Protein AF-0000000073990340 (afdb_homodimer)

Structure (mmCIF, N/CA/C/O backbone):
data_AF-0000000073990340-model_v1
#
loop_
_entity.id
_entity.type
_entity.pdbx_description
1 polymer 'Nucleotide-diphospho-sugar transferase family protein'
#
loop_
_atom_site.group_PDB
_atom_site.id
_atom_site.type_symbol
_atom_site.label_atom_id
_atom_site.label_alt_id
_atom_site.label_comp_id
_atom_site.label_asym_id
_atom_site.label_entity_id
_atom_site.label_seq_id
_atom_site.pdbx_PDB_ins_code
_atom_site.Cartn_x
_atom_site.Cartn_y
_atom_site.Cartn_z
_atom_site.occupancy
_atom_site.B_iso_or_equiv
_atom_site.auth_seq_id
_atom_site.auth_comp_id
_atom_site.auth_asym_id
_atom_site.auth_atom_id
_atom_site.pdbx_PDB_model_num
ATOM 1 N N . MET A 1 1 ? 9.055 11.297 30.969 1 68.81 1 MET A N 1
ATOM 2 C CA . MET A 1 1 ? 8.836 10.172 30.047 1 68.81 1 MET A CA 1
ATOM 3 C C . MET A 1 1 ? 9.578 10.391 28.75 1 68.81 1 MET A C 1
ATOM 5 O O . MET A 1 1 ? 9.734 11.523 28.297 1 68.81 1 MET A O 1
ATOM 9 N N . SER A 1 2 ? 10.391 9.438 28.125 1 91.56 2 SER A N 1
ATOM 10 C CA . SER A 1 2 ? 11.203 9.547 26.922 1 91.56 2 SER A CA 1
ATOM 11 C C . SER A 1 2 ? 10.344 9.836 25.703 1 91.56 2 SER A C 1
ATOM 13 O O . SER A 1 2 ? 9.18 9.438 25.641 1 91.56 2 SER A O 1
ATOM 15 N N . SER A 1 3 ? 10.727 10.852 24.922 1 95.5 3 SER A N 1
ATOM 16 C CA . SER A 1 3 ? 9.992 11.266 23.734 1 95.5 3 SER A CA 1
ATOM 17 C C . SER A 1 3 ? 10.844 11.117 22.469 1 95.5 3 SER A C 1
ATOM 19 O O . SER A 1 3 ? 12.047 10.883 22.562 1 95.5 3 SER A O 1
ATOM 21 N N . LYS A 1 4 ? 10.211 10.992 21.406 1 96.25 4 LYS A N 1
ATOM 22 C CA . LYS A 1 4 ? 10.883 10.938 20.109 1 96.25 4 LYS A CA 1
ATOM 23 C C . LYS A 1 4 ? 10.391 12.047 19.188 1 96.25 4 LYS A C 1
ATOM 25 O O . LYS A 1 4 ? 9.258 12.523 19.328 1 96.25 4 LYS A O 1
ATOM 30 N N . LEU A 1 5 ? 11.227 12.383 18.312 1 97.19 5 LEU A N 1
ATOM 31 C CA . LEU A 1 5 ? 10.93 13.43 17.344 1 97.19 5 LEU A CA 1
ATOM 32 C C . LEU A 1 5 ? 10.266 12.852 16.094 1 97.19 5 LEU A C 1
ATOM 34 O O . LEU A 1 5 ? 10.359 11.648 15.844 1 97.19 5 LEU A O 1
ATOM 38 N N . ILE A 1 6 ? 9.609 13.68 15.398 1 98.5 6 ILE A N 1
ATOM 39 C CA . ILE A 1 6 ? 9.133 13.352 14.062 1 98.5 6 ILE A CA 1
ATOM 40 C C . ILE A 1 6 ? 10.273 13.516 13.055 1 98.5 6 ILE A C 1
ATOM 42 O O . ILE A 1 6 ? 10.859 14.602 12.945 1 98.5 6 ILE A O 1
ATOM 46 N N . ASN A 1 7 ? 10.555 12.484 12.328 1 98.69 7 ASN A N 1
ATOM 47 C CA . ASN A 1 7 ? 11.742 12.453 11.484 1 98.69 7 ASN A CA 1
ATOM 48 C C . ASN A 1 7 ? 11.43 12.867 10.047 1 98.69 7 ASN A C 1
ATOM 50 O O . ASN A 1 7 ? 12.328 13.227 9.289 1 98.69 7 ASN A O 1
ATOM 54 N N . ALA A 1 8 ? 10.172 12.789 9.688 1 98.81 8 ALA A N 1
ATOM 55 C CA . ALA A 1 8 ? 9.742 13.148 8.336 1 98.81 8 ALA A CA 1
ATOM 56 C C . ALA A 1 8 ? 8.266 13.555 8.32 1 98.81 8 ALA A C 1
ATOM 58 O O . ALA A 1 8 ? 7.484 13.086 9.156 1 98.81 8 ALA A O 1
ATOM 59 N N . VAL A 1 9 ? 7.938 14.375 7.375 1 98.94 9 VAL A N 1
ATOM 60 C CA . VAL A 1 9 ? 6.559 14.812 7.184 1 98.94 9 VAL A CA 1
ATOM 61 C C . VAL A 1 9 ? 6.094 14.453 5.773 1 98.94 9 VAL A C 1
ATOM 63 O O . VAL A 1 9 ? 6.859 14.555 4.812 1 98.94 9 VAL A O 1
ATOM 66 N N . CYS A 1 10 ? 4.898 13.938 5.668 1 98.94 10 CYS A N 1
ATOM 67 C CA . CYS A 1 10 ? 4.207 13.695 4.406 1 98.94 10 CYS A CA 1
ATOM 68 C C . CYS A 1 10 ? 3.053 14.672 4.219 1 98.94 10 CYS A C 1
ATOM 70 O O . CYS A 1 10 ? 2.387 15.039 5.188 1 98.94 10 CYS A O 1
ATOM 72 N N . THR A 1 11 ? 2.832 15.094 3.033 1 98.88 11 THR A N 1
ATOM 73 C CA . THR A 1 11 ? 1.646 15.859 2.672 1 98.88 11 THR A CA 1
ATOM 74 C C . THR A 1 11 ? 1.258 15.609 1.22 1 98.88 11 THR A C 1
ATOM 76 O O . THR A 1 11 ? 1.992 14.945 0.482 1 98.88 11 THR A O 1
ATOM 79 N N . MET A 1 12 ? 0.072 16 0.856 1 98.19 12 MET A N 1
ATOM 80 C CA . MET A 1 12 ? -0.421 15.812 -0.505 1 98.19 12 MET A CA 1
ATOM 81 C C . MET A 1 12 ? -1 17.109 -1.062 1 98.19 12 MET A C 1
ATOM 83 O O . MET A 1 12 ? -1.543 17.922 -0.315 1 98.19 12 MET A O 1
ATOM 87 N N . ALA A 1 13 ? -0.889 17.234 -2.322 1 95.69 13 ALA A N 1
ATOM 88 C CA . ALA A 1 13 ? -1.461 18.422 -2.953 1 95.69 13 ALA A CA 1
ATOM 89 C C . ALA A 1 13 ? -1.793 18.156 -4.418 1 95.69 13 ALA A C 1
ATOM 91 O O . ALA A 1 13 ? -1.045 17.469 -5.117 1 95.69 13 ALA A O 1
ATOM 92 N N . THR A 1 14 ? -2.857 18.656 -4.84 1 93.19 14 THR A N 1
ATOM 93 C CA . THR A 1 14 ? -3.201 18.766 -6.25 1 93.19 14 THR A CA 1
ATOM 94 C C . THR A 1 14 ? -3.139 20.219 -6.711 1 93.19 14 THR A C 1
ATOM 96 O O . THR A 1 14 ? -2.828 21.109 -5.922 1 93.19 14 THR A O 1
ATOM 99 N N . ARG A 1 15 ? -3.428 20.422 -7.914 1 87.19 15 ARG A N 1
ATOM 100 C CA . ARG A 1 15 ? -3.254 21.75 -8.516 1 87.19 15 ARG A CA 1
ATOM 101 C C . ARG A 1 15 ? -4.098 22.797 -7.793 1 87.19 15 ARG A C 1
ATOM 103 O O . ARG A 1 15 ? -3.68 23.953 -7.652 1 87.19 15 ARG A O 1
ATOM 110 N N . GLU A 1 16 ? -5.211 22.406 -7.289 1 85 16 GLU A N 1
ATOM 111 C CA . GLU A 1 16 ? -6.145 23.344 -6.664 1 85 16 GLU A CA 1
ATOM 112 C C . GLU A 1 16 ? -5.625 23.828 -5.312 1 85 16 GLU A C 1
ATOM 114 O O . GLU A 1 16 ? -6.09 24.844 -4.789 1 85 16 GLU A O 1
ATOM 119 N N . CYS A 1 17 ? -4.582 23.125 -4.809 1 89.06 17 CYS A N 1
ATOM 120 C CA . CYS A 1 17 ? -4.129 23.438 -3.459 1 89.06 17 CYS A CA 1
ATOM 121 C C . CYS A 1 17 ? -2.707 23.969 -3.471 1 89.06 17 CYS A C 1
ATOM 123 O O . CYS A 1 17 ? -2.008 23.922 -2.457 1 89.06 17 CYS A O 1
ATOM 125 N N . VAL A 1 18 ? -2.254 24.453 -4.562 1 90.94 18 VAL A N 1
ATOM 126 C CA . VAL A 1 18 ? -0.857 24.844 -4.723 1 90.94 18 VAL A CA 1
ATOM 127 C C . VAL A 1 18 ? -0.536 26 -3.783 1 90.94 18 VAL A C 1
ATOM 129 O O . VAL A 1 18 ? 0.553 26.062 -3.207 1 90.94 18 VAL A O 1
ATOM 132 N N . ALA A 1 19 ? -1.478 26.953 -3.662 1 89.69 19 ALA A N 1
ATOM 133 C CA . ALA A 1 19 ? -1.246 28.094 -2.773 1 89.69 19 ALA A CA 1
ATOM 134 C C . ALA A 1 19 ? -1.139 27.641 -1.32 1 89.69 19 ALA A C 1
ATOM 136 O O . ALA A 1 19 ? -0.262 28.094 -0.583 1 89.69 19 ALA A O 1
ATOM 137 N N . GLU A 1 20 ? -2.004 26.75 -0.932 1 92.75 20 GLU A N 1
ATOM 138 C CA . GLU A 1 20 ? -1.966 26.188 0.416 1 92.75 20 GLU A CA 1
ATOM 139 C C . GLU A 1 20 ? -0.674 25.406 0.655 1 92.75 20 GLU A C 1
ATOM 141 O O . GLU A 1 20 ? -0.074 25.516 1.727 1 92.75 20 GLU A O 1
ATOM 146 N N . LEU A 1 21 ? -0.292 24.672 -0.357 1 95.44 21 LEU A N 1
ATOM 147 C CA . LEU A 1 21 ? 0.945 23.906 -0.264 1 95.44 21 LEU A CA 1
ATOM 148 C C . LEU A 1 21 ? 2.143 24.828 -0.049 1 95.44 21 LEU A C 1
ATOM 150 O O . LEU A 1 21 ? 3.025 24.516 0.757 1 95.44 21 LEU A O 1
ATOM 154 N N . ALA A 1 22 ? 2.186 25.906 -0.747 1 93 22 ALA A N 1
ATOM 155 C CA . ALA A 1 22 ? 3.283 26.859 -0.607 1 93 22 ALA A CA 1
ATOM 156 C C . ALA A 1 22 ? 3.338 27.422 0.808 1 93 22 ALA A C 1
ATOM 158 O O . ALA A 1 22 ? 4.418 27.547 1.391 1 93 22 ALA A O 1
ATOM 159 N N . LEU A 1 23 ? 2.209 27.797 1.304 1 92.06 23 LEU A N 1
ATOM 160 C CA . LEU A 1 23 ? 2.139 28.312 2.664 1 92.06 23 LEU A CA 1
ATOM 161 C C . LEU A 1 23 ? 2.557 27.25 3.676 1 92.06 23 LEU A C 1
ATOM 163 O O . LEU A 1 23 ? 3.295 27.547 4.621 1 92.06 23 LEU A O 1
ATOM 167 N N . PHE A 1 24 ? 2.09 26.078 3.475 1 95.69 24 PHE A N 1
ATOM 168 C CA . PHE A 1 24 ? 2.467 24.953 4.316 1 95.69 24 PHE A CA 1
ATOM 169 C C . PHE A 1 24 ? 3.98 24.781 4.344 1 95.69 24 PHE A C 1
ATOM 171 O O . PHE A 1 24 ? 4.578 24.656 5.418 1 95.69 24 PHE A O 1
ATOM 178 N N . HIS A 1 25 ? 4.539 24.75 3.191 1 96.12 25 HIS A N 1
ATOM 179 C CA . HIS A 1 25 ? 5.98 24.578 3.045 1 96.12 25 HIS A CA 1
ATOM 180 C C . HIS A 1 25 ? 6.75 25.703 3.732 1 96.12 25 HIS A C 1
ATOM 182 O O . HIS A 1 25 ? 7.738 25.438 4.426 1 96.12 25 HIS A O 1
ATOM 188 N N . ARG A 1 26 ? 6.305 26.891 3.57 1 92.88 26 ARG A N 1
ATOM 189 C CA . ARG A 1 26 ? 6.977 28.031 4.191 1 92.88 26 ARG A CA 1
ATOM 190 C C . ARG A 1 26 ? 6.965 27.906 5.711 1 92.88 26 ARG A C 1
ATOM 192 O O . ARG A 1 26 ? 7.988 28.125 6.363 1 92.88 26 ARG A O 1
ATOM 199 N N . ALA A 1 27 ? 5.812 27.594 6.246 1 93.06 27 ALA A N 1
ATOM 200 C CA . ALA A 1 27 ? 5.707 27.438 7.691 1 93.06 27 ALA A CA 1
ATOM 201 C C . ALA A 1 27 ? 6.594 26.297 8.188 1 93.06 27 ALA A C 1
ATOM 203 O O . ALA A 1 27 ? 7.312 26.438 9.18 1 93.06 27 ALA A O 1
ATOM 204 N N . LEU A 1 28 ? 6.574 25.188 7.461 1 96.31 28 LEU A N 1
ATOM 205 C CA . LEU A 1 28 ? 7.383 24.031 7.836 1 96.31 28 LEU A CA 1
ATOM 206 C C . LEU A 1 28 ? 8.867 24.391 7.855 1 96.31 28 LEU A C 1
ATOM 208 O O . LEU A 1 28 ? 9.57 24.062 8.812 1 96.31 28 LEU A O 1
ATOM 212 N N . ARG A 1 29 ? 9.312 25.125 6.891 1 95.06 29 ARG A N 1
ATOM 213 C CA . ARG A 1 29 ? 10.742 25.406 6.746 1 95.06 29 ARG A CA 1
ATOM 214 C C . ARG A 1 29 ? 11.188 26.484 7.734 1 95.06 29 ARG A C 1
ATOM 216 O O . ARG A 1 29 ? 12.336 26.484 8.18 1 95.06 29 ARG A O 1
ATOM 223 N N . THR A 1 30 ? 10.281 27.359 8.086 1 92.44 30 THR A N 1
ATOM 224 C CA . THR A 1 30 ? 10.602 28.328 9.133 1 92.44 30 THR A CA 1
ATOM 225 C C . THR A 1 30 ? 10.891 27.625 10.453 1 92.44 30 THR A C 1
ATOM 227 O O . THR A 1 30 ? 11.805 28.016 11.188 1 92.44 30 THR A O 1
ATOM 230 N N . LEU A 1 31 ? 10.219 26.562 10.695 1 95.31 31 LEU A N 1
ATOM 231 C CA . LEU A 1 31 ? 10.312 25.875 11.984 1 95.31 31 LEU A CA 1
ATOM 232 C C . LEU A 1 31 ? 11.281 24.703 11.891 1 95.31 31 LEU A C 1
ATOM 234 O O . LEU A 1 31 ? 11.938 24.359 12.875 1 95.31 31 LEU A O 1
ATOM 238 N N . HIS A 1 32 ? 11.25 24.062 10.727 1 97.12 32 HIS A N 1
ATOM 239 C CA . HIS A 1 32 ? 12.055 22.875 10.477 1 97.12 32 HIS A CA 1
ATOM 240 C C . HIS A 1 32 ? 12.789 22.969 9.148 1 97.12 32 HIS A C 1
ATOM 242 O O . HIS A 1 32 ? 12.359 22.391 8.148 1 97.12 32 HIS A O 1
ATOM 248 N N . PRO A 1 33 ? 13.93 23.578 9.117 1 96.81 33 PRO A N 1
ATOM 249 C CA . PRO A 1 33 ? 14.602 23.922 7.859 1 96.81 33 PRO A CA 1
ATOM 250 C C . PRO A 1 33 ? 15.016 22.688 7.055 1 96.81 33 PRO A C 1
ATOM 252 O O . PRO A 1 33 ? 15.117 22.75 5.828 1 96.81 33 PRO A O 1
ATOM 255 N N . THR A 1 34 ? 15.242 21.547 7.746 1 98.06 34 THR A N 1
ATOM 256 C CA . THR A 1 34 ? 15.844 20.438 7.02 1 98.06 34 THR A CA 1
ATOM 257 C C . THR A 1 34 ? 15 19.172 7.164 1 98.06 34 THR A C 1
ATOM 259 O O . THR A 1 34 ? 15.398 18.109 6.715 1 98.06 34 THR A O 1
ATOM 262 N N . LEU A 1 35 ? 13.875 19.281 7.859 1 98.56 35 LEU A N 1
ATOM 263 C CA . LEU A 1 35 ? 13.031 18.094 8.047 1 98.56 35 LEU A CA 1
ATOM 264 C C . LEU A 1 35 ? 12.555 17.547 6.707 1 98.56 35 LEU A C 1
ATOM 266 O O . LEU A 1 35 ? 11.977 18.281 5.902 1 98.56 35 LEU A O 1
ATOM 270 N N . PRO A 1 36 ? 12.852 16.266 6.426 1 98.81 36 PRO A N 1
ATOM 271 C CA . PRO A 1 36 ? 12.414 15.695 5.148 1 98.81 36 PRO A CA 1
ATOM 272 C C . PRO A 1 36 ? 10.914 15.812 4.93 1 98.81 36 PRO A C 1
ATOM 274 O O . PRO A 1 36 ? 10.125 15.562 5.848 1 98.81 36 PRO A O 1
ATOM 277 N N . LEU A 1 37 ? 10.57 16.266 3.764 1 98.88 37 LEU A N 1
ATOM 278 C CA . LEU A 1 37 ? 9.172 16.391 3.35 1 98.88 37 LEU A CA 1
ATOM 279 C C . LEU A 1 37 ? 8.883 15.492 2.156 1 98.88 37 LEU A C 1
ATOM 281 O O . LEU A 1 37 ? 9.469 15.656 1.086 1 98.88 37 LEU A O 1
ATOM 285 N N . TYR A 1 38 ? 8.062 14.469 2.342 1 98.94 38 TYR A N 1
ATOM 286 C CA . TYR A 1 38 ? 7.52 13.648 1.262 1 98.94 38 TYR A CA 1
ATOM 287 C C . TYR A 1 38 ? 6.234 14.25 0.712 1 98.94 38 TYR A C 1
ATOM 289 O O . TYR A 1 38 ? 5.203 14.258 1.389 1 98.94 38 TYR A O 1
ATOM 297 N N . LEU A 1 39 ? 6.277 14.742 -0.488 1 98.88 39 LEU A N 1
ATOM 298 C CA . LEU A 1 39 ? 5.148 15.43 -1.098 1 98.88 39 LEU A CA 1
ATOM 299 C C . LEU A 1 39 ? 4.488 14.562 -2.162 1 98.88 39 LEU A C 1
ATOM 301 O O . LEU A 1 39 ? 5.02 14.414 -3.264 1 98.88 39 LEU A O 1
ATOM 305 N N . GLY A 1 40 ? 3.367 13.945 -1.822 1 98.69 40 GLY A N 1
ATOM 306 C CA . GLY A 1 40 ? 2.527 13.312 -2.824 1 98.69 40 GLY A CA 1
ATOM 307 C C . GLY A 1 40 ? 1.736 14.297 -3.658 1 98.69 40 GLY A C 1
ATOM 308 O O . GLY A 1 40 ? 0.941 15.078 -3.121 1 98.69 40 GLY A O 1
ATOM 309 N N . CYS A 1 41 ? 1.919 14.258 -4.934 1 97.31 41 CYS A N 1
ATOM 310 C CA . CYS A 1 41 ? 1.272 15.289 -5.738 1 97.31 41 CYS A CA 1
ATOM 311 C C . CYS A 1 41 ? 1.082 14.82 -7.176 1 97.31 41 CYS A C 1
ATOM 313 O O . CYS A 1 41 ? 1.419 13.68 -7.512 1 97.31 41 CYS A O 1
ATOM 315 N N . SER A 1 42 ? 0.366 15.586 -7.992 1 95.31 42 SER A N 1
ATOM 316 C CA . SER A 1 42 ? 0.273 15.383 -9.43 1 95.31 42 SER A CA 1
ATOM 317 C C . SER A 1 42 ? 1.44 16.031 -10.164 1 95.31 42 SER A C 1
ATOM 319 O O . SER A 1 42 ? 2.088 16.938 -9.625 1 95.31 42 SER A O 1
ATOM 321 N N . SER A 1 43 ? 1.716 15.555 -11.336 1 94.44 43 SER A N 1
ATOM 322 C CA . SER A 1 43 ? 2.752 16.156 -12.172 1 94.44 43 SER A CA 1
ATOM 323 C C . SER A 1 43 ? 2.469 17.625 -12.422 1 94.44 43 SER A C 1
ATOM 325 O O . SER A 1 43 ? 3.396 18.438 -12.555 1 94.44 43 SER A O 1
ATOM 327 N N . GLU A 1 44 ? 1.227 18.016 -12.398 1 93.62 44 GLU A N 1
ATOM 328 C CA . GLU A 1 44 ? 0.842 19.406 -12.609 1 93.62 44 GLU A CA 1
ATOM 329 C C . GLU A 1 44 ? 1.404 20.312 -11.516 1 93.62 44 GLU A C 1
ATOM 331 O O . GLU A 1 44 ? 1.826 21.438 -11.781 1 93.62 44 GLU A O 1
ATOM 336 N N . VAL A 1 45 ? 1.345 19.766 -10.289 1 94.5 45 VAL A N 1
ATOM 337 C CA . VAL A 1 45 ? 1.863 20.531 -9.164 1 94.5 45 VAL A CA 1
ATOM 338 C C . VAL A 1 45 ? 3.375 20.703 -9.305 1 94.5 45 VAL A C 1
ATOM 340 O O . VAL A 1 45 ? 3.898 21.812 -9.141 1 94.5 45 VAL A O 1
ATOM 343 N N . ARG A 1 46 ? 4.066 19.656 -9.609 1 94.81 46 ARG A N 1
ATOM 344 C CA . ARG A 1 46 ? 5.516 19.703 -9.781 1 94.81 46 ARG A CA 1
ATOM 345 C C . ARG A 1 46 ? 5.902 20.641 -10.922 1 94.81 46 ARG A C 1
ATOM 347 O O . ARG A 1 46 ? 6.82 21.453 -10.781 1 94.81 46 ARG A O 1
ATOM 354 N N . ASP A 1 47 ? 5.191 20.547 -12.016 1 93.88 47 ASP A N 1
ATOM 355 C CA . ASP A 1 47 ? 5.48 21.375 -13.18 1 93.88 47 ASP A CA 1
ATOM 356 C C . ASP A 1 47 ? 5.234 22.844 -12.875 1 93.88 47 ASP A C 1
ATOM 358 O O . ASP A 1 47 ? 5.992 23.719 -13.32 1 93.88 47 ASP A O 1
ATOM 362 N N . ALA A 1 48 ? 4.184 23.062 -12.148 1 92.25 48 ALA A N 1
ATOM 363 C CA . ALA A 1 48 ? 3.891 24.438 -11.75 1 92.25 48 ALA A CA 1
ATOM 364 C C . ALA A 1 48 ? 5.008 25 -10.875 1 92.25 48 ALA A C 1
ATOM 366 O O . ALA A 1 48 ? 5.398 26.172 -11.031 1 92.25 48 ALA A O 1
ATOM 367 N N . ALA A 1 49 ? 5.48 24.203 -9.961 1 93.56 49 ALA A N 1
ATOM 368 C CA . ALA A 1 49 ? 6.566 24.625 -9.086 1 93.56 49 ALA A CA 1
ATOM 369 C C . ALA A 1 49 ? 7.848 24.875 -9.883 1 93.56 49 ALA A C 1
ATOM 371 O O . ALA A 1 49 ? 8.57 25.844 -9.625 1 93.56 49 ALA A O 1
ATOM 372 N N . GLU A 1 50 ? 8.102 24.062 -10.836 1 91.75 50 GLU A N 1
ATOM 373 C CA . GLU A 1 50 ? 9.289 24.188 -11.672 1 91.75 50 GLU A CA 1
ATOM 374 C C . GLU A 1 50 ? 9.227 25.453 -12.539 1 91.75 50 GLU A C 1
ATOM 376 O O . GLU A 1 50 ? 10.242 26.109 -12.75 1 91.75 50 GLU A O 1
ATOM 381 N N . ALA A 1 51 ? 8.094 25.75 -13.016 1 91.44 51 ALA A N 1
ATOM 382 C CA . ALA A 1 51 ? 7.895 26.859 -13.945 1 91.44 51 ALA A CA 1
ATOM 383 C C . ALA A 1 51 ? 7.91 28.203 -13.211 1 91.44 51 ALA A C 1
ATOM 385 O O . ALA A 1 51 ? 8.078 29.266 -13.828 1 91.44 51 ALA A O 1
ATOM 386 N N . ALA A 1 52 ? 7.676 28.078 -11.945 1 87.38 52 ALA A N 1
ATOM 387 C CA . ALA A 1 52 ? 7.645 29.312 -11.172 1 87.38 52 ALA A CA 1
ATOM 388 C C . ALA A 1 52 ? 8.969 30.062 -11.273 1 87.38 52 ALA A C 1
ATOM 390 O O . ALA A 1 52 ? 10.039 29.453 -11.164 1 87.38 52 ALA A O 1
ATOM 391 N N . THR A 1 53 ? 9.156 31.281 -11.773 1 77.75 53 THR A N 1
ATOM 392 C CA . THR A 1 53 ? 10.367 32 -12.133 1 77.75 53 THR A CA 1
ATOM 393 C C . THR A 1 53 ? 10.82 32.906 -10.992 1 77.75 53 THR A C 1
ATOM 395 O O . THR A 1 53 ? 12.016 33.156 -10.844 1 77.75 53 THR A O 1
ATOM 398 N N . ASP A 1 54 ? 9.945 33.406 -10.391 1 70.75 54 ASP A N 1
ATOM 399 C CA . ASP A 1 54 ? 10.406 34.375 -9.398 1 70.75 54 ASP A CA 1
ATOM 400 C C . ASP A 1 54 ? 10.961 33.688 -8.164 1 70.75 54 ASP A C 1
ATOM 402 O O . ASP A 1 54 ? 10.281 32.875 -7.547 1 70.75 54 ASP A O 1
ATOM 406 N N . ALA A 1 55 ? 12.289 33.812 -8.07 1 58.5 55 ALA A N 1
ATOM 407 C CA . ALA A 1 55 ? 12.992 33.219 -6.934 1 58.5 55 ALA A CA 1
ATOM 408 C C . ALA A 1 55 ? 12.25 33.5 -5.625 1 58.5 55 ALA A C 1
ATOM 410 O O . ALA A 1 55 ? 12.43 32.781 -4.641 1 58.5 55 ALA A O 1
ATOM 411 N N . THR A 1 56 ? 11.414 34.406 -5.82 1 59.94 56 THR A N 1
ATOM 412 C CA . THR A 1 56 ? 10.734 34.75 -4.582 1 59.94 56 THR A CA 1
ATOM 413 C C . THR A 1 56 ? 9.375 34.062 -4.492 1 59.94 56 THR A C 1
ATOM 415 O O . THR A 1 56 ? 8.695 34.156 -3.469 1 59.94 56 THR A O 1
ATOM 418 N N . SER A 1 57 ? 9.195 33.312 -5.504 1 79.88 57 SER A N 1
ATOM 419 C CA . SER A 1 57 ? 7.914 32.625 -5.461 1 79.88 57 SER A CA 1
ATOM 420 C C . SER A 1 57 ? 7.961 31.422 -4.527 1 79.88 57 SER A C 1
ATOM 422 O O . SER A 1 57 ? 8.945 30.672 -4.516 1 79.88 57 SER A O 1
ATOM 424 N N . GLN A 1 58 ? 7.043 31.391 -3.662 1 81.94 58 GLN A N 1
ATOM 425 C CA . GLN A 1 58 ? 6.941 30.328 -2.6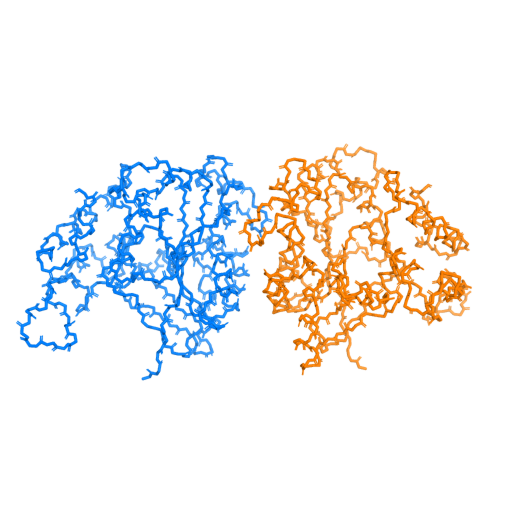66 1 81.94 58 GLN A CA 1
ATOM 426 C C . GLN A 1 58 ? 6.891 28.953 -3.33 1 81.94 58 GLN A C 1
ATOM 428 O O . GLN A 1 58 ? 7.418 27.984 -2.795 1 81.94 58 GLN A O 1
ATOM 433 N N . LEU A 1 59 ? 6.445 29 -4.496 1 87.31 59 LEU A N 1
ATOM 434 C CA . LEU A 1 59 ? 6.371 27.719 -5.215 1 87.31 59 LEU A CA 1
ATOM 435 C C . LEU A 1 59 ? 7.742 27.312 -5.734 1 87.31 59 LEU A C 1
ATOM 437 O O . LEU A 1 59 ? 8.07 26.125 -5.766 1 87.31 59 LEU A O 1
ATOM 441 N N . ARG A 1 60 ? 8.508 28.312 -6.094 1 91.44 60 ARG A N 1
ATOM 442 C CA . ARG A 1 60 ? 9.867 28.016 -6.543 1 91.44 60 ARG A CA 1
ATOM 443 C C . ARG A 1 60 ? 10.727 27.5 -5.391 1 91.44 60 ARG A C 1
ATOM 445 O O . ARG A 1 60 ? 11.539 26.594 -5.566 1 91.44 60 ARG A O 1
ATOM 452 N N . ALA A 1 61 ? 10.531 28.141 -4.254 1 92 61 ALA A N 1
ATOM 453 C CA . ALA A 1 61 ? 11.258 27.703 -3.062 1 92 61 ALA A CA 1
ATOM 454 C C . ALA A 1 61 ? 10.977 26.25 -2.744 1 92 61 ALA A C 1
ATOM 456 O O . ALA A 1 61 ? 11.867 25.516 -2.309 1 92 61 ALA A O 1
ATOM 457 N N . LEU A 1 62 ? 9.766 25.891 -3.006 1 95.19 62 LEU A N 1
ATOM 458 C CA . LEU A 1 62 ? 9.367 24.5 -2.807 1 95.19 62 LEU A CA 1
ATOM 459 C C . LEU A 1 62 ? 10.109 23.578 -3.777 1 95.19 62 LEU A C 1
ATOM 461 O O . LEU A 1 62 ? 10.625 22.531 -3.377 1 95.19 62 LEU A O 1
ATOM 465 N N . TYR A 1 63 ? 10.18 23.953 -4.984 1 95.19 63 TYR A N 1
ATOM 466 C CA . TYR A 1 63 ? 10.812 23.156 -6.02 1 95.19 63 TYR A CA 1
ATOM 467 C C . TYR A 1 63 ? 12.305 23 -5.75 1 95.19 63 TYR A C 1
ATOM 469 O O . TYR A 1 63 ? 12.875 21.922 -5.965 1 95.19 63 TYR A O 1
ATOM 477 N N . ASP A 1 64 ? 12.961 24.031 -5.195 1 95.12 64 ASP A N 1
ATOM 478 C CA . ASP A 1 64 ? 14.406 24.062 -5.02 1 95.12 64 ASP A CA 1
ATOM 479 C C . ASP A 1 64 ? 14.812 23.438 -3.686 1 95.12 64 ASP A C 1
ATOM 481 O O . ASP A 1 64 ? 16 23.25 -3.416 1 95.12 64 ASP A O 1
ATOM 485 N N . ASP A 1 65 ? 13.883 23.172 -2.871 1 96.88 65 ASP A N 1
ATOM 486 C CA . ASP A 1 65 ? 14.156 22.625 -1.543 1 96.88 65 ASP A CA 1
ATOM 487 C C . ASP A 1 65 ? 14.703 21.203 -1.63 1 96.88 65 ASP A C 1
ATOM 489 O O . ASP A 1 65 ? 13.977 20.281 -1.996 1 96.88 65 ASP A O 1
ATOM 493 N N . ALA A 1 66 ? 15.914 20.953 -1.228 1 97.62 66 ALA A N 1
ATOM 494 C CA . ALA A 1 66 ? 16.609 19.672 -1.371 1 97.62 66 ALA A CA 1
ATOM 495 C C . ALA A 1 66 ? 16.047 18.625 -0.429 1 97.62 66 ALA A C 1
ATOM 497 O O . ALA A 1 66 ? 16.297 17.438 -0.588 1 97.62 66 ALA A O 1
ATOM 498 N N . HIS A 1 67 ? 15.219 19.078 0.52 1 98.5 67 HIS A N 1
ATOM 499 C CA . HIS A 1 67 ? 14.695 18.141 1.519 1 98.5 67 HIS A CA 1
ATOM 500 C C . HIS A 1 67 ? 13.289 17.688 1.155 1 98.5 67 HIS A C 1
ATOM 502 O O . HIS A 1 67 ? 12.633 17 1.941 1 98.5 67 HIS A O 1
ATOM 508 N N . VAL A 1 68 ? 12.828 18.094 -0.065 1 98.62 68 VAL A N 1
ATOM 509 C CA . VAL A 1 68 ? 11.516 17.672 -0.543 1 98.62 68 VAL A CA 1
ATOM 510 C C . VAL A 1 68 ? 11.672 16.5 -1.504 1 98.62 68 VAL A C 1
ATOM 512 O O . VAL A 1 68 ? 12.43 16.578 -2.473 1 98.62 68 VAL A O 1
ATOM 515 N N . ARG A 1 69 ? 11.008 15.453 -1.205 1 98.25 69 ARG A N 1
ATOM 516 C CA . ARG A 1 69 ? 10.883 14.328 -2.133 1 98.25 69 ARG A CA 1
ATOM 517 C C . ARG A 1 69 ? 9.539 14.359 -2.848 1 98.25 69 ARG A C 1
ATOM 519 O O . ARG A 1 69 ? 8.492 14.164 -2.223 1 98.25 69 ARG A O 1
ATOM 526 N N . TRP A 1 70 ? 9.602 14.547 -4.109 1 98.25 70 TRP A N 1
ATOM 527 C CA . TRP A 1 70 ? 8.398 14.594 -4.934 1 98.25 70 TRP A CA 1
ATOM 528 C C . TRP A 1 70 ? 7.918 13.18 -5.266 1 98.25 70 TRP A C 1
ATOM 530 O O . TRP A 1 70 ? 8.68 12.367 -5.789 1 98.25 70 TRP A O 1
ATOM 540 N N . VAL A 1 71 ? 6.727 12.867 -4.965 1 98.62 71 VAL A N 1
ATOM 541 C CA . VAL A 1 71 ? 6.113 11.578 -5.25 1 98.62 71 VAL A CA 1
ATOM 542 C C . VAL A 1 71 ? 4.855 11.773 -6.094 1 98.62 71 VAL A C 1
ATOM 544 O O . VAL A 1 71 ? 3.811 12.172 -5.578 1 98.62 71 VAL A O 1
ATOM 547 N N . LEU A 1 72 ? 4.863 11.43 -7.352 1 97.44 72 LEU A N 1
ATOM 548 C CA . LEU A 1 72 ? 3.787 11.75 -8.289 1 97.44 72 LEU A CA 1
ATOM 549 C C . LEU A 1 72 ? 2.693 10.688 -8.234 1 97.44 72 LEU A C 1
ATOM 551 O O . LEU A 1 72 ? 2.322 10.117 -9.266 1 97.44 72 LEU A O 1
ATOM 555 N N . CYS A 1 73 ? 2.125 10.531 -7.121 1 97.81 73 CYS A N 1
ATOM 556 C CA . CYS A 1 73 ? 1.195 9.43 -6.867 1 97.81 73 CYS A CA 1
ATOM 557 C C . CYS A 1 73 ? -0.242 9.867 -7.133 1 97.81 73 CYS A C 1
ATOM 559 O O . CYS A 1 73 ? -1.166 9.062 -7.035 1 97.81 73 CYS A O 1
ATOM 561 N N . LEU A 1 74 ? -0.464 11.133 -7.508 1 97 74 LEU A N 1
ATOM 562 C CA . LEU A 1 74 ? -1.844 11.594 -7.617 1 97 74 LEU A CA 1
ATOM 563 C C . LEU A 1 74 ? -2.248 11.75 -9.078 1 97 74 LEU A C 1
ATOM 565 O O . LEU A 1 74 ? -3.398 12.086 -9.375 1 97 74 LEU A O 1
ATOM 569 N N . ASP A 1 75 ? -1.361 11.469 -10.047 1 94.5 75 ASP A N 1
ATOM 570 C CA . ASP A 1 75 ? -1.668 11.602 -11.469 1 94.5 75 ASP A CA 1
ATOM 571 C C . ASP A 1 75 ? -2.816 10.68 -11.875 1 94.5 75 ASP A C 1
ATOM 573 O O . ASP A 1 75 ? -3.613 11.016 -12.75 1 94.5 75 ASP A O 1
ATOM 577 N N . GLN A 1 76 ? -2.898 9.578 -11.234 1 92.81 76 GLN A N 1
ATOM 578 C CA . GLN A 1 76 ? -3.887 8.578 -11.617 1 92.81 76 GLN A CA 1
ATOM 579 C C . GLN A 1 76 ? -5.305 9.055 -11.312 1 92.81 76 GLN A C 1
ATOM 581 O O . GLN A 1 76 ? -6.277 8.5 -11.82 1 92.81 76 GLN A O 1
ATOM 586 N N . TYR A 1 77 ? -5.473 10.055 -10.562 1 93.44 77 TYR A N 1
ATOM 587 C CA . TYR A 1 77 ? -6.797 10.5 -10.133 1 93.44 77 TYR A CA 1
ATOM 588 C C . TYR A 1 77 ? -7.289 11.648 -11 1 93.44 77 TYR A C 1
ATOM 590 O O . TYR A 1 77 ? -8.43 12.094 -10.867 1 93.44 77 TYR A O 1
ATOM 598 N N . GLY A 1 78 ? -6.375 12.297 -11.828 1 82 78 GLY A N 1
ATOM 599 C CA . GLY A 1 78 ? -6.73 13.43 -12.664 1 82 78 GLY A CA 1
ATOM 600 C C . GLY A 1 78 ? -7.117 13.031 -14.078 1 82 78 GLY A C 1
ATOM 601 O O . GLY A 1 78 ? -7.344 11.852 -14.352 1 82 78 GLY A O 1
ATOM 602 N N . PRO A 1 79 ? -7.238 14.047 -14.812 1 73.25 79 PRO A N 1
ATOM 603 C CA . PRO A 1 79 ? -6.793 15.422 -14.57 1 73.25 79 PRO A CA 1
ATOM 604 C C . PRO A 1 79 ? -7.777 16.219 -13.719 1 73.25 79 PRO A C 1
ATOM 606 O O . PRO A 1 79 ? -7.402 17.219 -13.102 1 73.25 79 PRO A O 1
ATOM 609 N N . VAL A 1 80 ? -9 15.93 -13.805 1 70.38 80 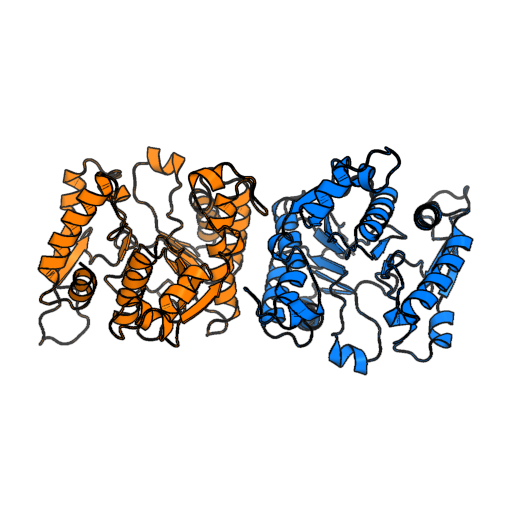VAL A N 1
ATOM 610 C CA . VAL A 1 80 ? -9.977 16.672 -13.016 1 70.38 80 VAL A CA 1
ATOM 611 C C . VAL A 1 80 ? -10.43 15.836 -11.82 1 70.38 80 VAL A C 1
ATOM 613 O O . VAL A 1 80 ? -10.992 14.75 -11.992 1 70.38 80 VAL A O 1
ATOM 616 N N . ILE A 1 81 ? -10.148 16.547 -10.695 1 77.94 81 ILE A N 1
ATOM 617 C CA . ILE A 1 81 ? -10.422 15.75 -9.5 1 77.94 81 ILE A CA 1
ATOM 618 C C . ILE A 1 81 ? -11.539 16.406 -8.695 1 77.94 81 ILE A C 1
ATOM 620 O O . ILE A 1 81 ? -11.336 17.438 -8.062 1 77.94 81 ILE A O 1
ATOM 624 N N . SER A 1 82 ? -12.656 16.016 -8.898 1 86.56 82 SER A N 1
ATOM 625 C CA . SER A 1 82 ? -13.797 16.422 -8.07 1 86.56 82 SER A CA 1
ATOM 626 C C . SER A 1 82 ? -14.078 15.383 -6.992 1 86.56 82 SER A C 1
ATOM 628 O O . SER A 1 82 ? -14.258 14.195 -7.293 1 86.56 82 SER A O 1
ATOM 630 N N . ARG A 1 83 ? -14.164 15.93 -5.789 1 87.75 83 ARG A N 1
ATOM 631 C CA . ARG A 1 83 ? -14.492 15.023 -4.691 1 87.75 83 ARG A CA 1
ATOM 632 C C . ARG A 1 83 ? -15.82 14.32 -4.945 1 87.75 83 ARG A C 1
ATOM 634 O O . ARG A 1 83 ? -15.914 13.094 -4.797 1 87.75 83 ARG A O 1
ATOM 641 N N . ALA A 1 84 ? -16.75 15.133 -5.281 1 90.38 84 ALA A N 1
ATOM 642 C CA . ALA A 1 84 ? -18.078 14.586 -5.504 1 90.38 84 ALA A CA 1
ATOM 643 C C . ALA A 1 84 ? -18.062 13.484 -6.555 1 90.38 84 ALA A C 1
ATOM 645 O O . ALA A 1 84 ? -18.703 12.445 -6.383 1 90.38 84 ALA A O 1
ATOM 646 N N . GLU A 1 85 ? -17.344 13.734 -7.555 1 91.81 85 GLU A N 1
ATOM 647 C CA . GLU A 1 85 ? -17.25 12.734 -8.617 1 91.81 85 GLU A CA 1
ATOM 648 C C . GLU A 1 85 ? -16.531 11.484 -8.133 1 91.81 85 GLU A C 1
ATOM 650 O O . GLU A 1 85 ? -16.953 10.359 -8.406 1 91.81 85 GLU A O 1
ATOM 655 N N . MET A 1 86 ? -15.492 11.625 -7.402 1 93.88 86 MET A N 1
ATOM 656 C CA . MET A 1 86 ? -14.695 10.492 -6.934 1 93.88 86 MET A CA 1
ATOM 657 C C . MET A 1 86 ? -15.477 9.672 -5.906 1 93.88 86 MET A C 1
ATOM 659 O O . MET A 1 86 ? -15.297 8.453 -5.816 1 93.88 86 MET A O 1
ATOM 663 N N . GLU A 1 87 ? -16.344 10.328 -5.191 1 92.88 87 GLU A N 1
ATOM 664 C CA . GLU A 1 87 ? -17.156 9.609 -4.215 1 92.88 87 GLU A CA 1
ATOM 665 C C . GLU A 1 87 ? -18.172 8.703 -4.902 1 92.88 87 GLU A C 1
ATOM 667 O O . GLU A 1 87 ? -18.594 7.695 -4.332 1 92.88 87 GLU A O 1
ATOM 672 N N . ARG A 1 88 ? -18.516 9.062 -6.129 1 92 88 ARG A N 1
ATOM 673 C CA . ARG A 1 88 ? -19.5 8.289 -6.879 1 92 88 ARG A CA 1
ATOM 674 C C . ARG A 1 88 ? -18.828 7.184 -7.688 1 92 88 ARG A C 1
ATOM 676 O O . ARG A 1 88 ? -19.469 6.18 -8.023 1 92 88 ARG A O 1
ATOM 683 N N . GLN A 1 89 ? -17.578 7.395 -7.906 1 92.94 89 GLN A N 1
ATOM 684 C CA . GLN A 1 89 ? -16.828 6.422 -8.695 1 92.94 89 GLN A CA 1
ATOM 685 C C . GLN A 1 89 ? -16.328 5.27 -7.824 1 92.94 89 GLN A C 1
ATOM 687 O O . GLN A 1 89 ? -15.906 5.484 -6.688 1 92.94 89 GLN A O 1
ATOM 692 N N . ARG A 1 90 ? -16.391 4.109 -8.445 1 93.62 90 ARG A N 1
ATOM 693 C CA . ARG A 1 90 ? -15.844 2.949 -7.75 1 93.62 90 ARG A CA 1
ATOM 694 C C . ARG A 1 90 ? -14.328 3.059 -7.605 1 93.62 90 ARG A C 1
ATOM 696 O O . ARG A 1 90 ? -13.641 3.479 -8.539 1 93.62 90 ARG A O 1
ATOM 703 N N . GLY A 1 91 ? -13.852 2.648 -6.445 1 96 91 GLY A N 1
ATOM 704 C CA . GLY A 1 91 ? -12.414 2.668 -6.219 1 96 91 GLY A CA 1
ATOM 705 C C . GLY A 1 91 ? -11.719 1.42 -6.723 1 96 91 GLY A C 1
ATOM 706 O O . GLY A 1 91 ? -12.359 0.511 -7.25 1 96 91 GLY A O 1
ATOM 707 N N . VAL A 1 92 ? -10.422 1.397 -6.66 1 97.44 92 VAL A N 1
ATOM 708 C CA . VAL A 1 92 ? -9.586 0.245 -6.984 1 97.44 92 VAL A CA 1
ATOM 709 C C . VAL A 1 92 ? -9.406 -0.626 -5.742 1 97.44 92 VAL A C 1
ATOM 711 O O . VAL A 1 92 ? -9.664 -1.831 -5.781 1 97.44 92 VAL A O 1
ATOM 714 N N . TRP A 1 93 ? -8.992 0.001 -4.652 1 97.94 93 TRP A N 1
ATOM 715 C CA . TRP A 1 93 ? -8.648 -0.71 -3.428 1 97.94 93 TRP A CA 1
ATOM 716 C C . TRP A 1 93 ? -9.766 -0.603 -2.398 1 97.94 93 TRP A C 1
ATOM 718 O O . TRP A 1 93 ? -9.859 -1.425 -1.484 1 97.94 93 TRP A O 1
ATOM 728 N N . TYR A 1 94 ? -10.555 0.466 -2.539 1 97.94 94 TYR A N 1
ATOM 729 C CA . TYR A 1 94 ? -11.641 0.776 -1.614 1 97.94 94 TYR A CA 1
ATOM 730 C C . TYR A 1 94 ? -12.961 0.946 -2.359 1 97.94 94 TYR A C 1
ATOM 732 O O . TYR A 1 94 ? -12.984 0.981 -3.592 1 97.94 94 TYR A O 1
ATOM 740 N N . PRO A 1 95 ? -14.039 1.047 -1.651 1 95.06 95 PRO A N 1
ATOM 741 C CA . PRO A 1 95 ? -15.352 1.125 -2.309 1 95.06 95 PRO A CA 1
ATOM 742 C C . PRO A 1 95 ? -15.492 2.361 -3.195 1 95.06 95 PRO A C 1
ATOM 744 O O . PRO A 1 95 ? -16.156 2.309 -4.23 1 95.06 95 PRO A O 1
ATOM 747 N N . ALA A 1 96 ? -14.844 3.449 -2.824 1 95.75 96 ALA A N 1
ATOM 748 C CA . ALA A 1 96 ? -14.961 4.684 -3.596 1 95.75 96 ALA A CA 1
ATOM 749 C C . ALA A 1 96 ? -13.586 5.203 -4.008 1 95.75 96 ALA A C 1
ATOM 751 O O . ALA A 1 96 ? -12.617 5.078 -3.254 1 95.75 96 ALA A O 1
ATOM 752 N N . ARG A 1 97 ? -13.555 5.844 -5.164 1 96.25 97 ARG A N 1
ATOM 753 C CA . ARG A 1 97 ? -12.32 6.414 -5.695 1 96.25 97 ARG A CA 1
ATOM 754 C C . ARG A 1 97 ? -11.773 7.496 -4.766 1 96.25 97 ARG A C 1
ATOM 756 O O . ARG A 1 97 ? -10.555 7.652 -4.633 1 96.25 97 ARG A O 1
ATOM 763 N N . HIS A 1 98 ? -12.664 8.211 -4.129 1 96.81 98 HIS A N 1
ATOM 764 C CA . HIS A 1 98 ? -12.25 9.234 -3.176 1 96.81 98 HIS A CA 1
ATOM 765 C C . HIS A 1 98 ? -11.477 8.617 -2.012 1 96.81 98 HIS A C 1
ATOM 767 O O . HIS A 1 98 ? -10.516 9.203 -1.521 1 96.81 98 HIS A O 1
ATOM 773 N N . THR A 1 99 ? -11.945 7.453 -1.597 1 97.88 99 THR A N 1
ATOM 774 C CA . THR A 1 99 ? -11.25 6.781 -0.509 1 97.88 99 THR A CA 1
ATOM 775 C C . THR A 1 99 ? -9.859 6.332 -0.955 1 97.88 99 THR A C 1
ATOM 777 O O . THR A 1 99 ? -8.898 6.422 -0.19 1 97.88 99 THR A O 1
ATOM 780 N N . ASP A 1 100 ? -9.75 5.84 -2.234 1 98.06 100 ASP A N 1
ATOM 781 C CA . ASP A 1 100 ? -8.438 5.543 -2.799 1 98.06 100 ASP A CA 1
ATOM 782 C C . ASP A 1 100 ? -7.516 6.762 -2.717 1 98.06 100 ASP A C 1
ATOM 784 O O . ASP A 1 100 ? -6.367 6.648 -2.285 1 98.06 100 ASP A O 1
ATOM 788 N N . PHE A 1 101 ? -8.086 7.875 -3.064 1 97.44 101 PHE A N 1
ATOM 789 C CA . PHE A 1 101 ? -7.352 9.133 -3.07 1 97.44 101 PHE A CA 1
ATOM 790 C C . PHE A 1 101 ? -6.895 9.5 -1.664 1 97.44 101 PHE A C 1
ATOM 792 O O . PHE A 1 101 ? -5.723 9.82 -1.448 1 97.44 101 PHE A O 1
ATOM 799 N N . MET A 1 102 ? -7.734 9.383 -0.719 1 97.5 102 MET A N 1
ATOM 800 C CA . MET A 1 102 ? -7.43 9.766 0.657 1 97.5 102 MET A CA 1
ATOM 801 C C . MET A 1 102 ? -6.359 8.859 1.25 1 97.5 102 MET A C 1
ATOM 803 O O . MET A 1 102 ? -5.484 9.32 1.982 1 97.5 102 MET A O 1
ATOM 807 N N . MET A 1 103 ? -6.391 7.621 0.866 1 98.62 103 MET A N 1
ATOM 808 C CA . MET A 1 103 ? -5.516 6.645 1.513 1 98.62 103 MET A CA 1
ATOM 809 C C . MET A 1 103 ? -4.129 6.656 0.883 1 98.62 103 MET A C 1
ATOM 811 O O . MET A 1 103 ? -3.219 5.977 1.363 1 98.62 103 MET A O 1
ATOM 815 N N . GLU A 1 104 ? -3.949 7.469 -0.144 1 98.38 104 GLU A N 1
ATOM 816 C CA . GLU A 1 104 ? -2.58 7.723 -0.578 1 98.38 104 GLU A CA 1
ATOM 817 C C . GLU A 1 104 ? -1.733 8.281 0.563 1 98.38 104 GLU A C 1
ATOM 819 O O . GLU A 1 104 ? -0.51 8.133 0.568 1 98.38 104 GLU A O 1
ATOM 824 N N . LYS A 1 105 ? -2.42 8.812 1.582 1 98.62 105 LYS A N 1
ATOM 825 C CA . LYS A 1 105 ? -1.744 9.25 2.801 1 98.62 105 LYS A CA 1
ATOM 826 C C . LYS A 1 105 ? -0.921 8.117 3.41 1 98.62 105 LYS A C 1
ATOM 828 O O . LYS A 1 105 ? 0.256 8.305 3.729 1 98.62 105 LYS A O 1
ATOM 833 N N . ALA A 1 106 ? -1.594 6.996 3.512 1 98.81 106 ALA A N 1
ATOM 834 C CA . ALA A 1 106 ? -0.943 5.848 4.133 1 98.81 106 ALA A CA 1
ATOM 835 C C . ALA A 1 106 ? 0.201 5.328 3.264 1 98.81 106 ALA A C 1
ATOM 837 O O . ALA A 1 106 ? 1.23 4.891 3.781 1 98.81 106 ALA A O 1
ATOM 838 N N . ASN A 1 107 ? 0.019 5.383 1.937 1 98.69 107 ASN A N 1
ATOM 839 C CA . ASN A 1 107 ? 1.078 4.945 1.033 1 98.69 107 ASN A CA 1
ATOM 840 C C . ASN A 1 107 ? 2.307 5.848 1.133 1 98.69 107 ASN A C 1
ATOM 842 O O . ASN A 1 107 ? 3.438 5.363 1.152 1 98.69 107 ASN A O 1
ATOM 846 N N . LEU A 1 108 ? 2.062 7.121 1.207 1 98.88 108 LEU A N 1
ATOM 847 C CA . LEU A 1 108 ? 3.148 8.086 1.332 1 98.88 108 LEU A CA 1
ATOM 848 C C . LEU A 1 108 ? 3.889 7.902 2.654 1 98.88 108 LEU A C 1
ATOM 850 O O . LEU A 1 108 ? 5.121 7.953 2.693 1 98.88 108 LEU A O 1
ATOM 854 N N . MET A 1 109 ? 3.141 7.719 3.711 1 98.94 109 MET A N 1
ATOM 855 C CA . MET A 1 109 ? 3.75 7.5 5.02 1 98.94 109 MET A CA 1
ATOM 856 C C . MET A 1 109 ? 4.57 6.211 5.027 1 98.94 109 MET A C 1
ATOM 858 O O . MET A 1 109 ? 5.633 6.156 5.648 1 98.94 109 MET A O 1
ATOM 862 N N . GLU A 1 110 ? 4.055 5.207 4.359 1 98.88 110 GLU A N 1
ATOM 863 C CA . GLU A 1 110 ? 4.809 3.959 4.285 1 98.88 110 GLU A CA 1
ATOM 864 C C . GLU A 1 110 ? 6.137 4.16 3.559 1 98.88 110 GLU A C 1
ATOM 866 O O . GLU A 1 110 ? 7.168 3.643 3.988 1 98.88 110 GLU A O 1
ATOM 871 N N . LEU A 1 111 ? 6.078 4.891 2.459 1 98.81 111 LEU A N 1
ATOM 872 C CA . LEU A 1 111 ? 7.312 5.211 1.747 1 98.81 111 LEU A CA 1
ATOM 873 C C . LEU A 1 111 ? 8.305 5.906 2.67 1 98.81 111 LEU A C 1
ATOM 875 O O . LEU A 1 111 ? 9.492 5.582 2.666 1 98.81 111 LEU A O 1
ATOM 879 N N . ALA A 1 112 ? 7.797 6.852 3.459 1 98.88 112 ALA A N 1
ATOM 880 C CA . ALA A 1 112 ? 8.656 7.578 4.391 1 98.88 112 ALA A CA 1
ATOM 881 C C . ALA A 1 112 ? 9.227 6.641 5.453 1 98.88 112 ALA A C 1
ATOM 883 O O . ALA A 1 112 ? 10.406 6.727 5.793 1 98.88 112 ALA A O 1
ATOM 884 N N . LEU A 1 113 ? 8.406 5.75 5.961 1 98.75 113 LEU A N 1
ATOM 885 C CA . LEU A 1 113 ? 8.867 4.785 6.953 1 98.75 113 LEU A CA 1
ATOM 886 C C . LEU A 1 113 ? 9.992 3.924 6.391 1 98.75 113 LEU A C 1
ATOM 888 O O . LEU A 1 113 ? 10.898 3.52 7.125 1 98.75 113 LEU A O 1
ATOM 892 N N . MET A 1 114 ? 9.922 3.664 5.117 1 98.19 114 MET A N 1
ATOM 893 C CA . MET A 1 114 ? 10.867 2.748 4.488 1 98.19 114 MET A CA 1
ATOM 894 C C . MET A 1 114 ? 12.18 3.459 4.16 1 98.19 114 MET A C 1
ATOM 896 O O . MET A 1 114 ? 13.242 2.834 4.125 1 98.19 114 MET A O 1
ATOM 900 N N . THR A 1 115 ? 12.102 4.773 3.92 1 97.94 115 THR A N 1
ATOM 901 C CA . THR A 1 115 ? 13.242 5.367 3.227 1 97.94 115 THR A CA 1
ATOM 902 C C . THR A 1 115 ? 13.844 6.5 4.055 1 97.94 115 THR A C 1
ATOM 904 O O . THR A 1 115 ? 14.977 6.93 3.795 1 97.94 115 THR A O 1
ATOM 907 N N . ALA A 1 116 ? 13.047 6.98 5.059 1 97.5 116 ALA A N 1
ATOM 908 C CA . ALA A 1 116 ? 13.57 8.078 5.871 1 97.5 116 ALA A CA 1
ATOM 909 C C . ALA A 1 116 ? 14.609 7.578 6.867 1 97.5 116 ALA A C 1
ATOM 911 O O . ALA A 1 116 ? 14.633 6.395 7.211 1 97.5 116 ALA A O 1
ATOM 912 N N . GLU A 1 117 ? 15.523 8.484 7.227 1 95.44 117 GLU A N 1
ATOM 913 C CA . GLU A 1 117 ? 16.438 8.234 8.336 1 95.44 117 GLU A CA 1
ATOM 914 C C . GLU A 1 117 ? 15.836 8.688 9.664 1 95.44 117 GLU A C 1
ATOM 916 O O . GLU A 1 117 ? 15.125 9.695 9.711 1 95.44 117 GLU A O 1
ATOM 921 N N . PRO A 1 118 ? 16.047 8.039 10.633 1 95.88 118 PRO A N 1
ATOM 922 C CA . PRO A 1 118 ? 16.828 6.82 10.797 1 95.88 118 PRO A CA 1
ATOM 923 C C . PRO A 1 118 ? 16.078 5.566 10.367 1 95.88 118 PRO A C 1
ATOM 925 O O . PRO A 1 118 ? 14.984 5.664 9.797 1 95.88 118 PRO A O 1
ATOM 928 N N . SER A 1 119 ? 16.516 4.391 10.656 1 91.38 119 SER A N 1
ATOM 929 C CA . SER A 1 119 ? 15.969 3.109 10.203 1 91.38 119 SER A CA 1
ATOM 930 C C . SER A 1 119 ? 14.57 2.877 10.75 1 91.38 119 SER A C 1
ATOM 932 O O . SER A 1 119 ? 13.766 2.168 10.133 1 91.38 119 SER A O 1
ATOM 934 N N . THR A 1 120 ? 14.328 3.443 11.898 1 94.31 120 THR A N 1
ATOM 935 C CA . THR A 1 120 ? 13 3.369 12.492 1 94.31 120 THR A CA 1
ATOM 936 C C . THR A 1 120 ? 12.438 4.766 12.742 1 94.31 120 THR A C 1
ATOM 938 O O . THR A 1 120 ? 12.344 5.207 13.891 1 94.31 120 THR A O 1
ATOM 941 N N . PRO A 1 121 ? 12.062 5.418 11.742 1 98.25 121 PRO A N 1
ATOM 942 C CA . PRO A 1 121 ? 11.633 6.812 11.859 1 98.25 121 PRO A CA 1
ATOM 943 C C . PRO A 1 121 ? 10.203 6.949 12.391 1 98.25 121 PRO A C 1
ATOM 945 O O . PRO A 1 121 ? 9.422 5.996 12.312 1 98.25 121 PRO A O 1
ATOM 948 N N . THR A 1 122 ? 9.914 8.055 12.961 1 98.75 122 THR A N 1
ATOM 949 C CA . THR A 1 122 ? 8.555 8.531 13.211 1 98.75 122 THR A CA 1
ATOM 950 C C . THR A 1 122 ? 8.117 9.492 12.109 1 98.75 122 THR A C 1
ATOM 952 O O . THR A 1 122 ? 8.805 10.469 11.82 1 98.75 122 THR A O 1
ATOM 955 N N . VAL A 1 123 ? 6.973 9.18 11.508 1 98.88 123 VAL A N 1
ATOM 956 C CA . VAL A 1 123 ? 6.539 9.93 10.328 1 98.88 123 VAL A CA 1
ATOM 957 C C . VAL A 1 123 ? 5.168 10.555 10.594 1 98.88 123 VAL A C 1
ATOM 959 O O . VAL A 1 123 ? 4.301 9.922 11.203 1 98.88 123 VAL A O 1
ATOM 962 N N . ALA A 1 124 ? 4.965 11.781 10.125 1 98.94 124 ALA A N 1
ATOM 963 C CA . ALA A 1 124 ? 3.678 12.461 10.25 1 98.94 124 ALA A CA 1
ATOM 964 C C . ALA A 1 124 ? 3.078 12.75 8.875 1 98.94 124 ALA A C 1
ATOM 966 O O . ALA A 1 124 ? 3.799 13.109 7.941 1 98.94 124 ALA A O 1
ATOM 967 N N . PHE A 1 125 ? 1.859 12.562 8.781 1 98.94 125 PHE A N 1
ATOM 968 C CA . PHE A 1 125 ? 1.104 13.133 7.672 1 98.94 125 PHE A CA 1
ATOM 969 C C . PHE A 1 125 ? 0.359 14.391 8.117 1 98.94 125 PHE A C 1
ATOM 971 O O . PHE A 1 125 ? -0.344 14.375 9.133 1 98.94 125 PHE A O 1
ATOM 978 N N . LEU A 1 126 ? 0.474 15.445 7.367 1 98.88 126 LEU A N 1
ATOM 979 C CA . LEU A 1 126 ? -0.272 16.688 7.547 1 98.88 126 LEU A CA 1
ATOM 980 C C . LEU A 1 126 ? -0.908 17.125 6.234 1 98.88 126 LEU A C 1
ATOM 982 O O . LEU A 1 126 ? -0.224 17.234 5.211 1 98.88 126 LEU A O 1
ATOM 986 N N . ASP A 1 127 ? -2.213 17.375 6.27 1 98.19 127 ASP A N 1
ATOM 987 C CA . ASP A 1 127 ? -2.807 18 5.094 1 98.19 127 ASP A CA 1
ATOM 988 C C . ASP A 1 127 ? -2.096 19.312 4.758 1 98.19 127 ASP A C 1
ATOM 990 O O . ASP A 1 127 ? -1.63 20.016 5.652 1 98.19 127 ASP A O 1
ATOM 994 N N . CYS A 1 128 ? -2.096 19.625 3.514 1 97.12 128 CYS A N 1
ATOM 995 C CA . CYS A 1 128 ? -1.293 20.781 3.109 1 97.12 128 CYS A CA 1
ATOM 996 C C . CYS A 1 128 ? -1.986 22.094 3.477 1 97.12 128 CYS A C 1
ATOM 998 O O . CYS A 1 128 ? -1.396 23.156 3.359 1 97.12 128 CYS A O 1
ATOM 1000 N N . ASP A 1 129 ? -3.236 21.984 3.973 1 95.75 129 ASP A N 1
ATOM 1001 C CA . ASP A 1 129 ? -3.92 23.188 4.449 1 95.75 129 ASP A CA 1
ATOM 1002 C C . ASP A 1 129 ? -3.779 23.328 5.965 1 95.75 129 ASP A C 1
ATOM 1004 O O . ASP A 1 129 ? -4.539 24.078 6.594 1 95.75 129 ASP A O 1
ATOM 1008 N N . ILE A 1 130 ? -2.877 22.594 6.523 1 97.38 130 ILE A N 1
ATOM 1009 C CA . ILE A 1 130 ? -2.459 22.828 7.902 1 97.38 130 ILE A CA 1
ATOM 1010 C C . ILE A 1 130 ? -1.292 23.812 7.938 1 97.38 130 ILE A C 1
ATOM 1012 O O . ILE A 1 130 ? -0.312 23.641 7.207 1 97.38 130 ILE A O 1
ATOM 1016 N N . ILE A 1 131 ? -1.37 24.781 8.781 1 95.31 131 ILE A N 1
ATOM 1017 C CA . ILE A 1 131 ? -0.298 25.75 8.977 1 95.31 131 ILE A CA 1
ATOM 1018 C C . ILE A 1 131 ? 0.328 25.562 10.352 1 95.31 131 ILE A C 1
ATOM 1020 O O . ILE A 1 131 ? -0.355 25.672 11.375 1 95.31 131 ILE A O 1
ATOM 1024 N N . LEU A 1 132 ? 1.57 25.297 10.336 1 97 132 LEU A N 1
ATOM 1025 C CA . LEU A 1 132 ? 2.291 25.156 11.602 1 97 132 LEU A CA 1
ATOM 1026 C C . LEU A 1 132 ? 2.611 26.531 12.188 1 97 132 LEU A C 1
ATOM 1028 O O . LEU A 1 132 ? 3.109 27.406 11.492 1 97 132 LEU A O 1
ATOM 1032 N N . LEU A 1 133 ? 2.301 26.672 13.453 1 95.25 133 LEU A N 1
ATOM 1033 C CA . LEU A 1 133 ? 2.611 27.906 14.164 1 95.25 133 LEU A CA 1
ATOM 1034 C C . LEU A 1 133 ? 3.75 27.688 15.156 1 95.25 133 LEU A C 1
ATOM 1036 O O . LEU A 1 133 ? 4.367 28.656 15.617 1 95.25 133 LEU A O 1
ATOM 1040 N N . ARG A 1 134 ? 3.965 26.469 15.469 1 94.75 134 ARG A N 1
ATOM 1041 C CA . ARG A 1 134 ? 5.07 26.031 16.312 1 94.75 134 ARG A CA 1
ATOM 1042 C C . ARG A 1 134 ? 5.691 24.75 15.773 1 94.75 134 ARG A C 1
ATOM 1044 O O . ARG A 1 134 ? 5.152 24.125 14.844 1 94.75 134 ARG A O 1
ATOM 1051 N N . GLU A 1 135 ? 6.727 24.375 16.375 1 95.88 135 GLU A N 1
ATOM 1052 C CA . GLU A 1 135 ? 7.391 23.125 15.992 1 95.88 135 GLU A CA 1
ATOM 1053 C C . GLU A 1 135 ? 6.465 21.938 16.172 1 95.88 135 GLU A C 1
ATOM 1055 O O . GLU A 1 135 ? 5.562 21.953 17.016 1 95.88 135 GLU A O 1
ATOM 1060 N N . LEU A 1 136 ? 6.73 20.938 15.367 1 98.19 136 LEU A N 1
ATOM 1061 C CA . LEU A 1 136 ? 6.02 19.688 15.539 1 98.19 136 LEU A CA 1
ATOM 1062 C C . LEU A 1 136 ? 6.246 19.109 16.938 1 98.19 136 LEU A C 1
ATOM 1064 O O . LEU A 1 136 ? 7.316 19.297 17.516 1 98.19 136 LEU A O 1
ATOM 1068 N N . PRO A 1 137 ? 5.266 18.422 17.453 1 97.25 137 PRO A N 1
ATOM 1069 C CA . PRO A 1 137 ? 5.398 17.875 18.812 1 97.25 137 PRO A CA 1
ATOM 1070 C C . PRO A 1 137 ? 6.344 16.688 18.875 1 97.25 137 PRO A C 1
ATOM 1072 O O . PRO A 1 137 ? 6.52 15.977 17.875 1 97.25 137 PRO A O 1
ATOM 1075 N N . CYS A 1 138 ? 6.879 16.516 20 1 97.06 138 CYS A N 1
ATOM 1076 C CA . CYS A 1 138 ? 7.457 15.219 20.297 1 97.06 138 CYS A CA 1
ATOM 1077 C C . CYS A 1 138 ? 6.375 14.211 20.656 1 97.06 138 CYS A C 1
ATOM 1079 O O . CYS A 1 138 ? 5.316 14.578 21.172 1 97.06 138 CYS A O 1
ATOM 1081 N N . VAL A 1 139 ? 6.652 13.016 20.328 1 97.69 139 VAL A N 1
ATOM 1082 C CA . VAL A 1 139 ? 5.723 11.938 20.641 1 97.69 139 VAL A CA 1
ATOM 1083 C C . VAL A 1 139 ? 6.332 11.016 21.703 1 97.69 139 VAL A C 1
ATOM 1085 O O . VAL A 1 139 ? 7.543 10.781 21.703 1 97.69 139 VAL A O 1
ATOM 1088 N N . PRO A 1 140 ? 5.48 10.609 22.656 1 97.94 140 PRO A N 1
ATOM 1089 C CA . PRO A 1 140 ? 6.027 9.648 23.609 1 97.94 140 PRO A CA 1
ATOM 1090 C C . PRO A 1 140 ? 6.738 8.477 22.938 1 97.94 140 PRO A C 1
ATOM 1092 O O . PRO A 1 140 ? 6.254 7.953 21.922 1 97.94 140 PRO A O 1
ATOM 1095 N N . ALA A 1 141 ? 7.812 8.039 23.516 1 97.44 141 ALA A N 1
ATOM 1096 C CA . ALA A 1 141 ? 8.641 7 22.922 1 97.44 141 ALA A CA 1
ATOM 1097 C C . ALA A 1 141 ? 7.859 5.703 22.75 1 97.44 141 ALA A C 1
ATOM 1099 O O . ALA A 1 141 ? 8.07 4.969 21.781 1 97.44 141 ALA A O 1
ATOM 1100 N N . ALA A 1 142 ? 6.969 5.492 23.641 1 97.5 142 ALA A N 1
ATOM 1101 C CA . ALA A 1 142 ? 6.23 4.23 23.641 1 97.5 142 ALA A CA 1
ATOM 1102 C C . ALA A 1 142 ? 5.105 4.254 22.609 1 97.5 142 ALA A C 1
ATOM 1104 O O . ALA A 1 142 ? 4.57 3.205 22.25 1 97.5 142 ALA A O 1
ATOM 1105 N N . ALA A 1 143 ? 4.738 5.422 22.094 1 98.5 143 ALA A N 1
ATOM 1106 C CA . ALA A 1 143 ? 3.607 5.543 21.188 1 98.5 143 ALA A CA 1
ATOM 1107 C C . ALA A 1 143 ? 3.977 5.043 19.797 1 98.5 143 ALA A C 1
ATOM 1109 O O . ALA A 1 143 ? 5.047 5.367 19.266 1 98.5 143 ALA A O 1
ATOM 1110 N N . ALA A 1 144 ? 3.146 4.23 19.25 1 98.69 144 ALA A N 1
ATOM 1111 C CA . ALA A 1 144 ? 3.293 3.82 17.844 1 98.69 144 ALA A CA 1
ATOM 1112 C C . ALA A 1 144 ? 2.537 4.762 16.922 1 98.69 144 ALA A C 1
ATOM 1114 O O . ALA A 1 144 ? 2.859 4.863 15.734 1 98.69 144 ALA A O 1
ATOM 1115 N N . VAL A 1 145 ? 1.537 5.414 17.562 1 98.88 145 VAL A N 1
ATOM 1116 C CA . VAL A 1 145 ? 0.672 6.277 16.766 1 98.88 145 VAL A CA 1
ATOM 1117 C C . VAL A 1 145 ? 0.249 7.492 17.578 1 98.88 145 VAL A C 1
ATOM 1119 O O . VAL A 1 145 ? 0.058 7.391 18.797 1 98.88 145 VAL A O 1
ATOM 1122 N N . ALA A 1 146 ? 0.232 8.617 16.984 1 98.94 146 ALA A N 1
ATOM 1123 C CA . ALA A 1 146 ? -0.399 9.82 17.531 1 98.94 146 ALA A CA 1
ATOM 1124 C C . ALA A 1 146 ? -1.505 10.32 16.594 1 98.94 146 ALA A C 1
ATOM 1126 O O . ALA A 1 146 ? -1.296 10.461 15.391 1 98.94 146 ALA A O 1
ATOM 1127 N N . LEU A 1 147 ? -2.645 10.492 17.156 1 98.88 147 LEU A N 1
ATOM 1128 C CA . LEU A 1 147 ? -3.805 10.93 16.391 1 98.88 147 LEU A CA 1
ATOM 1129 C C . LEU A 1 147 ? -4.312 12.281 16.891 1 98.88 147 LEU A C 1
ATOM 1131 O O . LEU A 1 147 ? -4.105 12.625 18.047 1 98.88 147 LEU A O 1
ATOM 1135 N N . SER A 1 148 ? -4.922 13 16.031 1 98.31 148 SER A N 1
ATOM 1136 C CA . SER A 1 148 ? -5.496 14.305 16.359 1 98.31 148 SER A CA 1
ATOM 1137 C C . SER A 1 148 ? -7.004 14.211 16.547 1 98.31 148 SER A C 1
ATOM 1139 O O . SER A 1 148 ? -7.75 14.102 15.57 1 98.31 148 SER A O 1
ATOM 1141 N N . PRO A 1 149 ? -7.465 14.305 17.734 1 97.12 149 PRO A N 1
ATOM 1142 C CA . PRO A 1 149 ? -8.922 14.328 17.906 1 97.12 149 PRO A CA 1
ATOM 1143 C C . PRO A 1 149 ? -9.578 15.555 17.281 1 97.12 149 PRO A C 1
ATOM 1145 O O . PRO A 1 149 ? -8.969 16.625 17.234 1 97.12 149 PRO A O 1
ATOM 1148 N N . HIS A 1 150 ? -10.828 15.383 16.922 1 94.38 150 HIS A N 1
ATOM 1149 C CA . HIS A 1 150 ? -11.578 16.5 16.359 1 94.38 150 HIS A CA 1
ATOM 1150 C C . HIS A 1 150 ? -11.977 17.5 17.453 1 94.38 150 HIS A C 1
ATOM 1152 O O . HIS A 1 150 ? -12.008 18.703 17.219 1 94.38 150 HIS A O 1
ATOM 1158 N N . TRP A 1 151 ? -12.344 16.969 18.625 1 92.69 151 TRP A N 1
ATOM 1159 C CA . TRP A 1 151 ? -12.844 17.75 19.75 1 92.69 151 TRP A CA 1
ATOM 1160 C C . TRP A 1 151 ? -14.125 18.484 19.375 1 92.69 151 TRP A C 1
ATOM 1162 O O . TRP A 1 151 ? -14.273 19.672 19.672 1 92.69 151 TRP A O 1
ATOM 1172 N N . ILE A 1 152 ? -15 17.781 18.625 1 92.88 152 ILE A N 1
ATOM 1173 C CA . ILE A 1 152 ? -16.266 18.375 18.203 1 92.88 152 ILE A CA 1
ATOM 1174 C C . ILE A 1 152 ? -17.422 17.656 18.875 1 92.88 152 ILE A C 1
ATOM 1176 O O . ILE A 1 152 ? -17.219 16.766 19.688 1 92.88 152 ILE A O 1
ATOM 1180 N N . ARG A 1 153 ? -18.734 18.078 18.516 1 92.75 153 ARG A N 1
ATOM 1181 C CA . ARG A 1 153 ? -19.922 17.5 19.109 1 92.75 153 ARG A CA 1
ATOM 1182 C C . ARG A 1 153 ? -20.016 16 18.812 1 92.75 153 ARG A C 1
ATOM 1184 O O . ARG A 1 153 ? -19.688 15.562 17.703 1 92.75 153 ARG A O 1
ATOM 1191 N N . GLU A 1 154 ? -20.484 15.375 19.75 1 91.88 154 GLU A N 1
ATOM 1192 C CA . GLU A 1 154 ? -20.609 13.922 19.641 1 91.88 154 GLU A CA 1
ATOM 1193 C C . GLU A 1 154 ? -21.422 13.523 18.406 1 91.88 154 GLU A C 1
ATOM 1195 O O . GLU A 1 154 ? -21.125 12.508 17.781 1 91.88 154 GLU A O 1
ATOM 1200 N N . SER A 1 155 ? -22.453 14.281 18.156 1 92.62 155 SER A N 1
ATOM 1201 C CA . SER A 1 155 ? -23.297 13.969 17 1 92.62 155 SER A CA 1
ATOM 1202 C C . SER A 1 155 ? -22.5 14.062 15.703 1 92.62 155 SER A C 1
ATOM 1204 O O . SER A 1 155 ? -22.75 13.289 14.766 1 92.62 155 SER A O 1
ATOM 1206 N N . ASP A 1 156 ? -21.578 14.977 15.664 1 93.56 156 ASP A N 1
ATOM 1207 C CA . ASP A 1 156 ? -20.719 15.102 14.484 1 93.56 156 ASP A CA 1
ATOM 1208 C C . ASP A 1 156 ? -19.688 13.984 14.445 1 93.56 156 ASP A C 1
ATOM 1210 O O . ASP A 1 156 ? -19.391 13.438 13.375 1 93.56 156 ASP A O 1
ATOM 1214 N N . GLU A 1 157 ? -19.188 13.648 15.594 1 94 157 GLU A N 1
ATOM 1215 C CA . GLU A 1 157 ? -18.219 12.562 15.656 1 94 157 GLU A CA 1
ATOM 1216 C C . GLU A 1 157 ? -18.844 11.234 15.227 1 94 157 GLU A C 1
ATOM 1218 O O . GLU A 1 157 ? -18.156 10.375 14.672 1 94 157 GLU A O 1
ATOM 1223 N N . ALA A 1 158 ? -20.094 11.133 15.484 1 94.62 158 ALA A N 1
ATOM 1224 C CA . ALA A 1 158 ? -20.797 9.914 15.078 1 94.62 158 ALA A CA 1
ATOM 1225 C C . ALA A 1 158 ? -20.797 9.758 13.562 1 94.62 158 ALA A C 1
ATOM 1227 O O . ALA A 1 158 ? -20.828 8.633 13.055 1 94.62 158 ALA A O 1
ATOM 1228 N N . ILE A 1 159 ? -20.656 10.867 12.914 1 93.44 159 ILE A N 1
ATOM 1229 C CA . ILE A 1 159 ? -20.656 10.844 11.453 1 93.44 159 ILE A CA 1
ATOM 1230 C C . ILE A 1 159 ? -19.219 10.758 10.938 1 93.44 159 ILE A C 1
ATOM 1232 O O . ILE A 1 159 ? -18.875 9.836 10.195 1 93.44 159 ILE A O 1
ATOM 1236 N N . PHE A 1 160 ? -18.312 11.609 11.383 1 94.12 160 PHE A N 1
ATOM 1237 C CA . PHE A 1 160 ? -17.016 11.836 10.75 1 94.12 160 PHE A CA 1
ATOM 1238 C C . PHE A 1 160 ? -15.938 11 11.422 1 94.12 160 PHE A C 1
ATOM 1240 O O . PHE A 1 160 ? -14.859 10.805 10.859 1 94.12 160 PHE A O 1
ATOM 1247 N N . GLY A 1 161 ? -16.172 10.516 12.688 1 96.38 161 GLY A N 1
ATOM 1248 C CA . GLY A 1 161 ? -15.156 9.875 13.5 1 96.38 161 GLY A CA 1
ATOM 1249 C C . GLY A 1 161 ? -14.562 10.797 14.547 1 96.38 161 GLY A C 1
ATOM 1250 O O . GLY A 1 161 ? -14.773 12.016 14.508 1 96.38 161 GLY A O 1
ATOM 1251 N N . ALA A 1 162 ? -13.883 10.258 15.414 1 97.19 162 ALA A N 1
ATOM 1252 C CA . ALA A 1 162 ? -13.352 10.992 16.562 1 97.19 162 ALA A CA 1
ATOM 1253 C C . ALA A 1 162 ? -12.039 11.68 16.219 1 97.19 162 ALA A C 1
ATOM 1255 O O . ALA A 1 162 ? -11.609 12.609 16.906 1 97.19 162 ALA A O 1
ATOM 1256 N N . PHE A 1 163 ? -11.453 11.25 15.156 1 98.19 163 PHE A N 1
ATOM 1257 C CA . PHE A 1 163 ? -10.117 11.742 14.836 1 98.19 163 PHE A CA 1
ATOM 1258 C C . PHE A 1 163 ? -10.078 12.32 13.43 1 98.19 163 PHE A C 1
ATOM 1260 O O . PHE A 1 163 ? -10.883 11.945 12.57 1 98.19 163 PHE A O 1
ATOM 1267 N N . ASN A 1 164 ? -9.188 13.266 13.203 1 97.69 164 ASN A N 1
ATOM 1268 C CA . ASN A 1 164 ? -8.977 13.891 11.906 1 97.69 164 ASN A CA 1
ATOM 1269 C C . ASN A 1 164 ? -7.867 13.203 11.117 1 97.69 164 ASN A C 1
ATOM 1271 O O . ASN A 1 164 ? -6.746 13.07 11.609 1 97.69 164 ASN A O 1
ATOM 1275 N N . GLY A 1 165 ? -8.18 12.852 9.93 1 97.94 165 GLY A N 1
ATOM 1276 C CA . GLY A 1 165 ? -7.234 12.109 9.102 1 97.94 165 GLY A CA 1
ATOM 1277 C C . GLY A 1 165 ? -6.18 12.992 8.469 1 97.94 165 GLY A C 1
ATOM 1278 O O . GLY A 1 165 ? -5.273 12.5 7.793 1 97.94 165 GLY A O 1
ATOM 1279 N N . GLY A 1 166 ? -6.25 14.273 8.695 1 98.12 166 GLY A N 1
ATOM 1280 C CA . GLY A 1 166 ? -5.301 15.203 8.109 1 98.12 166 GLY A CA 1
ATOM 1281 C C . GLY A 1 166 ? -4.055 15.398 8.945 1 98.12 166 GLY A C 1
ATOM 1282 O O . GLY A 1 166 ? -3.102 16.047 8.516 1 98.12 166 GLY A O 1
ATOM 1283 N N . TYR A 1 167 ? -4.051 14.812 10.117 1 98.75 167 TYR A N 1
ATOM 1284 C CA . TYR A 1 167 ? -2.904 14.859 11.016 1 98.75 167 TYR A CA 1
ATOM 1285 C C . TYR A 1 167 ? -2.727 13.531 11.742 1 98.75 167 TYR A C 1
ATOM 1287 O O . TYR A 1 167 ? -3.369 13.289 12.766 1 98.75 167 TYR A O 1
ATOM 1295 N N . VAL A 1 168 ? -1.841 12.711 11.273 1 98.88 168 VAL A N 1
ATOM 1296 C CA . VAL A 1 168 ? -1.586 11.367 11.781 1 98.88 168 VAL A CA 1
ATOM 1297 C C . VAL A 1 168 ? -0.081 11.141 11.898 1 98.88 168 VAL A C 1
ATOM 1299 O O . VAL A 1 168 ? 0.677 11.484 10.984 1 98.88 168 VAL A O 1
ATOM 1302 N N . VAL A 1 169 ? 0.387 10.609 13.008 1 98.94 169 VAL A N 1
ATOM 1303 C CA . VAL A 1 169 ? 1.789 10.258 13.203 1 98.94 169 VAL A CA 1
ATOM 1304 C C . VAL A 1 169 ? 1.916 8.75 13.406 1 98.94 169 VAL A C 1
ATOM 1306 O O . VAL A 1 169 ? 1.108 8.141 14.109 1 98.94 169 VAL A O 1
ATOM 1309 N N . ALA A 1 170 ? 2.832 8.125 12.766 1 98.88 170 ALA A N 1
ATOM 1310 C CA . ALA A 1 170 ? 3.066 6.688 12.883 1 98.88 170 ALA A CA 1
ATOM 1311 C C . ALA A 1 170 ? 4.559 6.383 12.984 1 98.88 170 ALA A C 1
ATOM 1313 O O . ALA A 1 170 ? 5.375 7.012 12.312 1 98.88 170 ALA A O 1
ATOM 1314 N N . SER A 1 171 ? 4.898 5.379 13.789 1 98.56 171 SER A N 1
ATOM 1315 C CA . SER A 1 171 ? 6.293 4.973 13.914 1 98.56 171 SER A CA 1
ATOM 1316 C C . SER A 1 171 ? 6.484 3.516 13.516 1 98.56 171 SER A C 1
ATOM 1318 O O . SER A 1 171 ? 7.594 2.982 13.602 1 98.56 171 SER A O 1
ATOM 1320 N N . THR A 1 172 ? 5.418 2.844 13.148 1 98.25 172 THR A N 1
ATOM 1321 C CA . THR A 1 172 ? 5.48 1.461 12.688 1 98.25 172 THR A CA 1
ATOM 1322 C C . THR A 1 172 ? 4.523 1.236 11.516 1 98.25 172 THR A C 1
ATOM 1324 O O . THR A 1 172 ? 3.465 1.866 11.445 1 98.25 172 THR A O 1
ATOM 1327 N N . PRO A 1 173 ? 4.836 0.324 10.656 1 98.12 173 PRO A N 1
ATOM 1328 C CA . PRO A 1 173 ? 3.949 0.047 9.523 1 98.12 173 PRO A CA 1
ATOM 1329 C C . PRO A 1 173 ? 2.625 -0.585 9.945 1 98.12 173 PRO A C 1
ATOM 1331 O O . PRO A 1 173 ? 1.643 -0.527 9.203 1 98.12 173 PRO A O 1
ATOM 1334 N N . GLU A 1 174 ? 2.586 -1.175 11.109 1 98.44 174 GLU A N 1
ATOM 1335 C CA . GLU A 1 174 ? 1.353 -1.789 11.594 1 98.44 174 GLU A CA 1
ATOM 1336 C C . GLU A 1 174 ? 0.23 -0.761 11.695 1 98.44 174 GLU A C 1
ATOM 1338 O O . GLU A 1 174 ? -0.936 -1.08 11.453 1 98.44 174 GLU A O 1
ATOM 1343 N N . VAL A 1 175 ? 0.575 0.47 12.039 1 98.88 175 VAL A N 1
ATOM 1344 C CA . VAL A 1 175 ? -0.414 1.539 12.141 1 98.88 175 VAL A CA 1
ATOM 1345 C C . VAL A 1 175 ? -1.098 1.737 10.789 1 98.88 175 VAL A C 1
ATOM 1347 O O . VAL A 1 175 ? -2.324 1.851 10.719 1 98.88 175 VAL A O 1
ATOM 1350 N N . LEU A 1 176 ? -0.285 1.722 9.758 1 98.88 176 LEU A N 1
ATOM 1351 C CA . LEU A 1 176 ? -0.807 1.957 8.422 1 98.88 176 LEU A CA 1
ATOM 1352 C C . LEU A 1 176 ? -1.634 0.768 7.941 1 98.88 176 LEU A C 1
ATOM 1354 O O . LEU A 1 176 ? -2.648 0.945 7.262 1 98.88 176 LEU A O 1
ATOM 1358 N N . TRP A 1 177 ? -1.221 -0.425 8.352 1 98.56 177 TRP A N 1
ATOM 1359 C CA . TRP A 1 177 ? -1.999 -1.618 8.039 1 98.56 177 TRP A CA 1
ATOM 1360 C C . TRP A 1 177 ? -3.381 -1.552 8.68 1 98.56 177 TRP A C 1
ATOM 1362 O O . TRP A 1 177 ? -4.395 -1.771 8.008 1 98.56 177 TRP A O 1
ATOM 1372 N N . GLU A 1 178 ? -3.404 -1.241 9.977 1 98.69 178 GLU A N 1
ATOM 1373 C CA . GLU A 1 178 ? -4.676 -1.151 10.688 1 98.69 178 GLU A CA 1
ATOM 1374 C C . GLU A 1 178 ? -5.57 -0.074 10.086 1 98.69 178 GLU A C 1
ATOM 1376 O O . GLU A 1 178 ? -6.789 -0.253 9.992 1 98.69 178 GLU A O 1
ATOM 1381 N N . TRP A 1 179 ? -4.969 1.033 9.703 1 98.88 179 TRP A N 1
ATOM 1382 C CA . TRP A 1 179 ? -5.711 2.129 9.086 1 98.88 179 TRP A CA 1
ATOM 1383 C C . TRP A 1 179 ? -6.328 1.692 7.766 1 98.88 179 TRP A C 1
ATOM 1385 O O . TRP A 1 179 ? -7.523 1.893 7.535 1 98.88 179 TRP A O 1
ATOM 1395 N N . ARG A 1 180 ? -5.531 1.023 6.879 1 98.75 180 ARG A N 1
ATOM 1396 C CA . ARG A 1 180 ? -6.02 0.539 5.594 1 98.75 180 ARG A CA 1
ATOM 1397 C C . ARG A 1 180 ? -7.125 -0.493 5.781 1 98.75 180 ARG A C 1
ATOM 1399 O O . ARG A 1 180 ? -8.156 -0.433 5.105 1 98.75 180 ARG A O 1
ATOM 1406 N N . GLN A 1 181 ? -6.875 -1.417 6.711 1 98.38 181 GLN A N 1
ATOM 1407 C CA . GLN A 1 181 ? -7.852 -2.477 6.945 1 98.38 181 GLN A CA 1
ATOM 1408 C C . GLN A 1 181 ? -9.18 -1.903 7.43 1 98.38 181 GLN A C 1
ATOM 1410 O O . GLN A 1 181 ? -10.242 -2.24 6.898 1 98.38 181 GLN A O 1
ATOM 1415 N N . ALA A 1 182 ? -9.117 -0.974 8.391 1 98.44 182 ALA A N 1
ATOM 1416 C CA . ALA A 1 182 ? -10.328 -0.394 8.961 1 98.44 182 ALA A CA 1
ATOM 1417 C C . ALA A 1 182 ? -11.07 0.456 7.934 1 98.44 182 ALA A C 1
ATOM 1419 O O . ALA A 1 182 ? -12.297 0.55 7.961 1 98.44 182 ALA A O 1
ATOM 1420 N N . THR A 1 183 ? -10.359 1.03 6.965 1 98.56 183 THR A N 1
ATOM 1421 C CA . THR A 1 183 ? -10.945 1.932 5.977 1 98.56 183 THR A CA 1
ATOM 1422 C C . THR A 1 183 ? -11.773 1.152 4.961 1 98.56 183 THR A C 1
ATOM 1424 O O . THR A 1 183 ? -12.617 1.728 4.266 1 98.56 183 THR A O 1
ATOM 1427 N N . GLN A 1 184 ? -11.523 -0.189 4.883 1 97.69 184 GLN A N 1
ATOM 1428 C CA . GLN A 1 184 ? -12.281 -1.021 3.957 1 97.69 184 GLN A CA 1
ATOM 1429 C C . GLN A 1 184 ? -13.781 -0.904 4.215 1 97.69 184 GLN A C 1
ATOM 1431 O O . GLN A 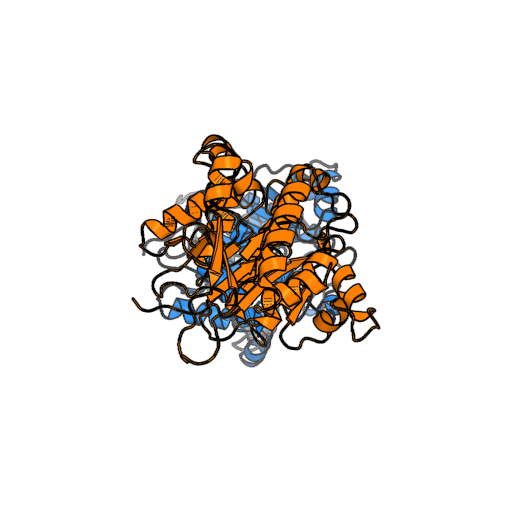1 184 ? -14.586 -1.023 3.291 1 97.69 184 GLN A O 1
ATOM 1436 N N . THR A 1 185 ? -14.156 -0.625 5.473 1 96.81 185 THR A N 1
ATOM 1437 C CA . THR A 1 185 ? -15.57 -0.616 5.836 1 96.81 185 THR A CA 1
ATOM 1438 C C . THR A 1 185 ? -15.914 0.646 6.621 1 96.81 185 THR A C 1
ATOM 1440 O O . THR A 1 185 ? -16.906 0.674 7.355 1 96.81 185 THR A O 1
ATOM 1443 N N . SER A 1 186 ? -15.125 1.654 6.504 1 97.06 186 SER A N 1
ATOM 1444 C CA . SER A 1 186 ? -15.289 2.885 7.273 1 97.06 186 SER A CA 1
ATOM 1445 C C . SER A 1 186 ? -16.562 3.625 6.875 1 97.06 186 SER A C 1
ATOM 1447 O O . SER A 1 186 ? -16.891 3.697 5.691 1 97.06 186 SER A O 1
ATOM 1449 N N . ARG A 1 187 ? -17.188 4.207 7.844 1 96 187 ARG A N 1
ATOM 1450 C CA . ARG A 1 187 ? -18.406 4.953 7.566 1 96 187 ARG A CA 1
ATOM 1451 C C . ARG A 1 187 ? -18.094 6.324 6.984 1 96 187 ARG A C 1
ATOM 1453 O O . ARG A 1 187 ? -18.969 6.977 6.41 1 96 187 ARG A O 1
ATOM 1460 N N . TYR A 1 188 ? -16.938 6.82 7.219 1 95.69 188 TYR A N 1
ATOM 1461 C CA . TYR A 1 188 ? -16.531 8.117 6.68 1 95.69 188 TYR A CA 1
ATOM 1462 C C . TYR A 1 188 ? -15.062 8.094 6.27 1 95.69 188 TYR A C 1
ATOM 1464 O O . TYR A 1 188 ? -14.211 8.68 6.945 1 95.69 188 TYR A O 1
ATOM 1472 N N . PHE A 1 189 ? -14.758 7.461 5.18 1 94.56 189 PHE A N 1
ATOM 1473 C CA . PHE A 1 189 ? -13.484 7.379 4.465 1 94.56 189 PHE A CA 1
ATOM 1474 C C . PHE A 1 189 ? -12.344 7.059 5.418 1 94.56 189 PHE A C 1
ATOM 1476 O O . PHE A 1 189 ? -12.422 6.094 6.184 1 94.56 189 PHE A O 1
ATOM 1483 N N . ASP A 1 190 ? -11.258 7.875 5.383 1 95.94 190 ASP A N 1
ATOM 1484 C CA . ASP A 1 190 ? -10.047 7.605 6.145 1 95.94 190 ASP A CA 1
ATOM 1485 C C . ASP A 1 190 ? -10.148 8.148 7.566 1 95.94 190 ASP A C 1
ATOM 1487 O O . ASP A 1 190 ? -9.305 7.852 8.414 1 95.94 190 ASP A O 1
ATOM 1491 N N . GLN A 1 191 ? -11.219 8.836 7.91 1 96.19 191 GLN A N 1
ATOM 1492 C CA . GLN A 1 191 ? -11.273 9.523 9.195 1 96.19 191 GLN A CA 1
ATOM 1493 C C . GLN A 1 191 ? -11.906 8.641 10.266 1 96.19 191 GLN A C 1
ATOM 1495 O O . GLN A 1 191 ? -11.297 8.398 11.312 1 96.19 191 GLN A O 1
ATOM 1500 N N . ALA A 1 192 ? -13.07 8.109 9.984 1 97.5 192 ALA A N 1
ATOM 1501 C CA . ALA A 1 192 ? -13.75 7.305 11 1 97.5 192 ALA A CA 1
ATOM 1502 C C . ALA A 1 192 ? -12.977 6.023 11.297 1 97.5 192 ALA A C 1
ATOM 1504 O O . ALA A 1 192 ? -13.047 5.488 12.406 1 97.5 192 ALA A O 1
ATOM 1505 N N . SER A 1 193 ? -12.234 5.594 10.344 1 98.25 193 SER A N 1
ATOM 1506 C CA . SER A 1 193 ? -11.461 4.359 10.484 1 98.25 193 SER A CA 1
ATOM 1507 C C . SER A 1 193 ? -10.367 4.512 11.531 1 98.25 193 SER A C 1
ATOM 1509 O O . SER A 1 193 ? -9.906 3.523 12.102 1 98.25 193 SER A O 1
ATOM 1511 N N . LEU A 1 194 ? -10.008 5.738 11.875 1 98.75 194 LEU A N 1
ATOM 1512 C CA . LEU A 1 194 ? -8.953 5.988 12.859 1 98.75 194 LEU A CA 1
ATOM 1513 C C . LEU A 1 194 ? -9.422 5.609 14.258 1 98.75 194 LEU A C 1
ATOM 1515 O O . LEU A 1 194 ? -8.602 5.426 15.164 1 98.75 194 LEU A O 1
ATOM 1519 N N . GLU A 1 195 ? -10.727 5.492 14.445 1 98.75 195 GLU A N 1
ATOM 1520 C CA . GLU A 1 195 ? -11.234 5.012 15.734 1 98.75 195 GLU A CA 1
ATOM 1521 C C . GLU A 1 195 ? -10.766 3.586 16.016 1 98.75 195 GLU A C 1
ATOM 1523 O O . GLU A 1 195 ? -10.414 3.256 17.141 1 98.75 195 GLU A O 1
ATOM 1528 N N . HIS A 1 196 ? -10.812 2.801 14.961 1 98.56 196 HIS A N 1
ATOM 1529 C CA . HIS A 1 196 ? -10.297 1.441 15.094 1 98.56 196 HIS A CA 1
ATOM 1530 C C . HIS A 1 196 ? -8.805 1.439 15.398 1 98.56 196 HIS A C 1
ATOM 1532 O O . HIS A 1 196 ? -8.352 0.703 16.281 1 98.56 196 HIS A O 1
ATOM 1538 N N . VAL A 1 197 ? -8.078 2.248 14.719 1 98.81 197 VAL A N 1
ATOM 1539 C CA . VAL A 1 197 ? -6.641 2.355 14.938 1 98.81 197 VAL A CA 1
ATOM 1540 C C . VAL A 1 197 ? -6.371 2.752 16.391 1 98.81 197 VAL A C 1
ATOM 1542 O O . VAL A 1 197 ? -5.555 2.127 17.062 1 98.81 197 VAL A O 1
ATOM 1545 N N . ALA A 1 198 ? -7.082 3.756 16.812 1 98.88 198 ALA A N 1
ATOM 1546 C CA . ALA A 1 198 ? -6.941 4.215 18.188 1 98.88 198 ALA A CA 1
ATOM 1547 C C . ALA A 1 198 ? -7.203 3.076 19.172 1 98.88 198 ALA A C 1
ATOM 1549 O O . ALA A 1 198 ? -6.445 2.889 20.141 1 98.88 198 ALA A O 1
ATOM 1550 N N . ALA A 1 199 ? -8.219 2.33 18.969 1 98.75 199 ALA A N 1
ATOM 1551 C CA . ALA A 1 199 ? -8.594 1.247 19.875 1 98.75 199 ALA A CA 1
ATOM 1552 C C . ALA A 1 199 ? -7.5 0.187 19.953 1 98.75 199 ALA A C 1
ATOM 1554 O O . ALA A 1 199 ? -7.141 -0.271 21.047 1 98.75 199 ALA A O 1
ATOM 1555 N N . VAL A 1 200 ? -6.961 -0.211 18.844 1 98.62 200 VAL A N 1
ATOM 1556 C CA . VAL A 1 200 ? -5.93 -1.239 18.75 1 98.62 200 VAL A CA 1
ATOM 1557 C C . VAL A 1 200 ? -4.703 -0.81 19.547 1 98.62 200 VAL A C 1
ATOM 1559 O O . VAL A 1 200 ? -4.188 -1.574 20.375 1 98.62 200 VAL A O 1
ATOM 1562 N N . PHE A 1 201 ? -4.316 0.394 19.406 1 98.81 201 PHE A N 1
ATOM 1563 C CA . PHE A 1 201 ? -3.037 0.808 19.969 1 98.81 201 PHE A CA 1
ATOM 1564 C C . PHE A 1 201 ? -3.215 1.338 21.391 1 98.81 201 PHE A C 1
ATOM 1566 O O . PHE A 1 201 ? -2.258 1.385 22.172 1 98.81 201 PHE A O 1
ATOM 1573 N N . GLU A 1 202 ? -4.414 1.781 21.656 1 98.69 202 GLU A N 1
ATOM 1574 C CA . GLU A 1 202 ? -4.699 2.119 23.047 1 98.69 202 GLU A CA 1
ATOM 1575 C C . GLU A 1 202 ? -4.605 0.888 23.938 1 98.69 202 GLU A C 1
ATOM 1577 O O . GLU A 1 202 ? -4.059 0.959 25.047 1 98.69 202 GLU A O 1
ATOM 1582 N N . ARG A 1 203 ? -5.105 -0.214 23.5 1 98.38 203 ARG A N 1
ATOM 1583 C CA . ARG A 1 203 ? -5.055 -1.466 24.25 1 98.38 203 ARG A CA 1
ATOM 1584 C C . ARG A 1 203 ? -3.613 -1.856 24.562 1 98.38 203 ARG A C 1
ATOM 1586 O O . ARG A 1 203 ? -3.348 -2.5 25.578 1 98.38 203 ARG A O 1
ATOM 1593 N N . ARG A 1 204 ? -2.705 -1.375 23.797 1 98.12 204 ARG A N 1
ATOM 1594 C CA . ARG A 1 204 ? -1.297 -1.728 23.938 1 98.12 204 ARG A CA 1
ATOM 1595 C C . ARG A 1 204 ? -0.514 -0.59 24.594 1 98.12 204 ARG A C 1
ATOM 1597 O O . ARG A 1 204 ? 0.719 -0.617 24.625 1 98.12 204 ARG A O 1
ATOM 1604 N N . ALA A 1 205 ? -1.181 0.508 24.969 1 98.31 205 ALA A N 1
ATOM 1605 C CA . ALA A 1 205 ? -0.57 1.696 25.547 1 98.31 205 ALA A CA 1
ATOM 1606 C C . ALA A 1 205 ? 0.394 2.361 24.578 1 98.31 205 ALA A C 1
ATOM 1608 O O . ALA A 1 205 ? 1.459 2.84 24.969 1 98.31 205 ALA A O 1
ATOM 1609 N N . GLN A 1 206 ? -0.021 2.367 23.297 1 98.75 206 GLN A N 1
ATOM 1610 C CA . GLN A 1 206 ? 0.853 2.898 22.25 1 98.75 206 GLN A CA 1
ATOM 1611 C C . GLN A 1 206 ? 0.172 4.031 21.484 1 98.75 206 GLN A C 1
ATOM 1613 O O . GLN A 1 206 ? 0.599 4.387 20.391 1 98.75 206 GLN A O 1
ATOM 1618 N N . LEU A 1 207 ? -0.961 4.539 22.047 1 98.81 207 LEU A N 1
ATOM 1619 C CA . LEU A 1 207 ? -1.676 5.652 21.438 1 98.81 207 LEU A CA 1
ATOM 1620 C C . LEU A 1 207 ? -1.37 6.961 22.156 1 98.81 207 LEU A C 1
ATOM 1622 O O . LEU A 1 207 ? -1.437 7.027 23.391 1 98.81 207 LEU A O 1
ATOM 1626 N N . HIS A 1 208 ? -0.984 7.91 21.406 1 98.81 208 HIS A N 1
ATOM 1627 C CA . HIS A 1 208 ? -0.897 9.281 21.891 1 98.81 208 HIS A CA 1
ATOM 1628 C C . HIS A 1 208 ? -1.929 10.18 21.219 1 98.81 208 HIS A C 1
ATOM 1630 O O . HIS A 1 208 ? -2.02 10.203 19.984 1 98.81 208 HIS A O 1
ATOM 1636 N N . ARG A 1 209 ? -2.721 10.805 21.984 1 98.62 209 ARG A N 1
ATOM 1637 C CA . ARG A 1 209 ? -3.633 11.812 21.453 1 98.62 209 ARG A CA 1
ATOM 1638 C C . ARG A 1 209 ? -2.994 13.195 21.469 1 98.62 209 ARG A C 1
ATOM 1640 O O . ARG A 1 209 ? -2.578 13.688 22.516 1 98.62 209 ARG A O 1
ATOM 1647 N N . LEU A 1 210 ? -2.891 13.734 20.344 1 98.31 210 LEU A N 1
ATOM 1648 C CA . LEU A 1 210 ? -2.307 15.07 20.266 1 98.31 210 LEU A CA 1
ATOM 1649 C C . LEU A 1 210 ? -3.129 16.062 21.078 1 98.31 210 LEU A C 1
ATOM 1651 O O . LEU A 1 210 ? -4.359 16.016 21.062 1 98.31 210 LEU A O 1
ATOM 1655 N N . PRO A 1 211 ? -2.441 16.984 21.672 1 97.25 211 PRO A N 1
ATOM 1656 C CA . PRO A 1 211 ? -3.16 18.031 22.422 1 97.25 211 PRO A CA 1
ATOM 1657 C C . PRO A 1 211 ? -4.051 18.891 21.531 1 97.25 211 PRO A C 1
ATOM 1659 O O . PRO A 1 211 ? -3.814 18.984 20.328 1 97.25 211 PRO A O 1
ATOM 1662 N N . PRO A 1 212 ? -5.008 19.562 22.172 1 96.12 212 PRO A N 1
ATOM 1663 C CA . PRO A 1 212 ? -5.992 20.297 21.375 1 96.12 212 PRO A CA 1
ATOM 1664 C C . PRO A 1 212 ? -5.391 21.5 20.656 1 96.12 212 PRO A C 1
ATOM 1666 O O . PRO A 1 212 ? -6.039 22.094 19.797 1 96.12 212 PRO A O 1
ATOM 1669 N N . GLN A 1 213 ? -4.156 21.891 20.969 1 97.25 213 GLN A N 1
ATOM 1670 C CA . GLN A 1 213 ? -3.516 23.031 20.344 1 97.25 213 GLN A CA 1
ATOM 1671 C C . GLN A 1 213 ? -3.002 22.672 18.938 1 97.25 213 GLN A C 1
ATOM 1673 O O . GLN A 1 213 ? -2.582 23.547 18.188 1 97.25 213 GLN A O 1
ATOM 1678 N N . HIS A 1 214 ? -3.115 21.359 18.656 1 98 214 HIS A N 1
ATOM 1679 C CA . HIS A 1 214 ? -2.699 20.906 17.328 1 98 214 HIS A CA 1
ATOM 1680 C C . HIS A 1 214 ? -3.902 20.703 16.422 1 98 214 HIS A C 1
ATOM 1682 O O . HIS A 1 214 ? -4.945 20.219 16.859 1 98 214 HIS A O 1
ATOM 1688 N N . ASN A 1 215 ? -3.736 21.047 15.141 1 98.12 215 ASN A N 1
ATOM 1689 C CA . ASN A 1 215 ? -4.723 20.766 14.102 1 98.12 215 ASN A CA 1
ATOM 1690 C C . ASN A 1 215 ? -6.078 21.391 14.43 1 98.12 215 ASN A C 1
ATOM 1692 O O . ASN A 1 215 ? -7.113 20.734 14.273 1 98.12 215 ASN A O 1
ATOM 1696 N N . TYR A 1 216 ? -6.031 22.625 14.914 1 96.81 216 TYR A N 1
ATOM 1697 C CA . TYR A 1 216 ? -7.293 23.312 15.172 1 96.81 216 TYR A CA 1
ATOM 1698 C C . TYR A 1 216 ? -7.977 23.703 13.875 1 96.81 216 TYR A C 1
ATOM 1700 O O . TYR A 1 216 ? -7.477 24.562 13.141 1 96.81 216 TYR A O 1
ATOM 1708 N N . GLY A 1 217 ? -9.047 23.109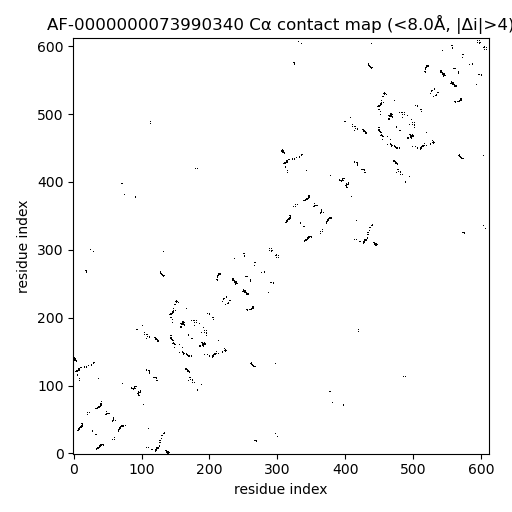 13.594 1 93.38 217 GLY A N 1
ATOM 1709 C CA . GLY A 1 217 ? -9.766 23.391 12.367 1 93.38 217 GLY A CA 1
ATOM 1710 C C . GLY A 1 217 ? -10.984 24.281 12.578 1 93.38 217 GLY A C 1
ATOM 1711 O O . GLY A 1 217 ? -11.445 24.453 13.711 1 93.38 217 GLY A O 1
ATOM 1712 N N . PHE A 1 218 ? -11.453 24.859 11.516 1 89.88 218 PHE A N 1
ATOM 1713 C CA . PHE A 1 218 ? -12.617 25.734 11.57 1 89.88 218 PHE A CA 1
ATOM 1714 C C . PHE A 1 218 ? -13.82 25 12.141 1 89.88 218 PHE A C 1
ATOM 1716 O O . PHE A 1 218 ? -14.672 25.609 12.805 1 89.88 218 PHE A O 1
ATOM 1723 N N . TRP A 1 219 ? -13.898 23.688 11.945 1 90.75 219 TRP A N 1
ATOM 1724 C CA . TRP A 1 219 ? -15.023 22.875 12.391 1 90.75 219 TRP A CA 1
ATOM 1725 C C . TRP A 1 219 ? -15.102 22.859 13.914 1 90.75 219 TRP A C 1
ATOM 1727 O O . TRP A 1 219 ? -16.188 22.719 14.484 1 90.75 219 TRP A O 1
ATOM 1737 N N . ARG A 1 220 ? -13.969 22.906 14.602 1 90.56 220 ARG A N 1
ATOM 1738 C CA . ARG A 1 220 ? -13.969 22.875 16.062 1 90.56 220 ARG A CA 1
ATOM 1739 C C . ARG A 1 220 ? -14.602 24.141 16.625 1 90.56 220 ARG A C 1
ATOM 1741 O O . ARG A 1 220 ? -15.25 24.109 17.672 1 90.56 220 ARG A O 1
ATOM 1748 N N . LEU A 1 221 ? -14.359 25.25 15.984 1 86.38 221 LEU A N 1
ATOM 1749 C CA . LEU A 1 221 ? -14.969 26.516 16.406 1 86.38 221 LEU A CA 1
ATOM 1750 C C . LEU A 1 221 ? -16.484 26.484 16.203 1 86.38 221 LEU A C 1
ATOM 1752 O O . LEU A 1 221 ? -17.234 26.938 17.047 1 86.38 221 LEU A O 1
ATOM 1756 N N . LEU A 1 222 ? -16.891 25.844 15.125 1 84.12 222 LEU A N 1
ATOM 1757 C CA . LEU A 1 222 ? -18.297 25.938 14.711 1 84.12 222 LEU A CA 1
ATOM 1758 C C . LEU A 1 222 ? -19.094 24.734 15.219 1 84.12 222 LEU A C 1
ATOM 1760 O O . LEU A 1 222 ? -20.328 24.797 15.297 1 84.12 222 LEU A O 1
ATOM 1764 N N . GLN A 1 223 ? -18.406 23.672 15.406 1 84.94 223 GLN A N 1
ATOM 1765 C CA . GLN A 1 223 ? -19.031 22.453 15.898 1 84.94 223 GLN A CA 1
ATOM 1766 C C . GLN A 1 223 ? -18.484 22.078 17.281 1 84.94 223 GLN A C 1
ATOM 1768 O O . GLN A 1 223 ? -18.234 20.891 17.547 1 84.94 223 GLN A O 1
ATOM 1773 N N . SER A 1 224 ? -18.375 23.031 18.062 1 83.88 224 SER A N 1
ATOM 1774 C CA . SER A 1 224 ? -17.703 22.859 19.344 1 83.88 224 SER A CA 1
ATOM 1775 C C . SER A 1 224 ? -18.453 21.859 20.234 1 83.88 224 SER A C 1
ATOM 1777 O O . SER A 1 224 ? -19.688 21.844 20.234 1 83.88 224 SER A O 1
ATOM 1779 N N . ARG A 1 225 ? -17.625 21.156 21 1 80.06 225 ARG A N 1
ATOM 1780 C CA . ARG A 1 225 ? -18.156 20.188 21.953 1 80.06 225 ARG A CA 1
ATOM 1781 C C . ARG A 1 225 ? -18.859 20.891 23.109 1 80.06 225 ARG A C 1
ATOM 1783 O O . ARG A 1 225 ? -19.828 20.359 23.656 1 80.06 225 ARG A O 1
ATOM 1790 N N . CYS A 1 226 ? -18.281 21.969 23.641 1 69.94 226 CYS A N 1
ATOM 1791 C CA . CYS A 1 226 ? -18.656 22.547 24.922 1 69.94 226 CYS A CA 1
ATOM 1792 C C . CYS A 1 226 ? -19.641 23.688 24.734 1 69.94 226 CYS A C 1
ATOM 1794 O O . CYS A 1 226 ? -19.922 24.438 25.672 1 69.94 226 CYS A O 1
ATOM 1796 N N . GLY A 1 227 ? -20.219 23.719 23.5 1 75.31 227 GLY A N 1
ATOM 1797 C CA . GLY A 1 227 ? -21.172 24.812 23.594 1 75.31 227 GLY A CA 1
ATOM 1798 C C . GLY A 1 227 ? -21.266 25.625 22.312 1 75.31 227 GLY A C 1
ATOM 1799 O O . GLY A 1 227 ? -21.188 25.078 21.219 1 75.31 227 GLY A O 1
ATOM 1800 N N . SER A 1 228 ? -21.453 27.031 22.578 1 82.88 228 SER A N 1
ATOM 1801 C CA . SER A 1 228 ? -21.625 27.984 21.484 1 82.88 228 SER A CA 1
ATOM 1802 C C . SER A 1 228 ? -20.297 28.438 20.922 1 82.88 228 SER A C 1
ATOM 1804 O O . SER A 1 228 ? -19.25 28.219 21.531 1 82.88 228 SER A O 1
ATOM 1806 N N . VAL A 1 229 ? -20.312 29.016 19.797 1 84.5 229 VAL A N 1
ATOM 1807 C CA . VAL A 1 229 ? -19.156 29.594 19.141 1 84.5 229 VAL A CA 1
ATOM 1808 C C . VAL A 1 229 ? -18.516 30.641 20.062 1 84.5 229 VAL A C 1
ATOM 1810 O O . VAL A 1 229 ? -17.281 30.734 20.141 1 84.5 229 VAL A O 1
ATOM 1813 N N . ALA A 1 230 ? -19.328 31.344 20.75 1 86.19 230 ALA A N 1
ATOM 1814 C CA . ALA A 1 230 ? -18.828 32.375 21.641 1 86.19 230 ALA A CA 1
ATOM 1815 C C . ALA A 1 230 ? -18.031 31.797 22.797 1 86.19 230 ALA A C 1
ATOM 1817 O O . ALA A 1 230 ? -17 32.312 23.188 1 86.19 230 ALA A O 1
ATOM 1818 N N . GLU A 1 231 ? -18.547 30.766 23.375 1 88.81 231 GLU A N 1
ATOM 1819 C CA . GLU A 1 231 ? -17.859 30.094 24.484 1 88.81 231 GLU A CA 1
ATOM 1820 C C . GLU A 1 231 ? -16.531 29.5 24.016 1 88.81 231 GLU A C 1
ATOM 1822 O O . GLU A 1 231 ? -15.531 29.547 24.734 1 88.81 231 GLU A O 1
ATOM 1827 N N . GLU A 1 232 ? -16.547 28.953 22.844 1 90.56 232 GLU A N 1
ATOM 1828 C CA . GLU A 1 232 ? -15.336 28.391 22.281 1 90.56 232 GLU A CA 1
ATOM 1829 C C . GLU A 1 232 ? -14.289 29.469 22.016 1 90.56 232 GLU A C 1
ATOM 1831 O O . GLU A 1 232 ? -13.102 29.266 22.266 1 90.56 232 GLU A O 1
ATOM 1836 N N . ALA A 1 233 ? -14.711 30.594 21.578 1 87.5 233 ALA A N 1
ATOM 1837 C CA . ALA A 1 233 ? -13.82 31.703 21.266 1 87.5 233 ALA A CA 1
ATOM 1838 C C . ALA A 1 233 ? -13.125 32.219 22.516 1 87.5 233 ALA A C 1
ATOM 1840 O O . ALA A 1 233 ? -11.977 32.688 22.469 1 87.5 233 ALA A O 1
ATOM 1841 N N . LYS A 1 234 ? -13.742 32.062 23.672 1 90.44 234 LYS A N 1
ATOM 1842 C CA . LYS A 1 234 ? -13.188 32.531 24.938 1 90.44 234 LYS A CA 1
ATOM 1843 C C . LYS A 1 234 ? -11.969 31.719 25.344 1 90.44 234 LYS A C 1
ATOM 1845 O O . LYS A 1 234 ? -11.203 32.125 26.219 1 90.44 234 LYS A O 1
ATOM 1850 N N . ARG A 1 235 ? -11.828 30.625 24.703 1 93.19 235 ARG A N 1
ATOM 1851 C CA . ARG A 1 235 ? -10.734 29.719 25.062 1 93.19 235 ARG A CA 1
ATOM 1852 C C . ARG A 1 235 ? -9.43 30.156 24.391 1 93.19 235 ARG A C 1
ATOM 1854 O O . ARG A 1 235 ? -8.375 29.594 24.656 1 93.19 235 ARG A O 1
ATOM 1861 N N . PHE A 1 236 ? -9.578 31.188 23.578 1 93.75 236 PHE A N 1
ATOM 1862 C CA . PHE A 1 236 ? -8.406 31.75 22.922 1 93.75 236 PHE A CA 1
ATOM 1863 C C . PHE A 1 236 ? -7.898 32.969 23.672 1 93.75 236 PHE A C 1
ATOM 1865 O O . PHE A 1 236 ? -8.688 33.719 24.266 1 93.75 236 PHE A O 1
ATOM 1872 N N . SER A 1 237 ? -6.605 33.156 23.672 1 94.81 237 SER A N 1
ATOM 1873 C CA . SER A 1 237 ? -5.961 34.375 24.219 1 94.81 237 SER A CA 1
ATOM 1874 C C . SER A 1 237 ? -4.633 34.625 23.516 1 94.81 237 SER A C 1
ATOM 1876 O O . SER A 1 237 ? -4.156 33.812 22.734 1 94.81 237 SER A O 1
ATOM 1878 N N . ILE A 1 238 ? -4.125 35.75 23.609 1 95.12 238 ILE A N 1
ATOM 1879 C CA . ILE A 1 238 ? -2.809 36.125 23.109 1 95.12 238 ILE A CA 1
ATOM 1880 C C . ILE A 1 238 ? -1.865 36.375 24.281 1 95.12 238 ILE A C 1
ATOM 1882 O O . ILE A 1 238 ? -2.174 37.188 25.172 1 95.12 238 ILE A O 1
ATOM 1886 N N . ALA A 1 239 ? -0.817 35.75 24.344 1 93.31 239 ALA A N 1
ATOM 1887 C CA . ALA A 1 239 ? 0.174 35.875 25.406 1 93.31 239 ALA A CA 1
ATOM 1888 C C . ALA A 1 239 ? 1.561 35.469 24.906 1 93.31 239 ALA A C 1
ATOM 1890 O O . ALA A 1 239 ? 1.7 34.906 23.812 1 93.31 239 ALA A O 1
ATOM 1891 N N . PRO A 1 240 ? 2.555 35.844 25.656 1 90.12 240 PRO A N 1
ATOM 1892 C CA . PRO A 1 240 ? 3.893 35.406 25.25 1 90.12 240 PRO A CA 1
ATOM 1893 C C . PRO A 1 240 ? 4.043 33.906 25.234 1 90.12 240 PRO A C 1
ATOM 1895 O O . PRO A 1 240 ? 3.498 33.219 26.109 1 90.12 240 PRO A O 1
ATOM 1898 N N . ALA A 1 241 ? 4.727 33.344 24.203 1 84.25 241 ALA A N 1
ATOM 1899 C CA . ALA A 1 241 ? 5.02 31.922 24.156 1 84.25 241 ALA A CA 1
ATOM 1900 C C . ALA A 1 241 ? 6.102 31.562 25.172 1 84.25 241 ALA A C 1
ATOM 1902 O O . ALA A 1 241 ? 6.988 32.375 25.453 1 84.25 241 ALA A O 1
ATOM 1903 N N . PRO A 1 242 ? 5.887 30.375 25.828 1 74.81 242 PRO A N 1
ATOM 1904 C CA . PRO A 1 242 ? 6.926 29.984 26.781 1 74.81 242 PRO A CA 1
ATOM 1905 C C . PRO A 1 242 ? 8.305 29.859 26.141 1 74.81 242 PRO A C 1
ATOM 1907 O O . PRO A 1 242 ? 8.422 29.328 25.031 1 74.81 242 PRO A O 1
ATOM 1910 N N . SER A 1 243 ? 9.227 30.734 26.344 1 63.5 243 SER A N 1
ATOM 1911 C CA . SER A 1 243 ? 10.586 30.672 25.812 1 63.5 243 SER A CA 1
ATOM 1912 C C . SER A 1 243 ? 11.477 29.797 26.672 1 63.5 243 SER A C 1
ATOM 1914 O O . SER A 1 243 ? 11.453 29.891 27.906 1 63.5 243 SER A O 1
ATOM 1916 N N . PRO A 1 244 ? 11.953 28.625 26.094 1 54.56 244 PRO A N 1
ATOM 1917 C CA . PRO A 1 244 ? 12.828 27.906 27.016 1 54.56 244 PRO A CA 1
ATOM 1918 C C . PRO A 1 244 ? 13.75 28.844 27.797 1 54.56 244 PRO A C 1
ATOM 1920 O O . PRO A 1 244 ? 14.055 28.578 28.969 1 54.56 244 PRO A O 1
ATOM 1923 N N . GLY A 1 245 ? 14.812 29.391 27.266 1 48.56 245 GLY A N 1
ATOM 1924 C CA . GLY A 1 245 ? 15.992 29.922 27.922 1 48.56 245 GLY A CA 1
ATOM 1925 C C . GLY A 1 245 ? 15.883 31.391 28.266 1 48.56 245 GLY A C 1
ATOM 1926 O O . GLY A 1 245 ? 15.578 31.75 29.406 1 48.56 245 GLY A O 1
ATOM 1927 N N . SER A 1 246 ? 16.594 32.406 27.375 1 47.31 246 SER A N 1
ATOM 1928 C CA . SER A 1 246 ? 17.391 33.531 27.859 1 47.31 246 SER A CA 1
ATOM 1929 C C . SER A 1 246 ? 16.5 34.719 28.188 1 47.31 246 SER A C 1
ATOM 1931 O O . SER A 1 246 ? 15.586 35.031 27.438 1 47.31 246 SER A O 1
ATOM 1933 N N . GLU A 1 247 ? 16.5 35.188 29.438 1 53.41 247 GLU A N 1
ATOM 1934 C CA . GLU A 1 247 ? 15.953 36.312 30.188 1 53.41 247 GLU A CA 1
ATOM 1935 C C . GLU A 1 247 ? 15.82 37.562 29.328 1 53.41 247 GLU A C 1
ATOM 1937 O O . GLU A 1 247 ? 15.211 38.531 29.734 1 53.41 247 GLU A O 1
ATOM 1942 N N . GLN A 1 248 ? 16.688 37.562 28.281 1 55 248 GLN A N 1
ATOM 1943 C CA . GLN A 1 248 ? 16.859 38.969 27.844 1 55 248 GLN A CA 1
ATOM 1944 C C . GLN A 1 248 ? 15.773 39.375 26.844 1 55 248 GLN A C 1
ATOM 1946 O O . GLN A 1 248 ? 15.57 40.562 26.578 1 55 248 GLN A O 1
ATOM 1951 N N . GLN A 1 249 ? 15.477 38.375 25.828 1 58.5 249 GLN A N 1
ATOM 1952 C CA . GLN A 1 249 ? 14.555 38.875 24.812 1 58.5 249 GLN A CA 1
ATOM 1953 C C . GLN A 1 249 ? 13.125 38.438 25.109 1 58.5 249 GLN A C 1
ATOM 1955 O O . GLN A 1 249 ? 12.898 37.312 25.547 1 58.5 249 GLN A O 1
ATOM 1960 N N . PRO A 1 250 ? 12.227 39.438 25.188 1 65 250 PRO A N 1
ATOM 1961 C CA . PRO A 1 250 ? 10.828 39.094 25.453 1 65 250 PRO A CA 1
ATOM 1962 C C . PRO A 1 250 ? 10.328 37.938 24.578 1 65 250 PRO A C 1
ATOM 1964 O O . PRO A 1 250 ? 10.703 37.844 23.406 1 65 250 PRO A O 1
ATOM 1967 N N . ALA A 1 251 ? 9.695 36.969 25.078 1 80.62 251 ALA A N 1
ATOM 1968 C CA . ALA A 1 251 ? 9.125 35.812 24.391 1 80.62 251 ALA A CA 1
ATOM 1969 C C . ALA A 1 251 ? 8.125 36.281 23.312 1 80.62 251 ALA A C 1
ATOM 1971 O O . ALA A 1 251 ? 7.344 37.188 23.531 1 80.62 251 ALA A O 1
ATOM 1972 N N . PRO A 1 252 ? 8.242 35.781 22.125 1 88 252 PRO A N 1
ATOM 1973 C CA . PRO A 1 252 ? 7.301 36.156 21.062 1 88 252 PRO A CA 1
ATOM 1974 C C . PRO A 1 252 ? 5.848 35.906 21.453 1 88 252 PRO A C 1
ATOM 1976 O O . PRO A 1 252 ? 5.551 34.906 22.125 1 88 252 PRO A O 1
ATOM 1979 N N . MET A 1 253 ? 5.004 36.844 21.094 1 92.81 253 MET A N 1
ATOM 1980 C CA . MET A 1 253 ? 3.576 36.656 21.328 1 92.81 253 MET A CA 1
ATOM 1981 C C . MET A 1 253 ? 3.035 35.469 20.516 1 92.81 253 MET A C 1
ATOM 1983 O O . MET A 1 253 ? 3.508 35.219 19.406 1 92.81 253 MET A O 1
ATOM 1987 N N . ALA A 1 254 ? 2.088 34.844 21.094 1 94.69 254 ALA A N 1
ATOM 1988 C CA . ALA A 1 254 ? 1.463 33.719 20.406 1 94.69 254 ALA A CA 1
ATOM 1989 C C . ALA A 1 254 ? -0.03 33.656 20.719 1 94.69 254 ALA A C 1
ATOM 1991 O O . ALA A 1 254 ? -0.483 34.156 21.734 1 94.69 254 ALA A O 1
ATOM 1992 N N . VAL A 1 255 ? -0.749 33.125 19.781 1 95.44 255 VAL A N 1
ATOM 1993 C CA . VAL A 1 255 ? -2.139 32.781 20.047 1 95.44 255 VAL A CA 1
ATOM 1994 C C . VAL A 1 255 ? -2.195 31.531 20.938 1 95.44 255 VAL A C 1
ATOM 1996 O O . VAL A 1 255 ? -1.525 30.531 20.656 1 95.44 255 VAL A O 1
ATOM 1999 N N . HIS A 1 256 ? -2.914 31.672 22.016 1 96.31 256 HIS A N 1
ATOM 2000 C CA . HIS A 1 256 ? -3.094 30.547 22.922 1 96.31 256 HIS A CA 1
ATOM 2001 C C . HIS A 1 256 ? -4.492 29.953 22.797 1 96.31 256 HIS A C 1
ATOM 2003 O O . HIS A 1 256 ? -5.457 30.672 22.531 1 96.31 256 HIS A O 1
ATOM 2009 N N . TYR A 1 257 ? -4.605 28.703 22.922 1 95.69 257 TYR A N 1
ATOM 2010 C CA . TYR A 1 257 ? -5.848 27.953 23.047 1 95.69 257 TYR A CA 1
ATOM 2011 C C . TYR A 1 257 ? -5.832 27.078 24.297 1 95.69 257 TYR A C 1
ATOM 2013 O O . TYR A 1 257 ? -4.941 26.234 24.453 1 95.69 257 TYR A O 1
ATOM 2021 N N . ASP A 1 258 ? -6.812 27.203 25.156 1 94.25 258 ASP A N 1
ATOM 2022 C CA . ASP A 1 258 ? -6.93 26.469 26.406 1 94.2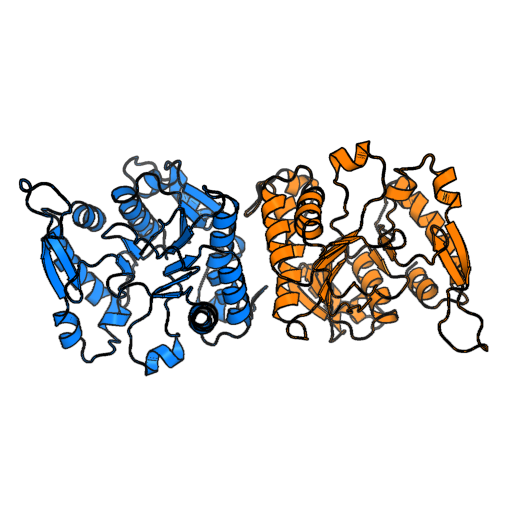5 258 ASP A CA 1
ATOM 2023 C C . ASP A 1 258 ? -5.66 26.594 27.25 1 94.25 258 ASP A C 1
ATOM 2025 O O . ASP A 1 258 ? -5.129 25.594 27.734 1 94.25 258 ASP A O 1
ATOM 2029 N N . GLY A 1 259 ? -5.086 27.766 27.234 1 94.19 259 GLY A N 1
ATOM 2030 C CA . GLY A 1 259 ? -4.023 28.109 28.172 1 94.19 259 GLY A CA 1
ATOM 2031 C C . GLY A 1 259 ? -2.641 27.75 27.656 1 94.19 259 GLY A C 1
ATOM 2032 O O . GLY A 1 259 ? -1.639 28.016 28.328 1 94.19 259 GLY A O 1
ATOM 2033 N N . ALA A 1 260 ? -2.559 27.188 26.5 1 95.81 260 ALA A N 1
ATOM 2034 C CA . ALA A 1 260 ? -1.271 26.844 25.906 1 95.81 260 ALA A CA 1
ATOM 2035 C C . ALA A 1 260 ? -1.17 27.359 24.469 1 95.81 260 ALA A C 1
ATOM 2037 O O . ALA A 1 260 ? -2.188 27.578 23.812 1 95.81 260 ALA A O 1
ATOM 2038 N N . PRO A 1 261 ? 0.016 27.609 24 1 95.75 261 PRO A N 1
ATOM 2039 C CA . PRO A 1 261 ? 0.167 28.156 22.641 1 95.75 261 PRO A CA 1
ATOM 2040 C C . PRO A 1 261 ? -0.417 27.234 21.562 1 95.75 261 PRO A C 1
ATOM 2042 O O . PRO A 1 261 ? -0.212 26.016 21.609 1 95.75 261 PRO A O 1
ATOM 2045 N N . LEU A 1 262 ? -1.132 27.875 20.672 1 96.12 262 LEU A N 1
ATOM 2046 C CA . LEU A 1 262 ? -1.63 27.156 19.5 1 96.12 262 LEU A CA 1
ATOM 2047 C C . LEU A 1 262 ? -0.476 26.672 18.625 1 96.12 262 LEU A C 1
ATOM 2049 O O . LEU A 1 262 ? 0.451 27.438 18.344 1 96.12 262 LEU A O 1
ATOM 2053 N N . CYS A 1 263 ? -0.531 25.422 18.219 1 97.25 263 CYS A N 1
ATOM 2054 C CA . CYS A 1 263 ? 0.616 24.828 17.547 1 97.25 263 CYS A CA 1
ATOM 2055 C C . CYS A 1 263 ? 0.386 24.75 16.031 1 97.25 263 CYS A C 1
ATOM 2057 O O . CYS A 1 263 ? 1.337 24.812 15.258 1 97.25 263 CYS A O 1
ATOM 2059 N N . SER A 1 264 ? -0.854 24.547 15.609 1 97.75 264 SER A N 1
ATOM 2060 C CA . SER A 1 264 ? -1.182 24.484 14.188 1 97.75 264 SER A CA 1
ATOM 2061 C C . SER A 1 264 ? -2.67 24.719 13.953 1 97.75 264 SER A C 1
ATOM 2063 O O . SER A 1 264 ? -3.492 24.453 14.836 1 97.75 264 SER A O 1
ATOM 2065 N N . VAL A 1 265 ? -2.953 25.25 12.828 1 96.44 265 VAL A N 1
ATOM 2066 C CA . VAL A 1 265 ? -4.332 25.5 12.414 1 96.44 265 VAL A CA 1
ATOM 2067 C C . VAL A 1 265 ? -4.602 24.797 11.078 1 96.44 265 VAL A C 1
ATOM 2069 O O . VAL A 1 265 ? -3.699 24.641 10.258 1 96.44 265 VAL A O 1
ATOM 2072 N N . HIS A 1 266 ? -5.875 24.297 10.867 1 96.56 266 HIS A N 1
ATOM 2073 C CA . HIS A 1 266 ? -6.309 23.547 9.695 1 96.56 266 HIS A CA 1
ATOM 2074 C C . HIS A 1 266 ? -7.465 24.25 8.992 1 96.56 266 HIS A C 1
ATOM 2076 O O . HIS A 1 266 ? -8.609 24.172 9.43 1 96.56 266 HIS A O 1
ATOM 2082 N N . THR A 1 267 ? -7.164 24.969 7.992 1 92.44 267 THR A N 1
ATOM 2083 C CA . THR A 1 267 ? -8.172 25.719 7.266 1 92.44 267 THR A CA 1
ATOM 2084 C C . THR A 1 267 ? -7.703 26.047 5.852 1 92.44 267 THR A C 1
ATOM 2086 O O . THR A 1 267 ? -6.512 25.938 5.551 1 92.44 267 THR A O 1
ATOM 2089 N N . HIS A 1 268 ? -8.625 26.422 5.047 1 89.06 268 HIS A N 1
ATOM 2090 C CA . HIS A 1 268 ? -8.32 26.891 3.705 1 89.06 268 HIS A CA 1
ATOM 2091 C C . HIS A 1 268 ? -8.133 28.406 3.688 1 89.06 268 HIS A C 1
ATOM 2093 O O . HIS A 1 268 ? -9.055 29.156 3.359 1 89.06 268 HIS A O 1
ATOM 2099 N N . PHE A 1 269 ? -6.941 28.812 3.91 1 83.69 269 PHE A N 1
ATOM 2100 C CA . PHE A 1 269 ? -6.648 30.234 4.004 1 83.69 269 PHE A CA 1
ATOM 2101 C C . PHE A 1 269 ? -6.703 30.891 2.631 1 83.69 269 PHE A C 1
ATOM 2103 O O . PHE A 1 269 ? -7.074 32.062 2.512 1 83.69 269 PHE A O 1
ATOM 2110 N N . LEU A 1 270 ? -6.352 30.109 1.669 1 83.88 270 LEU A N 1
ATOM 2111 C CA . LEU A 1 270 ? -6.102 30.734 0.377 1 83.88 270 LEU A CA 1
ATOM 2112 C C . LEU A 1 270 ? -7.047 30.188 -0.686 1 83.88 270 LEU A C 1
ATOM 2114 O O . LEU A 1 270 ? -6.844 30.422 -1.881 1 83.88 270 LEU A O 1
ATOM 2118 N N . MET A 1 271 ? -8.016 29.453 -0.254 1 81.75 271 MET A N 1
ATOM 2119 C CA . MET A 1 271 ? -9.047 28.984 -1.179 1 81.75 271 MET A CA 1
ATOM 2120 C C . MET A 1 271 ? -9.844 30.156 -1.733 1 81.75 271 MET A C 1
ATOM 2122 O O . MET A 1 271 ? -10.25 31.047 -0.985 1 81.75 271 MET A O 1
ATOM 2126 N N . PRO A 1 272 ? -10.023 29.938 -3.053 1 80.19 272 PRO A N 1
ATOM 2127 C CA . PRO A 1 272 ? -10.883 30.984 -3.615 1 80.19 272 PRO A CA 1
ATOM 2128 C C . PRO A 1 272 ? -12.336 30.844 -3.178 1 80.19 272 PRO A C 1
ATOM 2130 O O . PRO A 1 272 ? -12.898 29.75 -3.223 1 80.19 272 PRO A O 1
ATOM 2133 N N . ASP A 1 273 ? -12.945 31.734 -2.658 1 83.38 273 ASP A N 1
ATOM 2134 C CA . ASP A 1 273 ? -14.359 31.797 -2.279 1 83.38 273 ASP A CA 1
ATOM 2135 C C . ASP A 1 273 ? -14.703 30.734 -1.246 1 83.38 273 ASP A C 1
ATOM 2137 O O . ASP A 1 273 ? -15.562 29.891 -1.487 1 83.38 273 ASP A O 1
ATOM 2141 N N . PRO A 1 274 ? -14.055 30.734 -0.203 1 85.06 274 PRO A N 1
ATOM 2142 C CA . PRO A 1 274 ? -14.336 29.734 0.822 1 85.06 274 PRO A CA 1
ATOM 2143 C C . PRO A 1 274 ? -15.742 29.859 1.409 1 85.06 274 PRO A C 1
ATOM 2145 O O . PRO A 1 274 ? -16.328 30.938 1.355 1 85.06 274 PRO A O 1
ATOM 2148 N N . PRO A 1 275 ? -16.281 28.797 1.889 1 86 275 PRO A N 1
ATOM 2149 C CA . PRO A 1 275 ? -17.562 28.875 2.6 1 86 275 PRO A CA 1
ATOM 2150 C C . PRO A 1 275 ? -17.547 29.906 3.725 1 86 275 PRO A C 1
ATOM 2152 O O . PRO A 1 275 ? -16.469 30.266 4.227 1 86 275 PRO A O 1
ATOM 2155 N N . ARG A 1 276 ? -18.719 30.297 4.094 1 85.44 276 ARG A N 1
ATOM 2156 C CA . ARG A 1 276 ? -18.891 31.375 5.066 1 85.44 276 ARG A CA 1
ATOM 2157 C C . ARG A 1 276 ? -18.172 31.047 6.371 1 85.44 276 ARG A C 1
ATOM 2159 O O . ARG A 1 276 ? -17.484 31.891 6.941 1 85.44 276 ARG A O 1
ATOM 2166 N N . ASP A 1 277 ? -18.328 29.844 6.773 1 84.44 277 ASP A N 1
ATOM 2167 C CA . ASP A 1 277 ? -17.734 29.438 8.047 1 84.44 277 ASP A CA 1
ATOM 2168 C C . ASP A 1 277 ? -16.219 29.5 8 1 84.44 277 ASP A C 1
ATOM 2170 O O . ASP A 1 277 ? -15.578 29.922 8.969 1 84.44 277 ASP A O 1
ATOM 2174 N N . VAL A 1 278 ? -15.641 29.188 6.922 1 89.31 278 VAL A N 1
ATOM 2175 C CA . VAL A 1 278 ? -14.195 29.219 6.73 1 89.31 278 VAL A CA 1
ATOM 2176 C C . VAL A 1 278 ? -13.711 30.656 6.645 1 89.31 278 VAL A C 1
ATOM 2178 O O . VAL A 1 278 ? -12.68 31.016 7.219 1 89.31 278 VAL A O 1
ATOM 2181 N N . ARG A 1 279 ? -14.523 31.422 6.031 1 89 279 ARG A N 1
ATOM 2182 C CA . ARG A 1 279 ? -14.172 32.844 5.898 1 89 279 ARG A CA 1
ATOM 2183 C C . ARG A 1 279 ? -14.125 33.531 7.262 1 89 279 ARG A C 1
ATOM 2185 O O . ARG A 1 279 ? -13.211 34.281 7.543 1 89 279 ARG A O 1
ATOM 2192 N N . LEU A 1 280 ? -15.133 33.25 8.047 1 85.94 280 LEU A N 1
ATOM 2193 C CA . LEU A 1 280 ? -15.203 33.844 9.383 1 85.94 280 LEU A CA 1
ATOM 2194 C C . LEU A 1 280 ? -14.031 33.375 10.242 1 85.94 280 LEU A C 1
ATOM 2196 O O . LEU A 1 280 ? -13.391 34.188 10.922 1 85.94 280 LEU A O 1
ATOM 2200 N N . PHE A 1 281 ? -13.781 32.125 10.195 1 91 281 PHE A N 1
ATOM 2201 C CA . PHE A 1 281 ? -12.672 31.562 10.945 1 91 281 PHE A CA 1
ATOM 2202 C C . PHE A 1 281 ? -11.352 32.188 10.516 1 91 281 PHE A C 1
ATOM 2204 O O . PHE A 1 281 ? -10.539 32.562 11.352 1 91 281 PHE A O 1
ATOM 2211 N N . ASN A 1 282 ? -11.141 32.25 9.227 1 90.88 282 ASN A N 1
ATOM 2212 C CA . ASN A 1 282 ? -9.914 32.812 8.68 1 90.88 282 ASN A CA 1
ATOM 2213 C C . ASN A 1 282 ? -9.727 34.281 9.102 1 90.88 282 ASN A C 1
ATOM 2215 O O . ASN A 1 282 ? -8.609 34.688 9.406 1 90.88 282 ASN A O 1
ATOM 2219 N N . ALA A 1 283 ? -10.812 35 9.102 1 88.88 283 ALA A N 1
ATOM 2220 C CA . ALA A 1 283 ? -10.742 36.406 9.477 1 88.88 283 ALA A CA 1
ATOM 2221 C C . ALA A 1 283 ? -10.289 36.594 10.922 1 88.88 283 ALA A C 1
ATOM 2223 O O . ALA A 1 283 ? -9.438 37.406 11.219 1 88.88 283 ALA A O 1
ATOM 2224 N N . VAL A 1 284 ? -10.828 35.812 11.758 1 88.38 284 VAL A N 1
ATOM 2225 C CA . VAL A 1 284 ? -10.492 35.844 13.18 1 88.38 284 VAL A CA 1
ATOM 2226 C C . VAL A 1 284 ? -9.031 35.438 13.383 1 88.38 284 VAL A C 1
ATOM 2228 O O . VAL A 1 284 ? -8.289 36.125 14.109 1 88.38 284 VAL A O 1
ATOM 2231 N N . LEU A 1 285 ? -8.641 34.438 12.75 1 90.19 285 LEU A N 1
ATOM 2232 C CA . LEU A 1 285 ? -7.285 33.938 12.906 1 90.19 285 LEU A CA 1
ATOM 2233 C C . LEU A 1 285 ? -6.262 34.906 12.375 1 90.19 285 LEU A C 1
ATOM 2235 O O . LEU A 1 285 ? -5.199 35.094 12.969 1 90.19 285 LEU A O 1
ATOM 2239 N N . LYS A 1 286 ? -6.582 35.5 11.25 1 90.56 286 LYS A N 1
ATOM 2240 C CA . LYS A 1 286 ? -5.684 36.5 10.672 1 90.56 286 LYS A CA 1
ATOM 2241 C C . LYS A 1 286 ? -5.496 37.656 11.625 1 90.56 286 LYS A C 1
ATOM 2243 O O . LYS A 1 286 ? -4.387 38.188 11.766 1 90.56 286 LYS A O 1
ATOM 2248 N N . ARG A 1 287 ? -6.555 38.062 12.242 1 91.38 287 ARG A N 1
ATOM 2249 C CA . ARG A 1 287 ? -6.484 39.156 13.203 1 91.38 287 ARG A CA 1
ATOM 2250 C C . ARG A 1 287 ? -5.605 38.75 14.398 1 91.38 287 ARG A C 1
ATOM 2252 O O . ARG A 1 287 ? -4.758 39.562 14.82 1 91.38 287 ARG A O 1
ATOM 2259 N N . TRP A 1 288 ? -5.836 37.594 14.867 1 92.38 288 TRP A N 1
ATOM 2260 C CA . TRP A 1 288 ? -5.062 37.125 16.031 1 92.38 288 TRP A CA 1
ATOM 2261 C C . TRP A 1 288 ? -3.59 36.969 15.664 1 92.38 288 TRP A C 1
ATOM 2263 O O . TRP A 1 288 ? -2.715 37.406 16.422 1 92.38 288 TRP A O 1
ATOM 2273 N N . LEU A 1 289 ? -3.279 36.406 14.555 1 92 289 LEU A N 1
ATOM 2274 C CA . LEU A 1 289 ? -1.9 36.25 14.117 1 92 289 LEU A CA 1
ATOM 2275 C C . LEU A 1 289 ? -1.237 37.594 13.844 1 92 289 LEU A C 1
ATOM 2277 O O . LEU A 1 289 ? -0.042 37.75 14.102 1 92 289 LEU A O 1
ATOM 2281 N N . GLY A 1 290 ? -2.045 38.5 13.32 1 93.19 290 GLY A N 1
ATOM 2282 C CA . GLY A 1 290 ? -1.551 39.844 13.078 1 93.19 290 GLY A CA 1
ATOM 2283 C C . GLY A 1 290 ? -1.064 40.531 14.336 1 93.19 290 GLY A C 1
ATOM 2284 O O . GLY A 1 290 ? -0.06 41.25 14.312 1 93.19 290 GLY A O 1
ATOM 2285 N N . ARG A 1 291 ? -1.709 40.25 15.391 1 93.12 291 ARG A N 1
ATOM 2286 C CA . ARG A 1 291 ? -1.333 40.844 16.672 1 93.12 291 ARG A CA 1
ATOM 2287 C C . ARG A 1 291 ? -0.026 40.25 17.188 1 93.12 291 ARG A C 1
ATOM 2289 O O . ARG A 1 291 ? 0.672 40.875 17.984 1 93.12 291 ARG A O 1
ATOM 2296 N N . CYS A 1 292 ? 0.232 39.094 16.719 1 93.56 292 CYS A N 1
ATOM 2297 C CA . CYS A 1 292 ? 1.422 38.406 17.188 1 93.56 292 CYS A CA 1
ATOM 2298 C C . CYS A 1 292 ? 2.594 38.625 16.234 1 93.56 292 CYS A C 1
ATOM 2300 O O . CYS A 1 292 ? 3.744 38.344 16.594 1 93.56 292 CYS A O 1
ATOM 2302 N N . ALA A 1 293 ? 2.373 39.125 15.047 1 91.31 293 ALA A N 1
ATOM 2303 C CA . ALA A 1 293 ? 3.32 39.094 13.93 1 91.31 293 ALA A CA 1
ATOM 2304 C C . ALA A 1 293 ? 4.547 39.938 14.234 1 91.31 293 ALA A C 1
ATOM 2306 O O . ALA A 1 293 ? 5.648 39.656 13.758 1 91.31 293 ALA A O 1
ATOM 2307 N N . ALA A 1 294 ? 4.414 40.969 15.031 1 89.31 294 ALA A N 1
ATOM 2308 C CA . ALA A 1 294 ? 5.516 41.875 15.297 1 89.31 294 ALA A CA 1
ATOM 2309 C C . ALA A 1 294 ? 6.641 41.188 16.062 1 89.31 294 ALA A C 1
ATOM 2311 O O . ALA A 1 294 ? 7.816 41.531 15.883 1 89.31 294 ALA A O 1
ATOM 2312 N N . THR A 1 295 ? 6.297 40.219 16.812 1 90.06 295 THR A N 1
ATOM 2313 C CA . THR A 1 295 ? 7.309 39.625 17.672 1 90.06 295 THR A CA 1
ATOM 2314 C C . THR A 1 295 ? 7.465 38.125 17.344 1 90.06 295 THR A C 1
ATOM 2316 O O . THR A 1 295 ? 8.344 37.469 17.891 1 90.06 295 THR A O 1
ATOM 2319 N N . ASN A 1 296 ? 6.629 37.594 16.516 1 89.12 296 ASN A N 1
ATOM 2320 C CA . ASN A 1 296 ? 6.621 36.156 16.188 1 89.12 296 ASN A CA 1
ATOM 2321 C C . ASN A 1 296 ? 6.879 35.938 14.695 1 89.12 296 ASN A C 1
ATOM 2323 O O . ASN A 1 296 ? 5.98 36.125 13.875 1 89.12 296 ASN A O 1
ATOM 2327 N N . PRO A 1 297 ? 8.008 35.5 14.406 1 84.31 297 PRO A N 1
ATOM 2328 C CA . PRO A 1 297 ? 8.375 35.375 12.992 1 84.31 297 PRO A CA 1
ATOM 2329 C C . PRO A 1 297 ? 7.488 34.375 12.25 1 84.31 297 PRO A C 1
ATOM 2331 O O . PRO A 1 297 ? 7.27 34.531 11.039 1 84.31 297 PRO A O 1
ATOM 2334 N N . VAL A 1 298 ? 6.988 33.406 12.836 1 86.19 298 VAL A N 1
ATOM 2335 C CA . VAL A 1 298 ? 6.125 32.406 12.18 1 86.19 298 VAL A CA 1
ATOM 2336 C C . VAL A 1 298 ? 4.809 33.094 11.781 1 86.19 298 VAL A C 1
ATOM 2338 O O . VAL A 1 298 ? 4.332 32.906 10.656 1 86.19 298 VAL A O 1
ATOM 2341 N N . CYS A 1 299 ? 4.254 33.812 12.719 1 89.75 299 CYS A N 1
ATOM 2342 C CA . CYS A 1 299 ? 3.033 34.531 12.406 1 89.75 299 CYS A CA 1
ATOM 2343 C C . CYS A 1 299 ? 3.26 35.5 11.25 1 89.75 299 CYS A C 1
ATOM 2345 O O . CYS A 1 299 ? 2.42 35.625 10.352 1 89.75 299 CYS A O 1
ATOM 2347 N N . ALA A 1 300 ? 4.41 36.125 11.281 1 88.38 300 ALA A N 1
ATOM 2348 C CA . ALA A 1 300 ? 4.75 37.031 10.211 1 88.38 300 ALA A CA 1
ATOM 2349 C C . ALA A 1 300 ? 4.852 36.312 8.867 1 88.38 300 ALA A C 1
ATOM 2351 O O . ALA A 1 300 ? 4.363 36.812 7.848 1 88.38 300 ALA A O 1
ATOM 2352 N N . ALA A 1 301 ? 5.418 35.25 8.898 1 82.88 301 ALA A N 1
ATOM 2353 C CA . ALA A 1 301 ? 5.609 34.469 7.672 1 82.88 301 ALA A CA 1
ATOM 2354 C C . ALA A 1 301 ? 4.273 34.031 7.094 1 82.88 301 ALA A C 1
ATOM 2356 O O . ALA A 1 301 ? 4.07 34.062 5.875 1 82.88 301 ALA A O 1
ATOM 2357 N N . VAL A 1 302 ? 3.428 33.594 7.949 1 84.94 302 VAL A N 1
ATOM 2358 C CA . VAL A 1 302 ? 2.105 33.125 7.539 1 84.94 302 VAL A CA 1
ATOM 2359 C C . VAL A 1 302 ? 1.323 34.281 6.922 1 84.94 302 VAL A C 1
ATOM 2361 O O . VAL A 1 302 ? 0.705 34.125 5.867 1 84.94 302 VAL A O 1
ATOM 2364 N N . LEU A 1 303 ? 1.512 35.438 7.477 1 87.12 303 LEU A N 1
ATOM 2365 C CA . LEU A 1 303 ? 0.72 36.594 7.059 1 87.12 303 LEU A CA 1
ATOM 2366 C C . LEU A 1 303 ? 1.277 37.188 5.773 1 87.12 303 LEU A C 1
ATOM 2368 O O . LEU A 1 303 ? 0.564 37.906 5.051 1 87.12 303 LEU A O 1
ATOM 2372 N N . ALA A 1 304 ? 2.521 36.906 5.527 1 81.06 304 ALA A N 1
ATOM 2373 C CA . ALA A 1 304 ? 3.154 37.438 4.324 1 81.06 304 ALA A CA 1
ATOM 2374 C C . ALA A 1 304 ? 2.52 36.875 3.064 1 81.06 304 ALA A C 1
ATOM 2376 O O . ALA A 1 304 ? 2.701 37.406 1.969 1 81.06 304 ALA A O 1
ATOM 2377 N N . HIS A 1 305 ? 1.767 35.875 3.18 1 76.62 305 HIS A N 1
ATOM 2378 C CA . HIS A 1 305 ? 1.127 35.25 2.041 1 76.62 305 HIS A CA 1
ATOM 2379 C C . HIS A 1 305 ? -0.215 35.875 1.72 1 76.62 305 HIS A C 1
ATOM 2381 O O . HIS A 1 305 ? -0.859 35.531 0.73 1 76.62 305 HIS A O 1
ATOM 2387 N N . PHE A 1 306 ? -0.499 36.781 2.613 1 72.62 306 PHE A N 1
ATOM 2388 C CA . PHE A 1 306 ? -1.776 37.438 2.424 1 72.62 306 PHE A CA 1
ATOM 2389 C C . PHE A 1 306 ? -1.563 38.906 2.025 1 72.62 306 PHE A C 1
ATOM 2391 O O . PHE A 1 306 ? -0.592 39.531 2.449 1 72.62 306 PHE A O 1
ATOM 2398 N N . MET B 1 1 ? 3.371 -32.062 11.891 1 69.06 1 MET B N 1
ATOM 2399 C CA . MET B 1 1 ? 3.402 -30.625 12.125 1 69.06 1 MET B CA 1
ATOM 2400 C C . MET B 1 1 ? 2.145 -29.969 11.578 1 69.06 1 MET B C 1
ATOM 2402 O O . MET B 1 1 ? 1.589 -30.406 10.57 1 69.06 1 MET B O 1
ATOM 2406 N N . SER B 1 2 ? 1.374 -29.062 12.281 1 91.62 2 SER B N 1
ATOM 2407 C CA . SER B 1 2 ? 0.123 -28.406 11.898 1 91.62 2 SER B CA 1
ATOM 2408 C C . SER B 1 2 ? 0.311 -27.531 10.664 1 91.62 2 SER B C 1
ATOM 2410 O O . SER B 1 2 ? 1.396 -27 10.438 1 91.62 2 SER B O 1
ATOM 2412 N N . SER B 1 3 ? -0.549 -27.703 9.656 1 95.56 3 SER B N 1
ATOM 2413 C CA . SER B 1 3 ? -0.487 -26.953 8.406 1 95.56 3 SER B CA 1
ATOM 2414 C C . SER B 1 3 ? -1.739 -26.109 8.211 1 95.56 3 SER B C 1
ATOM 2416 O O . SER B 1 3 ? -2.721 -26.266 8.938 1 95.56 3 SER B O 1
ATOM 2418 N N . LYS B 1 4 ? -1.616 -25.109 7.453 1 96.12 4 LYS B N 1
ATOM 2419 C CA . LYS B 1 4 ? -2.744 -24.266 7.082 1 96.12 4 LYS B CA 1
ATOM 2420 C C . LYS B 1 4 ? -2.922 -24.219 5.566 1 96.12 4 LYS B C 1
ATOM 2422 O O . LYS B 1 4 ? -1.961 -24.406 4.816 1 96.12 4 LYS B O 1
ATOM 2427 N N . LEU B 1 5 ? -4.105 -23.953 5.211 1 97.19 5 LEU B N 1
ATOM 2428 C CA . LEU B 1 5 ? -4.461 -23.859 3.799 1 97.19 5 LEU B CA 1
ATOM 2429 C C . LEU B 1 5 ? -4.277 -22.438 3.271 1 97.19 5 LEU B C 1
ATOM 2431 O O . LEU B 1 5 ? -4.227 -21.484 4.051 1 97.19 5 LEU B O 1
ATOM 2435 N N . ILE B 1 6 ? -4.16 -22.359 2.01 1 98.56 6 ILE B N 1
ATOM 2436 C CA . ILE B 1 6 ? -4.238 -21.062 1.332 1 98.56 6 ILE B CA 1
ATOM 2437 C C . ILE B 1 6 ? -5.703 -20.672 1.146 1 98.56 6 ILE B C 1
ATOM 2439 O O . ILE B 1 6 ? -6.48 -21.406 0.543 1 98.56 6 ILE B O 1
ATOM 2443 N N . ASN B 1 7 ? -6.059 -19.516 1.626 1 98.69 7 ASN B N 1
ATOM 2444 C CA . ASN B 1 7 ? -7.457 -19.109 1.699 1 98.69 7 ASN B CA 1
ATOM 2445 C C . ASN B 1 7 ? -7.863 -18.266 0.49 1 98.69 7 ASN B C 1
ATOM 2447 O O . ASN B 1 7 ? -9.055 -18.125 0.202 1 98.69 7 ASN B O 1
ATOM 2451 N N . ALA B 1 8 ? -6.895 -17.719 -0.178 1 98.81 8 ALA B N 1
ATOM 2452 C CA . ALA B 1 8 ? -7.148 -16.875 -1.349 1 98.81 8 ALA B CA 1
ATOM 2453 C C . ALA B 1 8 ? -5.934 -16.828 -2.27 1 98.81 8 ALA B C 1
ATOM 2455 O O . ALA B 1 8 ? -4.797 -17 -1.815 1 98.81 8 ALA B O 1
ATOM 2456 N N . VAL B 1 9 ? -6.195 -16.609 -3.525 1 98.94 9 VAL B N 1
ATOM 2457 C CA . VAL B 1 9 ? -5.145 -16.469 -4.527 1 98.94 9 VAL B CA 1
ATOM 2458 C C . VAL B 1 9 ? -5.246 -15.117 -5.215 1 98.94 9 VAL B C 1
ATOM 2460 O O . VAL B 1 9 ? -6.348 -14.633 -5.484 1 98.94 9 VAL B O 1
ATOM 2463 N N . CYS B 1 10 ? -4.133 -14.469 -5.398 1 98.94 10 CYS B N 1
ATOM 2464 C CA . CYS B 1 10 ? -4.008 -13.25 -6.184 1 98.94 10 CYS B CA 1
ATOM 2465 C C . CYS B 1 10 ? -3.256 -13.516 -7.484 1 98.94 10 CYS B C 1
ATOM 2467 O O . CYS B 1 10 ? -2.34 -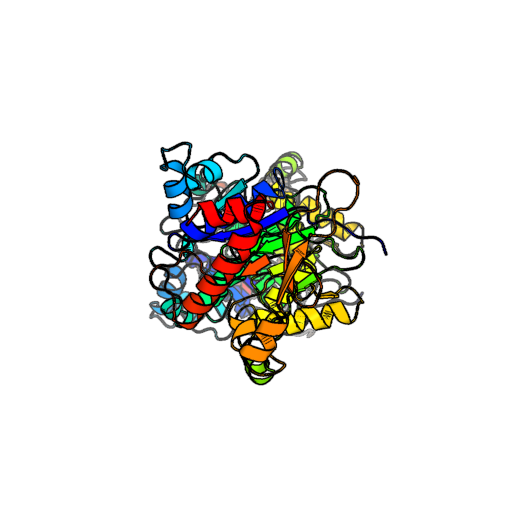14.336 -7.52 1 98.94 10 CYS B O 1
ATOM 2469 N N . THR B 1 11 ? -3.637 -12.875 -8.531 1 98.88 11 THR B N 1
ATOM 2470 C CA . THR B 1 11 ? -2.895 -12.875 -9.781 1 98.88 11 THR B CA 1
ATOM 2471 C C . THR B 1 11 ? -3.107 -11.562 -10.539 1 98.88 11 THR B C 1
ATOM 2473 O O . THR B 1 11 ? -3.932 -10.742 -10.133 1 98.88 11 THR B O 1
ATOM 2476 N N . MET B 1 12 ? -2.293 -11.32 -11.531 1 98.12 12 MET B N 1
ATOM 2477 C CA . MET B 1 12 ? -2.391 -10.102 -12.32 1 98.12 12 MET B CA 1
ATOM 2478 C C . MET B 1 12 ? -2.377 -10.422 -13.812 1 98.12 12 MET B C 1
ATOM 2480 O O . MET B 1 12 ? -1.747 -11.391 -14.242 1 98.12 12 MET B O 1
ATOM 2484 N N . ALA B 1 13 ? -3.027 -9.594 -14.531 1 95.5 13 ALA B N 1
ATOM 2485 C CA . ALA B 1 13 ? -3.027 -9.789 -15.977 1 95.5 13 ALA B CA 1
ATOM 2486 C C . ALA B 1 13 ? -3.289 -8.477 -16.719 1 95.5 13 ALA B C 1
ATOM 2488 O O . ALA B 1 13 ? -4.105 -7.668 -16.266 1 95.5 13 ALA B O 1
ATOM 2489 N N . THR B 1 14 ? -2.621 -8.281 -17.75 1 92.88 14 THR B N 1
ATOM 2490 C CA . THR B 1 14 ? -2.928 -7.25 -18.734 1 92.88 14 THR B CA 1
ATOM 2491 C C . THR B 1 14 ? -3.475 -7.867 -20.016 1 92.88 14 THR B C 1
ATOM 2493 O O . THR B 1 14 ? -3.594 -9.086 -20.125 1 92.88 14 THR B O 1
ATOM 2496 N N . ARG B 1 15 ? -3.771 -7.059 -20.938 1 86.62 15 ARG B N 1
ATOM 2497 C CA . ARG B 1 15 ? -4.449 -7.504 -22.156 1 86.62 15 ARG B CA 1
ATOM 2498 C C . ARG B 1 15 ? -3.617 -8.547 -22.891 1 86.62 15 ARG B C 1
ATOM 2500 O O . ARG B 1 15 ? -4.164 -9.484 -23.484 1 86.62 15 ARG B O 1
ATOM 2507 N N . GLU B 1 16 ? -2.336 -8.453 -22.812 1 84.62 16 GLU B N 1
ATOM 2508 C CA . GLU B 1 16 ? -1.444 -9.336 -23.562 1 84.62 16 GLU B CA 1
ATOM 2509 C C . GLU B 1 16 ? -1.433 -10.742 -22.969 1 84.62 16 GLU B C 1
ATOM 2511 O O . GLU B 1 16 ? -1.011 -11.695 -23.625 1 84.62 16 GLU B O 1
ATOM 2516 N N . CYS B 1 17 ? -1.994 -10.859 -21.734 1 88.69 17 CYS B N 1
ATOM 2517 C CA . CYS B 1 17 ? -1.891 -12.141 -21.047 1 88.69 17 CYS B CA 1
ATOM 2518 C C . CYS B 1 17 ? -3.264 -12.766 -20.859 1 88.69 17 CYS B C 1
ATOM 2520 O O . CYS B 1 17 ? -3.449 -13.609 -19.984 1 88.69 17 CYS B O 1
ATOM 2522 N N . VAL B 1 18 ? -4.215 -12.375 -21.594 1 90.56 18 VAL B N 1
ATOM 2523 C CA . VAL B 1 18 ? -5.594 -12.789 -21.391 1 90.56 18 VAL B CA 1
ATOM 2524 C C . VAL B 1 18 ? -5.715 -14.297 -21.594 1 90.56 18 VAL B C 1
ATOM 2526 O O . VAL B 1 18 ? -6.445 -14.977 -20.859 1 90.56 18 VAL B O 1
ATOM 2529 N N . ALA B 1 19 ? -5.031 -14.828 -22.625 1 89.12 19 ALA B N 1
ATOM 2530 C CA . ALA B 1 19 ? -5.09 -16.266 -22.875 1 89.12 19 ALA B CA 1
ATOM 2531 C C . ALA B 1 19 ? -4.48 -17.047 -21.719 1 89.12 19 ALA B C 1
ATOM 2533 O O . ALA B 1 19 ? -5.035 -18.062 -21.281 1 89.12 19 ALA B O 1
ATOM 2534 N N . GLU B 1 20 ? -3.365 -16.578 -21.219 1 92.38 20 GLU B N 1
ATOM 2535 C CA . GLU B 1 20 ? -2.717 -17.219 -20.062 1 92.38 20 GLU B 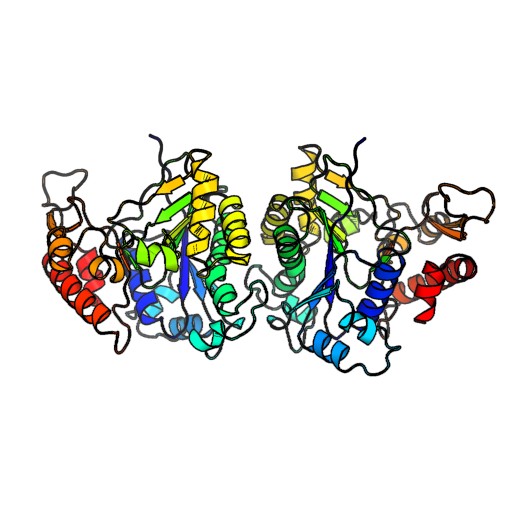CA 1
ATOM 2536 C C . GLU B 1 20 ? -3.602 -17.141 -18.828 1 92.38 20 GLU B C 1
ATOM 2538 O O . GLU B 1 20 ? -3.699 -18.109 -18.078 1 92.38 20 GLU B O 1
ATOM 2543 N N . LEU B 1 21 ? -4.215 -16 -18.672 1 95.19 21 LEU B N 1
ATOM 2544 C CA . LEU B 1 21 ? -5.117 -15.812 -17.531 1 95.19 21 LEU B CA 1
ATOM 2545 C C . LEU B 1 21 ? -6.27 -16.812 -17.594 1 95.19 21 LEU B C 1
ATOM 2547 O O . LEU B 1 21 ? -6.648 -17.391 -16.562 1 95.19 21 LEU B O 1
ATOM 2551 N N . ALA B 1 22 ? -6.82 -17 -18.734 1 92.62 22 ALA B N 1
ATOM 2552 C CA . ALA B 1 22 ? -7.926 -17.953 -18.906 1 92.62 22 ALA B CA 1
ATOM 2553 C C . ALA B 1 22 ? -7.492 -19.359 -18.531 1 92.62 22 ALA B C 1
ATOM 2555 O O . ALA B 1 22 ? -8.227 -20.094 -17.859 1 92.62 22 ALA B O 1
ATOM 2556 N N . LEU B 1 23 ? -6.359 -19.734 -19.016 1 91.75 23 LEU B N 1
ATOM 2557 C CA . LEU B 1 23 ? -5.828 -21.062 -18.688 1 91.75 23 LEU B CA 1
ATOM 2558 C C . LEU B 1 23 ? -5.562 -21.203 -17.203 1 91.75 23 LEU B C 1
ATOM 2560 O O . LEU B 1 23 ? -5.875 -22.219 -16.594 1 91.75 23 LEU B O 1
ATOM 2564 N N . PHE B 1 24 ? -4.996 -20.188 -16.641 1 95.44 24 PHE B N 1
ATOM 2565 C CA . PHE B 1 24 ? -4.75 -20.156 -15.211 1 95.44 24 PHE B CA 1
ATOM 2566 C C . PHE B 1 24 ? -6.043 -20.359 -14.43 1 95.44 24 PHE B C 1
ATOM 2568 O O . PHE B 1 24 ? -6.098 -21.203 -13.523 1 95.44 24 PHE B O 1
ATOM 2575 N N . HIS B 1 25 ? -7.023 -19.625 -14.797 1 95.88 25 HIS B N 1
ATOM 2576 C CA . HIS B 1 25 ? -8.32 -19.688 -14.141 1 95.88 25 HIS B CA 1
ATOM 2577 C C . HIS B 1 25 ? -8.938 -21.062 -14.266 1 95.88 25 HIS B C 1
ATOM 2579 O O . HIS B 1 25 ? -9.469 -21.609 -13.297 1 95.88 25 HIS B O 1
ATOM 2585 N N . ARG B 1 26 ? -8.852 -21.625 -15.414 1 92.56 26 ARG B N 1
ATOM 2586 C CA . ARG B 1 26 ? -9.414 -22.969 -15.633 1 92.56 26 ARG B CA 1
ATOM 2587 C C . ARG B 1 26 ? -8.742 -24 -14.734 1 92.56 26 ARG B C 1
ATOM 2589 O O . ARG B 1 26 ? -9.414 -24.812 -14.109 1 92.56 26 ARG B O 1
ATOM 2596 N N . ALA B 1 27 ? -7.438 -23.953 -14.711 1 92.94 27 ALA B N 1
ATOM 2597 C CA . ALA B 1 27 ? -6.703 -24.891 -13.859 1 92.94 27 ALA B CA 1
ATOM 2598 C C . ALA B 1 27 ? -7.059 -24.688 -12.383 1 92.94 27 ALA B C 1
ATOM 2600 O O . ALA B 1 27 ? -7.305 -25.641 -11.656 1 92.94 27 ALA B O 1
ATOM 2601 N N . LEU B 1 28 ? -7.121 -23.438 -11.961 1 96.19 28 LEU B N 1
ATOM 2602 C CA . LEU B 1 28 ? -7.445 -23.109 -10.578 1 96.19 28 LEU B CA 1
ATOM 2603 C C . LEU B 1 28 ? -8.82 -23.656 -10.203 1 96.19 28 LEU B C 1
ATOM 2605 O O . LEU B 1 28 ? -8.977 -24.297 -9.164 1 96.19 28 LEU B O 1
ATOM 2609 N N . ARG B 1 29 ? -9.773 -23.516 -11.078 1 94.81 29 ARG B N 1
ATOM 2610 C CA . ARG B 1 29 ? -11.148 -23.875 -10.766 1 94.81 29 ARG B CA 1
ATOM 2611 C C . ARG B 1 29 ? -11.344 -25.391 -10.828 1 94.81 29 ARG B C 1
ATOM 2613 O O . ARG B 1 29 ? -12.172 -25.953 -10.109 1 94.81 29 ARG B O 1
ATOM 2620 N N . THR B 1 30 ? -10.578 -26.047 -11.664 1 92.25 30 THR B N 1
ATOM 2621 C CA . THR B 1 30 ? -10.609 -27.5 -11.68 1 92.25 30 THR B CA 1
ATOM 2622 C C . THR B 1 30 ? -10.164 -28.062 -10.336 1 92.25 30 THR B C 1
ATOM 2624 O O . THR B 1 30 ? -10.742 -29.031 -9.844 1 92.25 30 THR B O 1
ATOM 2627 N N . LEU B 1 31 ? -9.25 -27.422 -9.711 1 95.19 31 LEU B N 1
ATOM 2628 C CA . LEU B 1 31 ? -8.656 -27.938 -8.484 1 95.19 31 LEU B CA 1
ATOM 2629 C C . LEU B 1 31 ? -9.305 -27.297 -7.258 1 95.19 31 LEU B C 1
ATOM 2631 O O . LEU B 1 31 ? -9.406 -27.922 -6.203 1 95.19 31 LEU B O 1
ATOM 2635 N N . HIS B 1 32 ? -9.648 -26.031 -7.422 1 97.06 32 HIS B N 1
ATOM 2636 C CA . HIS B 1 32 ? -10.234 -25.234 -6.344 1 97.06 32 HIS B CA 1
ATOM 2637 C C . HIS B 1 32 ? -11.461 -24.469 -6.824 1 97.06 32 HIS B C 1
ATOM 2639 O O . HIS B 1 32 ? -11.383 -23.281 -7.117 1 97.06 32 HIS B O 1
ATOM 2645 N N . PRO B 1 33 ? -12.594 -25.062 -6.801 1 96.69 33 PRO B N 1
ATOM 2646 C CA . PRO B 1 33 ? -13.789 -24.516 -7.441 1 96.69 33 PRO B CA 1
ATOM 2647 C C . PRO B 1 33 ? -14.25 -23.203 -6.797 1 96.69 33 PRO B C 1
ATOM 2649 O O . PRO B 1 33 ? -14.875 -22.375 -7.457 1 96.69 33 PRO B O 1
ATOM 2652 N N . THR B 1 34 ? -13.938 -23.016 -5.5 1 98.06 34 THR B N 1
ATOM 2653 C CA . THR B 1 34 ? -14.555 -21.875 -4.824 1 98.06 34 THR B CA 1
ATOM 2654 C C . THR B 1 34 ? -13.492 -21 -4.172 1 98.06 34 THR B C 1
ATOM 2656 O O . THR B 1 34 ? -13.82 -20.062 -3.445 1 98.06 34 THR B O 1
ATOM 2659 N N . LEU B 1 35 ? -12.227 -21.344 -4.355 1 98.56 35 LEU B N 1
ATOM 2660 C CA . LEU B 1 35 ? -11.164 -20.547 -3.746 1 98.56 35 LEU B CA 1
ATOM 2661 C C . LEU B 1 35 ? -11.195 -19.109 -4.262 1 98.56 35 LEU B C 1
ATOM 2663 O O . LEU B 1 35 ? -11.172 -18.875 -5.473 1 98.56 35 LEU B O 1
ATOM 2667 N N . PRO B 1 36 ? -11.32 -18.125 -3.346 1 98.81 36 PRO B N 1
ATOM 2668 C CA . PRO B 1 36 ? -11.359 -16.734 -3.797 1 98.81 36 PRO B CA 1
ATOM 2669 C C . PRO B 1 36 ? -10.141 -16.344 -4.633 1 98.81 36 PRO B C 1
ATOM 2671 O O . PRO B 1 36 ? -9.008 -16.688 -4.281 1 98.81 36 PRO B O 1
ATOM 2674 N N . LEU B 1 37 ? -10.414 -15.719 -5.734 1 98.88 37 LEU B N 1
ATOM 2675 C CA . LEU B 1 37 ? -9.383 -15.219 -6.637 1 98.88 37 LEU B CA 1
ATOM 2676 C C . LEU B 1 37 ? -9.438 -13.695 -6.742 1 98.88 37 LEU B C 1
ATOM 2678 O O . LEU B 1 37 ? -10.445 -13.141 -7.184 1 98.88 37 LEU B O 1
ATOM 2682 N N . TYR B 1 38 ? -8.43 -13 -6.25 1 98.94 38 TYR B N 1
ATOM 2683 C CA . TYR B 1 38 ? -8.242 -11.57 -6.457 1 98.94 38 TYR B CA 1
ATOM 2684 C C . TYR B 1 38 ? -7.453 -11.305 -7.734 1 98.94 38 TYR B C 1
ATOM 2686 O O . TYR B 1 38 ? -6.258 -11.602 -7.809 1 98.94 38 TYR B O 1
ATOM 2694 N N . LEU B 1 39 ? -8.094 -10.742 -8.711 1 98.88 39 LEU B N 1
ATOM 2695 C CA . LEU B 1 39 ? -7.488 -10.523 -10.023 1 98.88 39 LEU B CA 1
ATOM 2696 C C . LEU B 1 39 ? -7.176 -9.047 -10.234 1 98.88 39 LEU B C 1
ATOM 2698 O O . LEU B 1 39 ? -8.078 -8.25 -10.492 1 98.88 39 LEU B O 1
ATOM 2702 N N . GLY B 1 40 ? -5.922 -8.68 -10.07 1 98.62 40 GLY B N 1
ATOM 2703 C CA . GLY B 1 40 ? -5.469 -7.363 -10.492 1 98.62 40 GLY B CA 1
ATOM 2704 C C . GLY B 1 40 ? -5.316 -7.238 -12 1 98.62 40 GLY B C 1
ATOM 2705 O O . GLY B 1 40 ? -4.547 -7.98 -12.609 1 98.62 40 GLY B O 1
ATOM 2706 N N . CYS B 1 41 ? -6 -6.301 -12.578 1 97.19 41 CYS B N 1
ATOM 2707 C CA . CYS B 1 41 ? -5.973 -6.254 -14.031 1 97.19 41 CYS B CA 1
ATOM 2708 C C . CYS B 1 41 ? -6.312 -4.855 -14.539 1 97.19 41 CYS B C 1
ATOM 2710 O O . CYS B 1 41 ? -6.535 -3.939 -13.742 1 97.19 41 CYS B O 1
ATOM 2712 N N . SER B 1 42 ? -6.172 -4.629 -15.844 1 95.19 42 SER B N 1
ATOM 2713 C CA . SER B 1 42 ? -6.652 -3.416 -16.5 1 95.19 42 SER B CA 1
ATOM 2714 C C . SER B 1 42 ? -8.125 -3.539 -16.875 1 95.19 42 SER B C 1
ATOM 2716 O O . SER B 1 42 ? -8.656 -4.648 -16.969 1 95.19 42 SER B O 1
ATOM 2718 N N . SER B 1 43 ? -8.766 -2.406 -17.031 1 94.31 43 SER B N 1
ATOM 2719 C CA . SER B 1 43 ? -10.156 -2.395 -17.484 1 94.31 43 SER B CA 1
ATOM 2720 C C . SER B 1 43 ? -10.312 -3.115 -18.812 1 94.31 43 SER B C 1
ATOM 2722 O O . SER B 1 43 ? -11.352 -3.721 -19.078 1 94.31 43 SER B O 1
ATOM 2724 N N . GLU B 1 44 ? -9.273 -3.125 -19.609 1 93.31 44 GLU B N 1
ATOM 2725 C CA . GLU B 1 44 ? -9.312 -3.801 -20.906 1 93.31 44 GLU B CA 1
ATOM 2726 C C . GLU B 1 44 ? -9.531 -5.301 -20.734 1 93.31 44 GLU B C 1
ATOM 2728 O O . GLU B 1 44 ? -10.25 -5.918 -21.531 1 93.31 44 GLU B O 1
ATOM 2733 N N . VAL B 1 45 ? -8.852 -5.84 -19.719 1 94.06 45 VAL B N 1
ATOM 2734 C CA . VAL B 1 45 ? -9 -7.27 -19.453 1 94.06 45 VAL B CA 1
ATOM 2735 C C . VAL B 1 45 ? -10.43 -7.574 -19.031 1 94.06 45 VAL B C 1
ATOM 2737 O O . VAL B 1 45 ? -11.055 -8.516 -19.531 1 94.06 45 VAL B O 1
ATOM 2740 N N . ARG B 1 46 ? -10.961 -6.812 -18.125 1 94.5 46 ARG B N 1
ATOM 2741 C CA . ARG B 1 46 ? -12.328 -6.996 -17.641 1 94.5 46 ARG B CA 1
ATOM 2742 C C . ARG B 1 46 ? -13.336 -6.848 -18.781 1 94.5 46 ARG B C 1
ATOM 2744 O O . ARG B 1 46 ? -14.25 -7.66 -18.906 1 94.5 46 ARG B O 1
ATOM 2751 N N . ASP B 1 47 ? -13.148 -5.828 -19.578 1 93.56 47 ASP B N 1
ATOM 2752 C CA . ASP B 1 47 ? -14.062 -5.57 -20.688 1 93.56 47 ASP B CA 1
ATOM 2753 C C . ASP B 1 47 ? -14.016 -6.703 -21.719 1 93.56 47 ASP B C 1
ATOM 2755 O O . ASP B 1 47 ? -15.055 -7.094 -22.266 1 93.56 47 ASP B O 1
ATOM 2759 N N . ALA B 1 48 ? -12.828 -7.18 -21.938 1 91.62 48 ALA B N 1
ATOM 2760 C CA . ALA B 1 48 ? -12.688 -8.305 -22.844 1 91.62 48 ALA B CA 1
ATOM 2761 C C . ALA B 1 48 ? -13.422 -9.539 -22.328 1 91.62 48 ALA B C 1
ATOM 2763 O O . ALA B 1 48 ? -14.07 -10.25 -23.094 1 91.62 48 ALA B O 1
ATOM 2764 N N . ALA B 1 49 ? -13.289 -9.773 -21.047 1 93.12 49 ALA B N 1
ATOM 2765 C CA . ALA B 1 49 ? -13.969 -10.914 -20.438 1 93.12 49 ALA B CA 1
ATOM 2766 C C . ALA B 1 49 ? -15.484 -10.742 -20.5 1 93.12 49 ALA B C 1
ATOM 2768 O O . ALA B 1 49 ? -16.203 -11.703 -20.766 1 93.12 49 ALA B O 1
ATOM 2769 N N . GLU B 1 50 ? -15.938 -9.562 -20.312 1 91.38 50 GLU B N 1
ATOM 2770 C CA . GLU B 1 50 ? -17.375 -9.266 -20.359 1 91.38 50 GLU B CA 1
ATOM 2771 C C . GLU B 1 50 ? -17.938 -9.43 -21.766 1 91.38 50 GLU B C 1
ATOM 2773 O O . GLU B 1 50 ? -19.062 -9.914 -21.938 1 91.38 50 GLU B O 1
ATOM 2778 N N . ALA B 1 51 ? -17.203 -9.047 -22.719 1 90.81 51 ALA B N 1
ATOM 2779 C CA . ALA B 1 51 ? -17.641 -9.047 -24.109 1 90.81 51 ALA B CA 1
ATOM 2780 C C . ALA B 1 51 ? -17.625 -10.461 -24.688 1 90.81 51 ALA B C 1
ATOM 2782 O O . ALA B 1 51 ? -18.25 -10.719 -25.719 1 90.81 51 ALA B O 1
ATOM 2783 N N . ALA B 1 52 ? -16.828 -11.25 -24.031 1 86.06 52 ALA B N 1
ATOM 2784 C CA . ALA B 1 52 ? -16.734 -12.609 -24.547 1 86.06 52 ALA B CA 1
ATOM 2785 C C . ALA B 1 52 ? -18.094 -13.297 -24.562 1 86.06 52 ALA B C 1
ATOM 2787 O O . ALA B 1 52 ? -18.844 -13.227 -23.594 1 86.06 52 ALA B O 1
ATOM 2788 N N . THR B 1 53 ? -18.719 -13.719 -25.656 1 76.31 53 THR B N 1
ATOM 2789 C CA . THR B 1 53 ? -20.078 -14.195 -25.844 1 76.31 53 THR B CA 1
ATOM 2790 C C . THR B 1 53 ? -20.141 -15.719 -25.766 1 76.31 53 THR B C 1
ATOM 2792 O O . THR B 1 53 ? -21.156 -16.297 -25.391 1 76.31 53 THR B O 1
ATOM 2795 N N . ASP B 1 54 ? -19.172 -16.25 -26.234 1 67.38 54 ASP B N 1
ATOM 2796 C CA . ASP B 1 54 ? -19.312 -17.703 -26.266 1 67.38 54 ASP B CA 1
ATOM 2797 C C . ASP B 1 54 ? -19.188 -18.297 -24.875 1 67.38 54 ASP B C 1
ATOM 2799 O O . ASP B 1 54 ? -18.156 -18.125 -24.219 1 67.38 54 ASP B O 1
ATOM 2803 N N . ALA B 1 55 ? -20.359 -18.672 -24.359 1 56.12 55 ALA B N 1
ATOM 2804 C CA . ALA B 1 55 ? -20.422 -19.281 -23.031 1 56.12 55 ALA B CA 1
ATOM 2805 C C . ALA B 1 55 ? -19.297 -20.281 -22.844 1 56.12 55 ALA B C 1
ATOM 2807 O O . ALA B 1 55 ? -18.906 -20.578 -21.703 1 56.12 55 ALA B O 1
ATOM 2808 N N . THR B 1 56 ? -18.828 -20.547 -23.953 1 56.91 56 THR B N 1
ATOM 2809 C CA . THR B 1 56 ? -17.781 -21.562 -23.844 1 56.91 56 THR B CA 1
ATOM 2810 C C . THR B 1 56 ? -16.391 -20.922 -23.828 1 56.91 56 THR B C 1
ATOM 2812 O O . THR B 1 56 ? -15.391 -21.609 -23.625 1 56.91 56 THR B O 1
ATOM 2815 N N . SER B 1 57 ? -16.469 -19.641 -23.859 1 77.94 57 SER B N 1
ATOM 2816 C CA . SER B 1 57 ? -15.18 -18.969 -23.844 1 77.94 57 SER B CA 1
ATOM 2817 C C . SER B 1 57 ? -14.609 -18.891 -22.438 1 77.94 57 SER B C 1
ATOM 2819 O O . SER B 1 57 ? -15.336 -18.625 -21.469 1 77.94 57 SER B O 1
ATOM 2821 N N . GLN B 1 58 ? -13.422 -19.359 -22.312 1 80.44 58 GLN B N 1
ATOM 2822 C CA . GLN B 1 58 ? -12.711 -19.391 -21.047 1 80.44 58 GLN B CA 1
ATOM 2823 C C . GLN B 1 58 ? -12.672 -18 -20.406 1 80.44 58 GLN B C 1
ATOM 2825 O O . GLN B 1 58 ? -12.727 -17.875 -19.188 1 80.44 58 GLN B O 1
ATOM 2830 N N . LEU B 1 59 ? -12.773 -17.078 -21.234 1 86.62 59 LEU B N 1
ATOM 2831 C CA . LEU B 1 59 ? -12.758 -15.719 -20.719 1 86.62 59 LEU B CA 1
ATOM 2832 C C . LEU B 1 59 ? -14.109 -15.352 -20.109 1 86.62 59 LEU B C 1
ATOM 2834 O O . LEU B 1 59 ? -14.172 -14.633 -19.109 1 86.62 59 LEU B O 1
ATOM 2838 N N . ARG B 1 60 ? -15.141 -15.883 -20.719 1 90.88 60 ARG B N 1
ATOM 2839 C CA . ARG B 1 60 ? -16.469 -15.641 -20.172 1 90.88 60 ARG B CA 1
ATOM 2840 C C . ARG B 1 60 ? -16.641 -16.328 -18.812 1 90.88 60 ARG B C 1
ATOM 2842 O O . ARG B 1 60 ? -17.25 -15.781 -17.906 1 90.88 60 ARG B O 1
ATOM 2849 N N . ALA B 1 61 ? -16.125 -17.547 -18.766 1 91.69 61 ALA B N 1
ATOM 2850 C CA . ALA B 1 61 ? -16.172 -18.281 -17.5 1 91.69 61 ALA B CA 1
ATOM 2851 C C . ALA B 1 61 ? -15.5 -17.5 -16.375 1 91.69 61 ALA B C 1
ATOM 2853 O O . ALA B 1 61 ? -15.961 -17.531 -15.234 1 91.69 61 ALA B O 1
ATOM 2854 N N . LEU B 1 62 ? -14.477 -16.828 -16.766 1 94.88 62 LEU B N 1
ATOM 2855 C CA . LEU B 1 62 ? -13.766 -16 -15.805 1 94.88 62 LEU B CA 1
ATOM 2856 C C . LEU B 1 62 ? -14.641 -14.844 -15.344 1 94.88 62 LEU B C 1
ATOM 2858 O O . LEU B 1 62 ? -14.727 -14.562 -14.141 1 94.88 62 LEU B O 1
ATOM 2862 N N . TYR B 1 63 ? -15.289 -14.219 -16.234 1 94.94 63 TYR B N 1
AT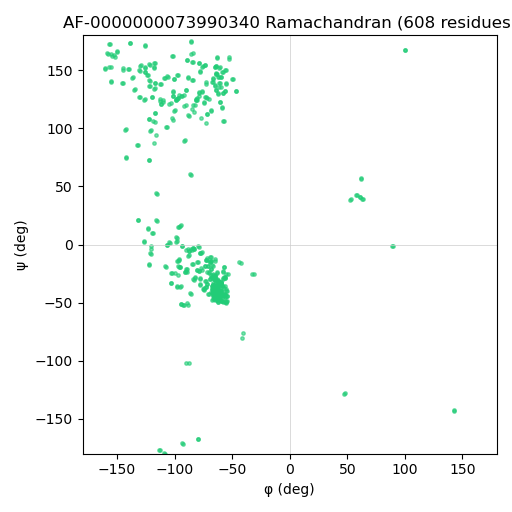OM 2863 C CA . TYR B 1 63 ? -16.125 -13.062 -15.922 1 94.94 63 TYR B CA 1
ATOM 2864 C C . TYR B 1 63 ? -17.297 -13.461 -15.039 1 94.94 63 TYR B C 1
ATOM 2866 O O . TYR B 1 63 ? -17.688 -12.727 -14.133 1 94.94 63 TYR B O 1
ATOM 2874 N N . ASP B 1 64 ? -17.859 -14.672 -15.234 1 94.88 64 ASP B N 1
ATOM 2875 C CA . ASP B 1 64 ? -19.062 -15.109 -14.547 1 94.88 64 ASP B CA 1
ATOM 2876 C C . ASP B 1 64 ? -18.734 -15.766 -13.211 1 94.88 64 ASP B C 1
ATOM 2878 O O . ASP B 1 64 ? -19.641 -16.078 -12.43 1 94.88 64 ASP B O 1
ATOM 2882 N N . ASP B 1 65 ? -17.516 -16 -12.961 1 96.81 65 ASP B N 1
ATOM 2883 C CA . ASP B 1 65 ? -17.094 -16.672 -11.742 1 96.81 65 ASP B CA 1
ATOM 2884 C C . ASP B 1 65 ? -17.328 -15.797 -10.516 1 96.81 65 ASP B C 1
ATOM 2886 O O . ASP B 1 65 ? -16.656 -14.781 -10.344 1 96.81 65 ASP B O 1
ATOM 2890 N N . ALA B 1 66 ? -18.188 -16.172 -9.602 1 97.56 66 ALA B N 1
ATOM 2891 C CA . ALA B 1 66 ? -18.609 -15.375 -8.453 1 97.56 66 ALA B CA 1
ATOM 2892 C C . ALA B 1 66 ? -17.484 -15.266 -7.422 1 97.56 66 ALA B C 1
ATOM 2894 O O . ALA B 1 66 ? -17.547 -14.422 -6.52 1 97.56 66 ALA B O 1
ATOM 2895 N N . HIS B 1 67 ? -16.453 -16.094 -7.586 1 98.44 67 HIS B N 1
ATOM 2896 C CA . HIS B 1 67 ? -15.391 -16.125 -6.594 1 98.44 67 HIS B CA 1
ATOM 2897 C C . HIS B 1 67 ? -14.203 -15.266 -7.039 1 98.44 67 HIS B C 1
ATOM 2899 O O . HIS B 1 67 ? -13.164 -15.258 -6.383 1 98.44 67 HIS B O 1
ATOM 2905 N N . VAL B 1 68 ? -14.398 -14.555 -8.188 1 98.56 68 VAL B N 1
ATOM 2906 C CA . VAL B 1 68 ? -13.352 -13.672 -8.688 1 98.56 68 VAL B CA 1
ATOM 2907 C C . VAL B 1 68 ? -13.648 -12.227 -8.281 1 98.56 68 VAL B C 1
ATOM 2909 O O . VAL B 1 68 ? -14.742 -11.719 -8.539 1 98.56 68 VAL B O 1
ATOM 2912 N N . ARG B 1 69 ? -12.727 -11.641 -7.625 1 98.25 69 ARG B N 1
ATOM 2913 C CA . ARG B 1 69 ? -12.781 -10.211 -7.355 1 98.25 69 ARG B CA 1
ATOM 2914 C C . ARG B 1 69 ? -11.891 -9.438 -8.328 1 98.25 69 ARG B C 1
ATOM 2916 O O . ARG B 1 69 ? -10.664 -9.562 -8.289 1 98.25 69 ARG B O 1
ATOM 2923 N N . TRP B 1 70 ? -12.516 -8.641 -9.117 1 98.25 70 TRP B N 1
ATOM 2924 C CA . TRP B 1 70 ? -11.805 -7.824 -10.094 1 98.25 70 TRP B CA 1
ATOM 2925 C C . TRP B 1 70 ? -11.234 -6.57 -9.445 1 98.25 70 TRP B C 1
ATOM 2927 O O . TRP B 1 70 ? -11.961 -5.812 -8.797 1 98.25 70 TRP B O 1
ATOM 2937 N N . VAL B 1 71 ? -9.992 -6.344 -9.555 1 98.62 71 VAL B N 1
ATOM 2938 C CA . VAL B 1 71 ? -9.305 -5.172 -9.016 1 98.62 71 VAL B CA 1
ATOM 2939 C C . VAL B 1 71 ? -8.594 -4.426 -10.141 1 98.62 71 VAL B C 1
ATOM 2941 O O . VAL B 1 71 ? -7.523 -4.848 -10.594 1 98.62 71 VAL B O 1
ATOM 2944 N N . LEU B 1 72 ? -9.062 -3.289 -10.555 1 97.44 72 LEU B N 1
ATOM 2945 C CA . LEU B 1 72 ? -8.57 -2.59 -11.742 1 97.44 72 LEU B CA 1
ATOM 2946 C C . LEU B 1 72 ? -7.375 -1.712 -11.391 1 97.44 72 LEU B C 1
ATOM 2948 O O . LEU B 1 72 ? -7.379 -0.511 -11.672 1 97.44 72 LEU B O 1
ATOM 2952 N N . CYS B 1 73 ? -6.363 -2.312 -10.93 1 97.81 73 CYS B N 1
ATOM 2953 C CA . CYS B 1 73 ? -5.219 -1.594 -10.391 1 97.81 73 CYS B CA 1
ATOM 2954 C C . CYS B 1 73 ? -4.145 -1.392 -11.453 1 97.81 73 CYS B C 1
ATOM 2956 O O . CYS B 1 73 ? -3.127 -0.746 -11.195 1 97.81 73 CYS B O 1
ATOM 2958 N N . LEU B 1 74 ? -4.359 -1.893 -12.664 1 96.94 74 LEU B N 1
ATOM 2959 C CA . LEU B 1 74 ? -3.275 -1.836 -13.641 1 96.94 74 LEU B CA 1
ATOM 2960 C C . LEU B 1 74 ? -3.557 -0.782 -14.703 1 96.94 74 LEU B C 1
ATOM 2962 O O . LEU B 1 74 ? -2.727 -0.546 -15.586 1 96.94 74 LEU B O 1
ATOM 2966 N N . ASP B 1 75 ? -4.688 -0.07 -14.633 1 94.5 75 ASP B N 1
ATOM 2967 C CA . ASP B 1 75 ? -5.035 0.948 -15.625 1 94.5 75 ASP B CA 1
ATOM 2968 C C . ASP B 1 75 ? -4.004 2.074 -15.633 1 94.5 75 ASP B C 1
ATOM 2970 O O . ASP B 1 75 ? -3.732 2.658 -16.688 1 94.5 75 ASP B O 1
ATOM 2974 N N . GLN B 1 76 ? -3.449 2.34 -14.531 1 92.75 76 GLN B N 1
ATOM 2975 C CA . GLN B 1 76 ? -2.535 3.471 -14.414 1 92.75 76 GLN B CA 1
ATOM 2976 C C . GLN B 1 76 ? -1.246 3.221 -15.188 1 92.75 76 GLN B C 1
ATOM 2978 O O . GLN B 1 76 ? -0.483 4.152 -15.453 1 92.75 76 GLN B O 1
ATOM 2983 N N . TYR B 1 77 ? -0.973 2.074 -15.586 1 93.38 77 TYR B N 1
ATOM 2984 C CA . TYR B 1 77 ? 0.292 1.737 -16.234 1 93.38 77 TYR B CA 1
ATOM 2985 C C . TYR B 1 77 ? 0.151 1.743 -17.75 1 93.38 77 TYR B C 1
ATOM 2987 O O . TYR B 1 77 ? 1.14 1.594 -18.469 1 93.38 77 TYR B O 1
ATOM 2995 N N . GLY B 1 78 ? -1.112 1.758 -18.297 1 81.88 78 GLY B N 1
ATOM 2996 C CA . GLY B 1 78 ? -1.361 1.727 -19.734 1 81.88 78 GLY B CA 1
ATOM 2997 C C . GLY B 1 78 ? -1.495 3.107 -20.344 1 81.88 78 GLY B C 1
ATOM 2998 O O . GLY B 1 78 ? -1.177 4.109 -19.703 1 81.88 78 GLY B O 1
ATOM 2999 N N . PRO B 1 79 ? -1.877 3.023 -21.547 1 72.62 79 PRO B N 1
ATOM 3000 C CA . PRO B 1 79 ? -2.455 1.879 -22.25 1 72.62 79 PRO B CA 1
ATOM 3001 C C . PRO B 1 79 ? -1.395 0.922 -22.797 1 72.62 79 PRO B C 1
ATOM 3003 O O . PRO B 1 79 ? -1.687 -0.249 -23.047 1 72.62 79 PRO B O 1
ATOM 3006 N N . VAL B 1 80 ? -0.289 1.396 -23.109 1 69.12 80 VAL B N 1
ATOM 3007 C CA . VAL B 1 80 ? 0.742 0.514 -23.656 1 69.12 80 VAL B CA 1
ATOM 3008 C C . VAL B 1 80 ? 1.799 0.244 -22.578 1 69.12 80 VAL B C 1
ATOM 3010 O O . VAL B 1 80 ? 2.461 1.17 -22.109 1 69.12 80 VAL B O 1
ATOM 3013 N N . ILE B 1 81 ? 1.871 -1.068 -22.359 1 77.5 81 ILE B N 1
ATOM 3014 C CA . ILE B 1 81 ? 2.754 -1.394 -21.25 1 77.5 81 ILE B CA 1
ATOM 3015 C C . ILE B 1 81 ? 3.922 -2.24 -21.734 1 77.5 81 ILE B C 1
ATOM 3017 O O . ILE B 1 81 ? 3.773 -3.443 -21.969 1 77.5 81 ILE B O 1
ATOM 3021 N N . SER B 1 82 ? 4.902 -1.632 -22.141 1 86 82 SER B N 1
ATOM 3022 C CA . SER B 1 82 ? 6.145 -2.332 -22.453 1 86 82 SER B CA 1
ATOM 3023 C C . SER B 1 82 ? 7.07 -2.381 -21.25 1 86 82 SER B C 1
ATOM 3025 O O . SER B 1 82 ? 7.355 -1.35 -20.625 1 86 82 SER B O 1
ATOM 3027 N N . ARG B 1 83 ? 7.5 -3.611 -21 1 87.5 83 ARG B N 1
ATOM 3028 C CA . ARG B 1 83 ? 8.445 -3.758 -19.891 1 87.5 83 ARG B CA 1
ATOM 3029 C C . ARG B 1 83 ? 9.648 -2.844 -20.078 1 87.5 83 ARG B C 1
ATOM 3031 O O . ARG B 1 83 ? 10.047 -2.137 -19.141 1 87.5 83 ARG B O 1
ATOM 3038 N N . ALA B 1 84 ? 10.148 -2.93 -21.25 1 90.06 84 ALA B N 1
ATOM 3039 C CA . ALA B 1 84 ? 11.344 -2.146 -21.531 1 90.06 84 ALA B CA 1
ATOM 3040 C C . ALA B 1 84 ? 11.102 -0.661 -21.281 1 90.06 84 ALA B C 1
ATOM 3042 O O . ALA B 1 84 ? 11.953 0.023 -20.703 1 90.06 84 ALA B O 1
ATOM 3043 N N . GLU B 1 85 ? 10.008 -0.228 -21.703 1 91.5 85 GLU B N 1
ATOM 3044 C CA . GLU B 1 85 ? 9.672 1.181 -21.5 1 91.5 85 GLU B CA 1
ATOM 3045 C C . GLU B 1 85 ? 9.484 1.502 -20.031 1 91.5 85 GLU B C 1
ATOM 3047 O O . GLU B 1 85 ? 9.977 2.523 -19.547 1 91.5 85 GLU B O 1
ATOM 3052 N N . MET B 1 86 ? 8.859 0.663 -19.297 1 93.56 86 MET B N 1
ATOM 3053 C CA . MET B 1 86 ? 8.586 0.901 -17.875 1 93.56 86 MET B CA 1
ATOM 3054 C C . MET B 1 86 ? 9.875 0.843 -17.062 1 93.56 86 MET B C 1
ATOM 3056 O O . MET B 1 86 ? 10 1.527 -16.047 1 93.56 86 MET B O 1
ATOM 3060 N N . GLU B 1 87 ? 10.82 0.051 -17.531 1 92.62 87 GLU B N 1
ATOM 3061 C CA . GLU B 1 87 ? 12.102 -0.032 -16.828 1 92.62 87 GLU B CA 1
ATOM 3062 C C . GLU B 1 87 ? 12.883 1.269 -16.953 1 92.62 87 GLU B C 1
ATOM 3064 O O . GLU B 1 87 ? 13.703 1.595 -16.094 1 92.62 87 GLU B O 1
ATOM 3069 N N . ARG B 1 88 ? 12.602 2.006 -18.031 1 91.75 88 ARG B N 1
ATOM 3070 C CA . ARG B 1 88 ? 13.312 3.256 -18.281 1 91.75 88 ARG B CA 1
ATOM 3071 C C . ARG B 1 88 ? 12.602 4.434 -17.625 1 91.75 88 ARG B C 1
ATOM 3073 O O . ARG B 1 88 ? 13.219 5.461 -17.328 1 91.75 88 ARG B O 1
ATOM 3080 N N . GLN B 1 89 ? 11.352 4.211 -17.359 1 92.81 89 GLN B N 1
ATOM 3081 C CA . GLN B 1 89 ? 10.555 5.273 -16.75 1 92.81 89 GLN B CA 1
ATOM 3082 C C . GLN B 1 89 ? 10.719 5.293 -15.242 1 92.81 89 GLN B C 1
ATOM 3084 O O . GLN B 1 89 ? 10.773 4.238 -14.602 1 92.81 89 GLN B O 1
ATOM 3089 N N . ARG B 1 90 ? 10.75 6.523 -14.742 1 93.44 90 ARG B N 1
ATOM 3090 C CA . ARG B 1 90 ? 10.797 6.668 -13.289 1 93.44 90 ARG B CA 1
ATOM 3091 C C . ARG B 1 90 ? 9.5 6.188 -12.648 1 93.44 90 ARG B C 1
ATOM 3093 O O . ARG B 1 90 ? 8.406 6.457 -13.156 1 93.44 90 ARG B O 1
ATOM 3100 N N . GLY B 1 91 ? 9.648 5.512 -11.523 1 95.94 91 GLY B N 1
ATOM 3101 C CA . GLY B 1 91 ? 8.469 5.047 -10.812 1 95.94 91 GLY B CA 1
ATOM 3102 C C . GLY B 1 91 ? 7.887 6.09 -9.875 1 95.94 91 GLY B C 1
ATOM 3103 O O . GLY B 1 91 ? 8.406 7.207 -9.781 1 95.94 91 GLY B O 1
ATOM 3104 N N . VAL B 1 92 ? 6.777 5.793 -9.273 1 97.44 92 VAL B N 1
ATOM 3105 C CA . VAL B 1 92 ? 6.129 6.617 -8.258 1 97.44 92 VAL B CA 1
ATOM 3106 C C . VAL B 1 92 ? 6.652 6.242 -6.875 1 97.44 92 VAL B C 1
ATOM 3108 O O . VAL B 1 92 ? 7.102 7.105 -6.121 1 97.44 92 VAL B O 1
ATOM 3111 N N . TRP B 1 93 ? 6.629 4.949 -6.582 1 97.94 93 TRP B N 1
ATOM 3112 C CA . TRP B 1 93 ? 6.973 4.449 -5.258 1 97.94 93 TRP B CA 1
ATOM 3113 C C . TRP B 1 93 ? 8.375 3.848 -5.25 1 97.94 93 TRP B C 1
ATOM 3115 O O . TRP B 1 93 ? 9.008 3.736 -4.195 1 97.94 93 TRP B O 1
ATOM 3125 N N . TYR B 1 94 ? 8.797 3.416 -6.434 1 97.88 94 TYR B N 1
ATOM 3126 C CA . TYR B 1 94 ? 10.078 2.75 -6.621 1 97.88 94 TYR B CA 1
ATOM 3127 C C . TYR B 1 94 ? 10.906 3.443 -7.699 1 97.88 94 TYR B C 1
ATOM 3129 O O . TYR B 1 94 ? 10.406 4.336 -8.391 1 97.88 94 TYR B O 1
ATOM 3137 N N . PRO B 1 95 ? 12.141 3.066 -7.855 1 94.94 95 PRO B N 1
ATOM 3138 C CA . PRO B 1 95 ? 13.016 3.756 -8.812 1 94.94 95 PRO B CA 1
ATOM 3139 C C . PRO B 1 95 ? 12.516 3.631 -10.25 1 94.94 95 PRO B C 1
ATOM 3141 O O . PRO B 1 95 ? 12.695 4.551 -11.055 1 94.94 95 PRO B O 1
ATOM 3144 N N . ALA B 1 96 ? 11.867 2.529 -10.578 1 95.62 96 ALA B N 1
ATOM 3145 C CA . ALA B 1 96 ? 11.398 2.318 -11.945 1 95.62 96 ALA B CA 1
ATOM 3146 C C . ALA B 1 96 ? 9.906 2.006 -11.969 1 95.62 96 ALA B C 1
ATOM 3148 O O . ALA B 1 96 ? 9.391 1.339 -11.07 1 95.62 96 ALA B O 1
ATOM 3149 N N . ARG B 1 97 ? 9.258 2.426 -13.047 1 96.19 97 ARG B N 1
ATOM 3150 C CA . ARG B 1 97 ? 7.832 2.193 -13.227 1 96.19 97 ARG B CA 1
ATOM 3151 C C . ARG B 1 97 ? 7.523 0.7 -13.289 1 96.19 97 ARG B C 1
ATOM 3153 O O . ARG B 1 97 ? 6.473 0.258 -12.812 1 96.19 97 ARG B O 1
ATOM 3160 N N . HIS B 1 98 ? 8.438 -0.044 -13.844 1 96.75 98 HIS B N 1
ATOM 3161 C CA . HIS B 1 98 ? 8.266 -1.491 -13.906 1 96.75 98 HIS B CA 1
ATOM 3162 C C . HIS B 1 98 ? 8.203 -2.094 -12.508 1 96.75 98 HIS B C 1
ATOM 3164 O O . HIS B 1 98 ? 7.438 -3.031 -12.266 1 96.75 98 HIS B O 1
ATOM 3170 N N . THR B 1 99 ? 9.023 -1.548 -11.625 1 97.81 99 THR B N 1
ATOM 3171 C CA . THR B 1 99 ? 9 -2.041 -10.258 1 97.81 99 THR B CA 1
ATOM 3172 C C . THR B 1 99 ? 7.668 -1.703 -9.586 1 97.81 99 THR B C 1
ATOM 3174 O O . THR B 1 99 ? 7.121 -2.516 -8.836 1 97.81 99 THR B O 1
ATOM 3177 N N . ASP B 1 100 ? 7.133 -0.466 -9.867 1 98.06 100 ASP B N 1
ATOM 3178 C CA . ASP B 1 100 ? 5.789 -0.127 -9.406 1 98.06 100 ASP B CA 1
ATOM 3179 C C . ASP B 1 100 ? 4.77 -1.166 -9.867 1 98.06 100 ASP B C 1
ATOM 3181 O O . ASP B 1 100 ? 3.955 -1.638 -9.07 1 98.06 100 ASP B O 1
ATOM 3185 N N . PHE B 1 101 ? 4.91 -1.527 -11.102 1 97.44 101 PHE B N 1
ATOM 3186 C CA . PHE B 1 101 ? 4.004 -2.492 -11.719 1 97.44 101 PHE B CA 1
ATOM 3187 C C . PHE B 1 101 ? 4.121 -3.852 -11.039 1 97.44 101 PHE B C 1
ATOM 3189 O O . PHE B 1 101 ? 3.113 -4.453 -10.664 1 97.44 101 PHE B O 1
ATOM 3196 N N . MET B 1 102 ? 5.281 -4.297 -10.797 1 97.5 102 MET B N 1
ATOM 3197 C CA . MET B 1 102 ? 5.516 -5.613 -10.203 1 97.5 102 MET B CA 1
ATOM 3198 C C . MET B 1 102 ? 5.004 -5.664 -8.766 1 97.5 102 MET B C 1
ATOM 3200 O O . MET B 1 102 ? 4.449 -6.676 -8.336 1 97.5 102 MET B O 1
ATOM 3204 N N . MET B 1 103 ? 5.113 -4.574 -8.086 1 98.62 103 MET B N 1
ATOM 3205 C CA . MET B 1 103 ? 4.805 -4.586 -6.66 1 98.62 103 MET B CA 1
ATOM 3206 C C . MET B 1 103 ? 3.311 -4.41 -6.426 1 98.62 103 MET B C 1
ATOM 3208 O O . MET B 1 103 ? 2.842 -4.5 -5.289 1 98.62 103 MET B O 1
ATOM 3212 N N . GLU B 1 104 ? 2.557 -4.219 -7.504 1 98.44 104 GLU B N 1
ATOM 3213 C CA . GLU B 1 104 ? 1.11 -4.344 -7.348 1 98.44 104 GLU B CA 1
ATOM 3214 C C . GLU B 1 104 ? 0.733 -5.715 -6.793 1 98.44 104 GLU B C 1
ATOM 3216 O O . GLU B 1 104 ? -0.317 -5.871 -6.164 1 98.44 104 GLU B O 1
ATOM 3221 N N . LYS B 1 105 ? 1.658 -6.664 -6.918 1 98.69 105 LYS B N 1
ATOM 3222 C CA . LYS B 1 105 ? 1.488 -7.98 -6.301 1 98.69 105 LYS B CA 1
ATOM 3223 C C . LYS B 1 105 ? 1.24 -7.855 -4.801 1 98.69 105 LYS B C 1
ATOM 3225 O O . LYS B 1 105 ? 0.293 -8.445 -4.273 1 98.69 105 LYS B O 1
ATOM 3230 N N . ALA B 1 106 ? 2.104 -7.07 -4.203 1 98.81 106 ALA B N 1
ATOM 3231 C CA . ALA B 1 106 ? 2.018 -6.906 -2.754 1 98.81 106 ALA B CA 1
ATOM 3232 C C . ALA B 1 106 ? 0.744 -6.16 -2.361 1 98.81 106 ALA B C 1
ATOM 3234 O O . ALA B 1 106 ? 0.136 -6.461 -1.33 1 98.81 106 ALA B O 1
ATOM 3235 N N . ASN B 1 107 ? 0.342 -5.191 -3.195 1 98.69 107 ASN B N 1
ATOM 3236 C CA . ASN B 1 107 ? -0.888 -4.457 -2.916 1 98.69 107 ASN B CA 1
ATOM 3237 C C . ASN B 1 107 ? -2.113 -5.363 -3.008 1 98.69 107 ASN B C 1
ATOM 3239 O O . ASN B 1 107 ? -3.012 -5.285 -2.168 1 98.69 107 ASN B O 1
ATOM 3243 N N . LEU B 1 108 ? -2.129 -6.188 -3.996 1 98.88 108 LEU B N 1
ATOM 3244 C CA . LEU B 1 108 ? -3.232 -7.129 -4.18 1 98.88 108 LEU B CA 1
ATOM 3245 C C . LEU B 1 108 ? -3.297 -8.125 -3.025 1 98.88 108 LEU B C 1
ATOM 3247 O O . LEU B 1 108 ? -4.379 -8.43 -2.523 1 98.88 108 LEU B O 1
ATOM 3251 N N . MET B 1 109 ? -2.154 -8.633 -2.639 1 98.94 109 MET B N 1
ATOM 3252 C CA . MET B 1 109 ? -2.102 -9.562 -1.52 1 98.94 109 MET B CA 1
ATOM 3253 C C . MET B 1 109 ? -2.566 -8.898 -0.23 1 98.94 109 MET B C 1
ATOM 3255 O O . MET B 1 109 ? -3.238 -9.523 0.592 1 98.94 109 MET B O 1
ATOM 3259 N N . GLU B 1 110 ? -2.178 -7.652 -0.07 1 98.88 110 GLU B N 1
ATOM 3260 C CA . GLU B 1 110 ? -2.629 -6.934 1.118 1 98.88 110 GLU B CA 1
ATOM 3261 C C . GLU B 1 110 ? -4.148 -6.797 1.139 1 98.88 110 GLU B C 1
ATOM 3263 O O . GLU B 1 110 ? -4.777 -6.98 2.182 1 98.88 110 GLU B O 1
ATOM 3268 N N . LEU B 1 111 ? -4.711 -6.453 -0.011 1 98.81 111 LEU B N 1
ATOM 3269 C CA . LEU B 1 111 ? -6.164 -6.383 -0.11 1 98.81 111 LEU B CA 1
ATOM 3270 C C . LEU B 1 111 ? -6.801 -7.711 0.295 1 98.81 111 LEU B C 1
ATOM 3272 O O . LEU B 1 111 ? -7.789 -7.73 1.03 1 98.81 111 LEU B O 1
ATOM 3276 N N . ALA B 1 112 ? -6.199 -8.797 -0.183 1 98.88 112 ALA B N 1
ATOM 3277 C CA . ALA B 1 112 ? -6.719 -10.125 0.15 1 98.88 112 ALA B CA 1
ATOM 3278 C C . ALA B 1 112 ? -6.59 -10.406 1.646 1 98.88 112 ALA B C 1
ATOM 3280 O O . ALA B 1 112 ? -7.512 -10.938 2.264 1 98.88 112 ALA B O 1
ATOM 3281 N N . LEU B 1 113 ? -5.473 -10.039 2.225 1 98.75 113 LEU B N 1
ATOM 3282 C CA . LEU B 1 113 ? -5.273 -10.227 3.656 1 98.75 113 LEU B CA 1
ATOM 3283 C C . LEU B 1 113 ? -6.332 -9.477 4.457 1 98.75 113 LEU B C 1
ATOM 3285 O O . LEU B 1 113 ? -6.746 -9.93 5.527 1 98.75 113 LEU B O 1
ATOM 3289 N N . MET B 1 114 ? -6.754 -8.359 3.928 1 98.25 114 MET B N 1
ATOM 3290 C CA . MET B 1 114 ? -7.668 -7.488 4.66 1 98.25 114 MET B CA 1
ATOM 3291 C C . MET B 1 114 ? -9.109 -7.969 4.512 1 98.25 114 MET B C 1
ATOM 3293 O O . MET B 1 114 ? -9.938 -7.742 5.395 1 98.25 114 MET B O 1
ATOM 3297 N N . THR B 1 115 ? -9.406 -8.641 3.393 1 97.94 115 THR B N 1
ATOM 3298 C CA . THR B 1 115 ? -10.82 -8.75 3.068 1 97.94 115 THR B CA 1
ATOM 3299 C C . THR B 1 115 ? -11.242 -10.211 2.945 1 97.94 115 THR B C 1
ATOM 3301 O O . THR B 1 115 ? -12.43 -10.523 2.971 1 97.94 115 THR B O 1
ATOM 3304 N N . ALA B 1 116 ? -10.211 -11.109 2.785 1 97.56 116 ALA B N 1
ATOM 3305 C CA . ALA B 1 116 ? -10.555 -12.523 2.639 1 97.56 116 ALA B CA 1
ATOM 3306 C C . ALA B 1 116 ? -10.953 -13.133 3.979 1 97.56 116 ALA B C 1
ATOM 3308 O O . ALA B 1 116 ? -10.594 -12.609 5.039 1 97.56 116 ALA B O 1
ATOM 3309 N N . GLU B 1 117 ? -11.773 -14.164 3.916 1 95.44 117 GLU B N 1
ATOM 3310 C CA . GLU B 1 117 ? -12.062 -14.992 5.082 1 95.44 117 GLU B CA 1
ATOM 3311 C C . GLU B 1 117 ? -11.062 -16.125 5.211 1 95.44 117 GLU B C 1
ATOM 3313 O O . GLU B 1 117 ? -10.602 -16.672 4.207 1 95.44 117 GLU B O 1
ATOM 3318 N N . PRO B 1 118 ? -10.727 -16.453 6.277 1 95.94 118 PRO B N 1
ATOM 3319 C CA . PRO B 1 118 ? -11.109 -15.938 7.594 1 95.94 118 PRO B CA 1
ATOM 3320 C C . PRO B 1 118 ? -10.367 -14.656 7.957 1 95.94 118 PRO B C 1
ATOM 3322 O O . PRO B 1 118 ? -9.664 -14.086 7.121 1 95.94 118 PRO B O 1
ATOM 3325 N N . SER B 1 119 ? -10.391 -14.188 9.148 1 91.31 119 SER B N 1
ATOM 3326 C CA . SER B 1 119 ? -9.844 -12.914 9.609 1 91.31 119 SER B CA 1
ATOM 3327 C C . SER B 1 119 ? -8.32 -12.891 9.484 1 91.31 119 SER B C 1
ATOM 3329 O O . SER B 1 119 ? -7.723 -11.82 9.344 1 91.31 119 SER B O 1
ATOM 3331 N N . THR B 1 120 ? -7.738 -14.055 9.594 1 94.38 120 THR B N 1
ATOM 3332 C CA . THR B 1 120 ? -6.297 -14.18 9.414 1 94.38 120 THR B CA 1
ATOM 3333 C C . THR B 1 120 ? -5.977 -15.164 8.297 1 94.38 120 THR B C 1
ATOM 3335 O O . THR B 1 120 ? -5.492 -16.266 8.547 1 94.38 120 THR B O 1
ATOM 3338 N N . PRO B 1 121 ? -6.203 -14.789 7.117 1 98.25 121 PRO B N 1
ATOM 3339 C CA . PRO B 1 121 ? -6.051 -15.695 5.98 1 98.25 121 PRO B CA 1
ATOM 3340 C C . PRO B 1 121 ? -4.594 -15.875 5.559 1 98.25 121 PRO B C 1
ATOM 3342 O O . PRO B 1 121 ? -3.744 -15.047 5.891 1 98.25 121 PRO B O 1
ATOM 3345 N N . THR B 1 122 ? -4.324 -16.953 4.938 1 98.75 122 THR B N 1
ATOM 3346 C CA . THR B 1 122 ? -3.115 -17.172 4.152 1 98.75 122 THR B CA 1
ATOM 3347 C C . THR B 1 122 ? -3.381 -16.922 2.67 1 98.75 122 THR B C 1
ATOM 3349 O O . THR B 1 122 ? -4.309 -17.484 2.094 1 98.75 122 THR B O 1
ATOM 3352 N N . VAL B 1 123 ? -2.566 -16.047 2.08 1 98.88 123 VAL B N 1
ATOM 3353 C CA . VAL B 1 123 ? -2.832 -15.602 0.718 1 98.88 123 VAL B CA 1
ATOM 3354 C C . VAL B 1 123 ? -1.634 -15.914 -0.174 1 98.88 123 VAL B C 1
ATOM 3356 O O . VAL B 1 123 ? -0.483 -15.773 0.246 1 98.88 123 VAL B O 1
ATOM 3359 N N . ALA B 1 124 ? -1.891 -16.328 -1.402 1 98.94 124 ALA B N 1
ATOM 3360 C CA . ALA B 1 124 ? -0.835 -16.609 -2.373 1 98.94 124 ALA B CA 1
ATOM 3361 C C . ALA B 1 124 ? -0.939 -15.672 -3.576 1 98.94 124 ALA B C 1
ATOM 3363 O O . ALA B 1 124 ? -2.041 -15.359 -4.035 1 98.94 124 ALA B O 1
ATOM 3364 N N . PHE B 1 125 ? 0.137 -15.242 -4.004 1 98.94 125 PHE B N 1
ATOM 3365 C CA . PHE B 1 125 ? 0.225 -14.656 -5.336 1 98.94 125 PHE B CA 1
ATOM 3366 C C . PHE B 1 125 ? 0.821 -15.648 -6.324 1 98.94 125 PHE B C 1
ATOM 3368 O O . PHE B 1 125 ? 1.873 -16.234 -6.066 1 98.94 125 PHE B O 1
ATOM 3375 N N . LEU B 1 126 ? 0.198 -15.805 -7.457 1 98.88 126 LEU B N 1
ATOM 3376 C CA . LEU B 1 126 ? 0.686 -16.594 -8.578 1 98.88 126 LEU B CA 1
ATOM 3377 C C . LEU B 1 126 ? 0.606 -15.797 -9.883 1 98.88 126 LEU B C 1
ATOM 3379 O O . LEU B 1 126 ? -0.45 -15.258 -10.219 1 98.88 126 LEU B O 1
ATOM 3383 N N . ASP B 1 127 ? 1.719 -15.719 -10.586 1 98.19 127 ASP B N 1
ATOM 3384 C CA . ASP B 1 127 ? 1.624 -15.156 -11.93 1 98.19 127 ASP B CA 1
ATOM 3385 C C . ASP B 1 127 ? 0.589 -15.898 -12.766 1 98.19 127 ASP B C 1
ATOM 3387 O O . ASP B 1 127 ? 0.405 -17.109 -12.602 1 98.19 127 ASP B O 1
ATOM 3391 N N . CYS B 1 128 ? 0 -15.203 -13.672 1 97 128 CYS B N 1
ATOM 3392 C CA . CYS B 1 128 ? -1.109 -15.812 -14.391 1 97 128 CYS B CA 1
ATOM 3393 C C . CYS B 1 128 ? -0.602 -16.797 -15.445 1 97 128 CYS B C 1
ATOM 3395 O O . CYS B 1 128 ? -1.388 -17.531 -16.047 1 97 128 CYS B O 1
ATOM 3397 N N . ASP B 1 129 ? 0.736 -16.828 -15.641 1 95.69 129 ASP B N 1
ATOM 3398 C CA . ASP B 1 129 ? 1.305 -17.828 -16.547 1 95.69 129 ASP B CA 1
ATOM 3399 C C . ASP B 1 129 ? 1.787 -19.047 -15.781 1 95.69 129 ASP B C 1
ATOM 3401 O O . ASP B 1 129 ? 2.578 -19.844 -16.297 1 95.69 129 ASP B O 1
ATOM 3405 N N . ILE B 1 130 ? 1.378 -19.172 -14.562 1 97.38 130 ILE B N 1
ATOM 3406 C CA . ILE B 1 130 ? 1.545 -20.406 -13.812 1 97.38 130 ILE B CA 1
ATOM 3407 C C . ILE B 1 130 ? 0.331 -21.312 -14.023 1 97.38 130 ILE B C 1
ATOM 3409 O O . ILE B 1 130 ? -0.812 -20.859 -13.891 1 97.38 130 ILE B O 1
ATOM 3413 N N . ILE B 1 131 ? 0.563 -22.547 -14.305 1 95.31 131 ILE B N 1
ATOM 3414 C CA . ILE B 1 131 ? -0.497 -23.531 -14.461 1 95.31 131 ILE B CA 1
ATOM 3415 C C . ILE B 1 131 ? -0.436 -24.547 -13.32 1 95.31 131 ILE B C 1
ATOM 3417 O O . ILE B 1 131 ? 0.572 -25.234 -13.148 1 95.31 131 ILE B O 1
ATOM 3421 N N . LEU B 1 132 ? -1.493 -24.609 -12.617 1 96.94 132 LEU B N 1
ATOM 3422 C CA . LEU B 1 132 ? -1.575 -25.578 -11.539 1 96.94 132 LEU B CA 1
ATOM 3423 C C . LEU B 1 132 ? -1.887 -26.969 -12.086 1 96.94 132 LEU B C 1
ATOM 3425 O O . LEU B 1 132 ? -2.803 -27.125 -12.898 1 96.94 132 LEU B O 1
ATOM 3429 N N . LEU B 1 133 ? -1.111 -27.922 -11.648 1 95.31 133 LEU B N 1
ATOM 3430 C CA . LEU B 1 133 ? -1.335 -29.312 -12.039 1 95.31 133 LEU B CA 1
ATOM 3431 C C . LEU B 1 133 ? -1.887 -30.109 -10.867 1 95.31 133 LEU B C 1
ATOM 3433 O O . LEU B 1 133 ? -2.434 -31.203 -11.062 1 95.31 133 LEU B O 1
ATOM 3437 N N . ARG B 1 134 ? -1.693 -29.594 -9.711 1 94.75 134 ARG B N 1
ATOM 3438 C CA . ARG B 1 134 ? -2.23 -30.141 -8.469 1 94.75 134 ARG B CA 1
ATOM 3439 C C . ARG B 1 134 ? -2.746 -29.047 -7.555 1 94.75 134 ARG B C 1
ATOM 3441 O O . ARG B 1 134 ? -2.533 -27.859 -7.824 1 94.75 134 ARG B O 1
ATOM 3448 N N . GLU B 1 135 ? -3.342 -29.453 -6.523 1 95.88 135 GLU B N 1
ATOM 3449 C CA . GLU B 1 135 ? -3.846 -28.5 -5.543 1 95.88 135 GLU B CA 1
ATOM 3450 C C . GLU B 1 135 ? -2.711 -27.672 -4.945 1 95.88 135 GLU B C 1
ATOM 3452 O O . GLU B 1 135 ? -1.566 -28.125 -4.891 1 95.88 135 GLU B O 1
ATOM 3457 N N . LEU B 1 136 ? -3.072 -26.5 -4.547 1 98.25 136 LEU B N 1
ATOM 3458 C CA . LEU B 1 136 ? -2.117 -25.656 -3.828 1 98.25 136 LEU B CA 1
ATOM 3459 C C . LEU B 1 136 ? -1.621 -26.359 -2.566 1 98.25 136 LEU B C 1
ATOM 3461 O O . LEU B 1 136 ? -2.363 -27.109 -1.94 1 98.25 136 LEU B O 1
ATOM 3465 N N . PRO B 1 137 ? -0.406 -26.094 -2.199 1 97.25 137 PRO B N 1
ATOM 3466 C CA . PRO B 1 137 ? 0.147 -26.75 -1.016 1 97.25 137 PRO B CA 1
ATOM 3467 C C . PRO B 1 137 ? -0.423 -26.203 0.289 1 97.25 137 PRO B C 1
ATOM 3469 O O . PRO B 1 137 ? -0.863 -25.047 0.337 1 97.25 137 PRO B O 1
ATOM 3472 N N . CYS B 1 138 ? -0.387 -27.031 1.242 1 97 138 CYS B N 1
ATOM 3473 C CA . CYS B 1 138 ? -0.511 -26.516 2.602 1 97 138 CYS B CA 1
ATOM 3474 C C . CYS B 1 138 ? 0.801 -25.906 3.074 1 97 138 CYS B C 1
ATOM 3476 O O . CYS B 1 138 ? 1.877 -26.297 2.627 1 97 138 CYS B O 1
ATOM 3478 N N . VAL B 1 139 ? 0.66 -24.953 3.9 1 97.62 139 VAL B N 1
ATOM 3479 C CA . VAL B 1 139 ? 1.827 -24.281 4.465 1 97.62 139 VAL B CA 1
ATOM 3480 C C . VAL B 1 139 ? 1.92 -24.578 5.961 1 97.62 139 VAL B C 1
ATOM 3482 O O . VAL B 1 139 ? 0.899 -24.656 6.648 1 97.62 139 VAL B O 1
ATOM 3485 N N . PRO B 1 140 ? 3.148 -24.828 6.41 1 97.94 140 PRO B N 1
ATOM 3486 C CA . PRO B 1 140 ? 3.262 -25.016 7.859 1 97.94 140 PRO B CA 1
ATOM 3487 C C . PRO B 1 140 ? 2.586 -23.891 8.648 1 97.94 140 PRO B C 1
ATOM 3489 O O . PRO B 1 140 ? 2.699 -22.719 8.289 1 97.94 140 PRO B O 1
ATOM 3492 N N . ALA B 1 141 ? 1.976 -24.25 9.734 1 97.44 141 ALA B N 1
ATOM 3493 C CA . ALA B 1 141 ? 1.197 -23.297 10.523 1 97.44 141 ALA B CA 1
ATOM 3494 C C . ALA B 1 141 ? 2.078 -22.172 11.047 1 97.44 141 ALA B C 1
ATOM 3496 O O . ALA B 1 141 ? 1.632 -21.031 11.148 1 97.44 141 ALA B O 1
ATOM 3497 N N . ALA B 1 142 ? 3.293 -22.5 11.312 1 97.5 142 ALA B N 1
ATOM 3498 C CA . ALA B 1 142 ? 4.199 -21.531 11.922 1 97.5 142 ALA B CA 1
ATOM 3499 C C . ALA B 1 142 ? 4.754 -20.562 10.875 1 97.5 142 ALA B C 1
ATOM 3501 O O . ALA B 1 142 ? 5.285 -19.516 11.219 1 97.5 142 ALA B O 1
ATOM 3502 N N . ALA B 1 143 ? 4.617 -20.875 9.594 1 98.5 143 ALA B N 1
ATOM 3503 C CA . ALA B 1 143 ? 5.211 -20.062 8.531 1 98.5 143 ALA B CA 1
ATOM 3504 C C . ALA B 1 143 ? 4.402 -18.797 8.305 1 98.5 143 ALA B C 1
ATOM 3506 O O . ALA B 1 143 ? 3.172 -18.844 8.227 1 98.5 143 ALA B O 1
ATOM 3507 N N . ALA B 1 144 ? 5.074 -17.703 8.266 1 98.69 144 ALA B N 1
ATOM 3508 C CA . ALA B 1 144 ? 4.441 -16.438 7.875 1 98.69 144 ALA B CA 1
ATOM 3509 C C . ALA B 1 144 ? 4.527 -16.234 6.367 1 98.69 144 ALA B C 1
ATOM 3511 O O . ALA B 1 144 ? 3.729 -15.484 5.793 1 98.69 144 ALA B O 1
ATOM 3512 N N . VAL B 1 145 ? 5.547 -16.922 5.801 1 98.88 145 VAL B N 1
ATOM 3513 C CA . VAL B 1 145 ? 5.797 -16.719 4.379 1 98.88 145 VAL B CA 1
ATOM 3514 C C . VAL B 1 145 ? 6.277 -18.031 3.756 1 98.88 145 VAL B C 1
ATOM 3516 O O . VAL B 1 145 ? 6.977 -18.812 4.402 1 98.88 145 VAL B O 1
ATOM 3519 N N . ALA B 1 146 ? 5.82 -18.328 2.602 1 98.94 146 ALA B N 1
ATOM 3520 C CA . ALA B 1 146 ? 6.363 -19.391 1.746 1 98.94 146 ALA B CA 1
ATOM 3521 C C . ALA B 1 146 ? 6.855 -18.812 0.419 1 98.94 146 ALA B C 1
ATOM 3523 O O . ALA B 1 146 ? 6.137 -18.062 -0.245 1 98.94 146 ALA B O 1
ATOM 3524 N N . LEU B 1 147 ? 8.062 -19.109 0.111 1 98.88 147 LEU B N 1
ATOM 3525 C CA . LEU B 1 147 ? 8.68 -18.594 -1.108 1 98.88 147 LEU B CA 1
ATOM 3526 C C . LEU B 1 147 ? 9.07 -19.734 -2.037 1 98.88 147 LEU B C 1
ATOM 3528 O O . LEU B 1 147 ? 9.305 -20.859 -1.582 1 98.88 147 LEU B O 1
ATOM 3532 N N . SER B 1 148 ? 9.094 -19.453 -3.283 1 98.31 148 SER B N 1
ATOM 3533 C CA . SER B 1 148 ? 9.477 -20.438 -4.297 1 98.31 148 SER B CA 1
ATOM 3534 C C . SER B 1 148 ? 10.914 -20.203 -4.77 1 98.31 148 SER B C 1
ATOM 3536 O O . SER B 1 148 ? 11.18 -19.266 -5.527 1 98.31 148 SER B O 1
ATOM 3538 N N . PRO B 1 149 ? 11.797 -21.047 -4.402 1 97.12 149 PRO B N 1
ATOM 3539 C CA . PRO B 1 149 ? 13.156 -20.906 -4.926 1 97.12 149 PRO B CA 1
ATOM 3540 C C . PRO B 1 149 ? 13.234 -21.109 -6.438 1 97.12 149 PRO B C 1
ATOM 3542 O O . PRO B 1 149 ? 12.461 -21.891 -6.996 1 97.12 149 PRO B O 1
ATOM 3545 N N . HIS B 1 150 ? 14.211 -20.484 -7.043 1 94.44 150 HIS B N 1
ATOM 3546 C CA . HIS B 1 150 ? 14.414 -20.656 -8.477 1 94.44 150 HIS B CA 1
ATOM 3547 C C . HIS B 1 150 ? 15.031 -22.016 -8.781 1 94.44 150 HIS B C 1
ATOM 3549 O O . HIS B 1 150 ? 14.719 -22.625 -9.805 1 94.44 150 HIS B O 1
ATOM 3555 N N . TRP B 1 151 ? 15.961 -22.453 -7.93 1 92.69 151 TRP B N 1
ATOM 3556 C CA . TRP B 1 151 ? 16.734 -23.688 -8.094 1 92.69 151 TRP B CA 1
ATOM 3557 C C . TRP B 1 151 ? 17.562 -23.641 -9.375 1 92.69 151 TRP B C 1
ATOM 3559 O O . TRP B 1 151 ? 17.578 -24.594 -10.148 1 92.69 151 TRP B O 1
ATOM 3569 N N . ILE B 1 152 ? 18.156 -22.438 -9.648 1 92.88 152 ILE B N 1
ATOM 3570 C CA . ILE B 1 152 ? 18.969 -22.266 -10.844 1 92.88 152 ILE B CA 1
ATOM 3571 C C . ILE B 1 152 ? 20.422 -22.062 -10.453 1 92.88 152 ILE B C 1
ATOM 3573 O O . ILE B 1 152 ? 20.781 -22.109 -9.273 1 92.88 152 ILE B O 1
ATOM 3577 N N . ARG B 1 153 ? 21.359 -21.812 -11.5 1 92.62 153 ARG B N 1
ATOM 3578 C CA . ARG B 1 153 ? 22.781 -21.641 -11.25 1 92.62 153 ARG B CA 1
ATOM 3579 C C . ARG B 1 153 ? 23.047 -20.422 -10.367 1 92.62 153 ARG B C 1
ATOM 3581 O O . ARG B 1 153 ? 22.375 -19.391 -10.508 1 92.62 153 ARG B O 1
ATOM 3588 N N . GLU B 1 154 ? 23.969 -20.609 -9.602 1 91.88 154 GLU B N 1
ATOM 3589 C CA . GLU B 1 154 ? 24.328 -19.562 -8.656 1 91.88 154 GLU B CA 1
ATOM 3590 C C . GLU B 1 154 ? 24.594 -18.234 -9.367 1 91.88 154 GLU B C 1
ATOM 3592 O O . GLU B 1 154 ? 24.266 -17.172 -8.844 1 91.88 154 GLU B O 1
ATOM 3597 N N . SER B 1 155 ? 25.25 -18.344 -10.492 1 92.62 155 SER B N 1
ATOM 3598 C CA . SER B 1 155 ? 25.562 -17.125 -11.242 1 92.62 155 SER B CA 1
ATOM 3599 C C . SER B 1 155 ? 24.297 -16.391 -11.672 1 92.62 155 SER B C 1
ATOM 3601 O O . SER B 1 155 ? 24.281 -15.156 -11.719 1 92.62 155 SER B O 1
ATOM 3603 N N . ASP B 1 156 ? 23.266 -17.141 -11.977 1 93.5 156 ASP B N 1
ATOM 3604 C CA . ASP B 1 156 ? 21.984 -16.531 -12.328 1 93.5 156 ASP B CA 1
ATOM 3605 C C . ASP B 1 156 ? 21.281 -15.984 -11.094 1 93.5 156 ASP B C 1
ATOM 3607 O O . ASP B 1 156 ? 20.688 -14.906 -11.148 1 93.5 156 ASP B O 1
ATOM 3611 N N . GLU B 1 157 ? 21.406 -16.703 -10.016 1 94.06 157 GLU B N 1
ATOM 3612 C CA . GLU B 1 157 ? 20.797 -16.234 -8.781 1 94.06 157 GLU B CA 1
ATOM 3613 C C . GLU B 1 157 ? 21.438 -14.938 -8.312 1 94.06 157 GLU B C 1
ATOM 3615 O O . GLU B 1 157 ? 20.766 -14.102 -7.684 1 94.06 157 GLU B O 1
ATOM 3620 N N . ALA B 1 158 ? 22.672 -14.797 -8.617 1 94.75 158 ALA B N 1
ATOM 3621 C CA . ALA B 1 158 ? 23.375 -13.57 -8.242 1 94.75 158 ALA B CA 1
ATOM 3622 C C . ALA B 1 158 ? 22.766 -12.359 -8.938 1 94.75 158 ALA B C 1
ATOM 3624 O O . ALA B 1 158 ? 22.797 -11.25 -8.406 1 94.75 158 ALA B O 1
ATOM 3625 N N . ILE B 1 159 ? 22.125 -12.641 -10.047 1 93.5 159 ILE B N 1
ATOM 3626 C CA . ILE B 1 159 ? 21.516 -11.562 -10.812 1 93.5 159 ILE B CA 1
ATOM 3627 C C . ILE B 1 159 ? 20.047 -11.414 -10.414 1 93.5 159 ILE B C 1
ATOM 3629 O O . ILE B 1 159 ? 19.609 -10.328 -10.016 1 93.5 159 ILE B O 1
ATOM 3633 N N . PHE B 1 160 ? 19.266 -12.469 -10.414 1 94.12 160 PHE B N 1
ATOM 3634 C CA . PHE B 1 160 ? 17.812 -12.414 -10.375 1 94.12 160 PHE B CA 1
ATOM 3635 C C . PHE B 1 160 ? 17.297 -12.586 -8.945 1 94.12 160 PHE B C 1
ATOM 3637 O O . PHE B 1 160 ? 16.141 -12.266 -8.656 1 94.12 160 PHE B O 1
ATOM 3644 N N . GLY B 1 161 ? 18.156 -13.148 -8.016 1 96.38 161 GLY B N 1
ATOM 3645 C CA . GLY B 1 161 ? 17.719 -13.531 -6.68 1 96.38 161 GLY B CA 1
ATOM 3646 C C . GLY B 1 161 ? 17.453 -15.023 -6.543 1 96.38 161 GLY B C 1
ATOM 3647 O O . GLY B 1 161 ? 17.375 -15.734 -7.543 1 96.38 161 GLY B O 1
ATOM 3648 N N . ALA B 1 162 ? 17.328 -15.43 -5.395 1 97.19 162 ALA B N 1
ATOM 3649 C CA . ALA B 1 162 ? 17.188 -16.859 -5.094 1 97.19 162 ALA B CA 1
ATOM 3650 C C . ALA B 1 162 ? 15.742 -17.312 -5.227 1 97.19 162 ALA B C 1
ATOM 3652 O O . ALA B 1 162 ? 15.469 -18.5 -5.352 1 97.19 162 ALA B O 1
ATOM 3653 N N . PHE B 1 163 ? 14.859 -16.375 -5.234 1 98.19 163 PHE B N 1
ATOM 3654 C CA . PHE B 1 163 ? 13.445 -16.734 -5.203 1 98.19 163 PHE B CA 1
ATOM 3655 C C . PHE B 1 163 ? 12.695 -16.078 -6.363 1 98.19 163 PHE B C 1
ATOM 3657 O O . PHE B 1 163 ? 13.125 -15.055 -6.887 1 98.19 163 PHE B O 1
ATOM 3664 N N . ASN B 1 164 ? 11.617 -16.719 -6.793 1 97.69 164 ASN B N 1
ATOM 3665 C CA . ASN B 1 164 ? 10.766 -16.219 -7.863 1 97.69 164 ASN B CA 1
ATOM 3666 C C . ASN B 1 164 ? 9.586 -15.414 -7.312 1 97.69 164 ASN B C 1
ATOM 3668 O O . ASN B 1 164 ? 8.828 -15.914 -6.484 1 97.69 164 ASN B O 1
ATOM 3672 N N . GLY B 1 165 ? 9.438 -14.242 -7.812 1 97.94 165 GLY B N 1
ATOM 3673 C CA . GLY B 1 165 ? 8.406 -13.344 -7.32 1 97.94 165 GLY B CA 1
ATOM 3674 C C . GLY B 1 165 ? 7.027 -13.664 -7.867 1 97.94 165 GLY B C 1
ATOM 3675 O O . GLY B 1 165 ? 6.043 -13.039 -7.477 1 97.94 165 GLY B O 1
ATOM 3676 N N . GLY B 1 166 ? 6.934 -14.648 -8.711 1 98.19 166 GLY B N 1
ATOM 3677 C CA . GLY B 1 166 ? 5.664 -15.016 -9.312 1 98.19 166 GLY B CA 1
ATOM 3678 C C . GLY B 1 166 ? 4.875 -16 -8.484 1 98.19 166 GLY B C 1
ATOM 3679 O O . GLY B 1 166 ? 3.725 -16.312 -8.797 1 98.19 166 GLY B O 1
ATOM 3680 N N . TYR B 1 167 ? 5.477 -16.469 -7.43 1 98.75 167 TYR B N 1
ATOM 3681 C CA . TYR B 1 167 ? 4.828 -17.391 -6.5 1 98.75 167 TYR B CA 1
ATOM 3682 C C . TYR B 1 167 ? 5.246 -17.109 -5.062 1 98.75 167 TYR B C 1
ATOM 3684 O O . TYR B 1 167 ? 6.293 -17.562 -4.605 1 98.75 167 TYR B O 1
ATOM 3692 N N . VAL B 1 168 ? 4.434 -16.406 -4.344 1 98.88 168 VAL B N 1
ATOM 3693 C CA . VAL B 1 168 ? 4.688 -15.961 -2.979 1 98.88 168 VAL B CA 1
ATOM 3694 C C . VAL B 1 168 ? 3.449 -16.203 -2.117 1 98.88 168 VAL B C 1
ATOM 3696 O O . VAL B 1 168 ? 2.326 -15.914 -2.541 1 98.88 168 VAL B O 1
ATOM 3699 N N . VAL B 1 169 ? 3.609 -16.75 -0.933 1 98.94 169 VAL B N 1
ATOM 3700 C CA . VAL B 1 169 ? 2.521 -16.938 0.02 1 98.94 169 VAL B CA 1
ATOM 3701 C C . VAL B 1 169 ? 2.795 -16.141 1.288 1 98.94 169 VAL B C 1
ATOM 3703 O O . VAL B 1 169 ? 3.928 -16.109 1.775 1 98.94 169 VAL B O 1
ATOM 3706 N N . ALA B 1 170 ? 1.843 -15.453 1.777 1 98.94 170 ALA B N 1
ATOM 3707 C CA . ALA B 1 170 ? 1.976 -14.656 2.99 1 98.94 170 ALA B CA 1
ATOM 3708 C C . ALA B 1 170 ? 0.765 -14.828 3.902 1 98.94 170 ALA B C 1
ATOM 3710 O O . ALA B 1 170 ? -0.371 -14.906 3.428 1 98.94 170 ALA B O 1
ATOM 3711 N N . SER B 1 171 ? 1.012 -14.82 5.211 1 98.56 171 SER B N 1
ATOM 3712 C CA . SER B 1 171 ? -0.075 -14.945 6.176 1 98.56 171 SER B CA 1
ATOM 3713 C C . SER B 1 171 ? -0.14 -13.727 7.09 1 98.56 171 SER B C 1
ATOM 3715 O O . SER B 1 171 ? -0.995 -13.648 7.977 1 98.56 171 SER B O 1
ATOM 3717 N N . THR B 1 172 ? 0.788 -12.82 6.941 1 98.25 172 THR B N 1
ATOM 3718 C CA . THR B 1 172 ? 0.81 -11.594 7.734 1 98.25 172 THR B CA 1
ATOM 3719 C C . THR B 1 172 ? 1.207 -10.398 6.875 1 98.25 172 THR B C 1
ATOM 3721 O O . THR B 1 172 ? 1.987 -10.539 5.93 1 98.25 172 THR B O 1
ATOM 3724 N N . PRO B 1 173 ? 0.749 -9.25 7.215 1 98.19 173 PRO B N 1
ATOM 3725 C CA . PRO B 1 173 ? 1.108 -8.062 6.441 1 98.19 173 PRO B CA 1
ATOM 3726 C C . PRO B 1 173 ? 2.584 -7.691 6.574 1 98.19 173 PRO B C 1
ATOM 3728 O O . PRO B 1 173 ? 3.129 -6.984 5.723 1 98.19 173 PRO B O 1
ATOM 3731 N N . GLU B 1 174 ? 3.234 -8.148 7.605 1 98.44 174 GLU B N 1
ATOM 3732 C CA . GLU B 1 174 ? 4.652 -7.852 7.793 1 98.44 174 GLU B CA 1
ATOM 3733 C C . GLU B 1 174 ? 5.484 -8.375 6.625 1 98.44 174 GLU B C 1
ATOM 3735 O O . GLU B 1 174 ? 6.477 -7.754 6.238 1 98.44 174 GLU B O 1
ATOM 3740 N N . VAL B 1 175 ? 5.07 -9.492 6.055 1 98.88 175 VAL B N 1
ATOM 3741 C CA . VAL B 1 175 ? 5.77 -10.062 4.91 1 98.88 175 VAL B CA 1
ATOM 3742 C C . VAL B 1 175 ? 5.77 -9.07 3.754 1 98.88 175 VAL B C 1
ATOM 3744 O O . VAL B 1 175 ? 6.801 -8.844 3.117 1 98.88 175 VAL B O 1
ATOM 3747 N N . LEU B 1 176 ? 4.621 -8.461 3.562 1 98.88 176 LEU B N 1
ATOM 3748 C CA . LEU B 1 176 ? 4.473 -7.531 2.453 1 98.88 176 LEU B CA 1
ATOM 3749 C C . LEU B 1 176 ? 5.242 -6.242 2.721 1 98.88 176 LEU B C 1
ATOM 3751 O O . LEU B 1 176 ? 5.82 -5.656 1.801 1 98.88 176 LEU B O 1
ATOM 3755 N N . TRP B 1 177 ? 5.293 -5.844 3.984 1 98.56 177 TRP B N 1
ATOM 3756 C CA . TRP B 1 177 ? 6.09 -4.68 4.363 1 98.56 177 TRP B CA 1
ATOM 3757 C C . TRP B 1 177 ? 7.57 -4.918 4.07 1 98.56 177 TRP B C 1
ATOM 3759 O O . TRP B 1 177 ? 8.227 -4.078 3.449 1 98.56 177 TRP B O 1
ATOM 3769 N N . GLU B 1 178 ? 8.07 -6.066 4.523 1 98.69 178 GLU B N 1
ATOM 3770 C CA . GLU B 1 178 ? 9.477 -6.391 4.301 1 98.69 178 GLU B CA 1
ATOM 3771 C C . GLU B 1 178 ? 9.797 -6.473 2.812 1 98.69 178 GLU B C 1
ATOM 3773 O O . GLU B 1 178 ? 10.867 -6.039 2.381 1 98.69 178 GLU B O 1
ATOM 3778 N N . TRP B 1 179 ? 8.875 -7.027 2.061 1 98.88 179 TRP B N 1
ATOM 3779 C CA . TRP B 1 179 ? 9.055 -7.141 0.618 1 98.88 179 TRP B CA 1
ATOM 3780 C C . TRP B 1 179 ? 9.133 -5.762 -0.032 1 98.88 179 TRP B C 1
ATOM 3782 O O . TRP B 1 179 ? 10.055 -5.484 -0.806 1 98.88 179 TRP B O 1
ATOM 3792 N N . ARG B 1 180 ? 8.188 -4.848 0.314 1 98.75 180 ARG B N 1
ATOM 3793 C CA . ARG B 1 180 ? 8.18 -3.49 -0.224 1 98.75 180 ARG B CA 1
ATOM 3794 C C . ARG B 1 180 ? 9.445 -2.734 0.163 1 98.75 180 ARG B C 1
ATOM 3796 O O . ARG B 1 180 ? 10.062 -2.074 -0.677 1 98.75 180 ARG B O 1
ATOM 3803 N N . GLN B 1 181 ? 9.805 -2.867 1.438 1 98.38 181 GLN B N 1
ATOM 3804 C CA . GLN B 1 181 ? 10.984 -2.152 1.927 1 98.38 181 GLN B CA 1
ATOM 3805 C C . GLN B 1 181 ? 12.242 -2.615 1.206 1 98.38 181 GLN B C 1
ATOM 3807 O O . GLN B 1 181 ? 13.023 -1.793 0.723 1 98.38 181 GLN B O 1
ATOM 3812 N N . ALA B 1 182 ? 12.406 -3.928 1.067 1 98.44 182 ALA B N 1
ATOM 3813 C CA . ALA B 1 182 ? 13.602 -4.48 0.435 1 98.44 182 ALA B CA 1
ATOM 3814 C C . ALA B 1 182 ? 13.648 -4.129 -1.05 1 98.44 182 ALA B C 1
ATOM 3816 O O . ALA B 1 182 ? 14.727 -3.965 -1.621 1 98.44 182 ALA B O 1
ATOM 3817 N N . THR B 1 183 ? 12.492 -3.945 -1.691 1 98.56 183 THR B N 1
ATOM 3818 C CA . THR B 1 183 ? 12.414 -3.689 -3.125 1 98.56 183 THR B CA 1
ATOM 3819 C C . THR B 1 183 ? 12.875 -2.271 -3.447 1 98.56 183 THR B C 1
ATOM 3821 O O . THR B 1 183 ? 13.203 -1.966 -4.598 1 98.56 183 THR B O 1
ATOM 3824 N N . GLN B 1 184 ? 12.891 -1.398 -2.396 1 97.69 184 GLN B N 1
ATOM 3825 C CA . GLN B 1 184 ? 13.344 -0.027 -2.604 1 97.69 184 GLN B CA 1
ATOM 3826 C C . GLN B 1 184 ? 14.75 0.006 -3.186 1 97.69 184 GLN B C 1
ATOM 3828 O O . GLN B 1 184 ? 15.102 0.924 -3.93 1 97.69 184 GLN B O 1
ATOM 3833 N N . THR B 1 185 ? 15.555 -1.021 -2.885 1 96.81 185 THR B N 1
ATOM 3834 C CA . THR B 1 185 ? 16.953 -1.011 -3.291 1 96.81 185 THR B CA 1
ATOM 3835 C C . THR B 1 185 ? 17.344 -2.336 -3.945 1 96.81 185 THR B C 1
ATOM 3837 O O . THR B 1 185 ? 18.516 -2.691 -3.996 1 96.81 185 THR B O 1
ATOM 3840 N N . SER B 1 186 ? 16.391 -3.057 -4.414 1 97 186 SER B N 1
ATOM 3841 C CA . SER B 1 186 ? 16.609 -4.387 -4.973 1 97 186 SER B CA 1
ATOM 3842 C C . SER B 1 186 ? 17.422 -4.32 -6.262 1 97 186 SER B C 1
ATOM 3844 O O . SER B 1 186 ? 17.203 -3.434 -7.09 1 97 186 SER B O 1
ATOM 3846 N N . ARG B 1 187 ? 18.266 -5.281 -6.422 1 95.94 187 ARG B N 1
ATOM 3847 C CA . ARG B 1 187 ? 19.078 -5.316 -7.629 1 95.94 187 ARG B CA 1
ATOM 3848 C C . ARG B 1 187 ? 18.281 -5.848 -8.812 1 95.94 187 ARG B C 1
ATOM 3850 O O . ARG B 1 187 ? 18.688 -5.684 -9.969 1 95.94 187 ARG B O 1
ATOM 3857 N N . TYR B 1 188 ? 17.25 -6.578 -8.555 1 95.62 188 TYR B N 1
ATOM 3858 C CA . TYR B 1 188 ? 16.391 -7.105 -9.617 1 95.62 188 TYR B CA 1
ATOM 3859 C C . TYR B 1 188 ? 14.93 -7.086 -9.203 1 95.62 188 TYR B C 1
ATOM 3861 O O . TYR B 1 188 ? 14.352 -8.125 -8.898 1 95.62 188 TYR B O 1
ATOM 3869 N N . PHE B 1 189 ? 14.336 -5.938 -9.203 1 94.62 189 PHE B N 1
ATOM 3870 C CA . PHE B 1 189 ? 12.93 -5.609 -8.992 1 94.62 189 PHE B CA 1
ATOM 3871 C C . PHE B 1 189 ? 12.383 -6.336 -7.766 1 94.62 189 PHE B C 1
ATOM 3873 O O . PHE B 1 189 ? 12.969 -6.254 -6.684 1 94.62 189 PHE B O 1
ATOM 3880 N N . ASP B 1 190 ? 11.242 -7.047 -7.922 1 95.94 190 ASP B N 1
ATOM 3881 C CA . ASP B 1 190 ? 10.539 -7.672 -6.805 1 95.94 190 ASP B CA 1
ATOM 3882 C C . ASP B 1 190 ? 11.133 -9.047 -6.488 1 95.94 190 ASP B C 1
ATOM 3884 O O . ASP B 1 190 ? 10.812 -9.641 -5.453 1 95.94 190 ASP B O 1
ATOM 3888 N N . GLN B 1 191 ? 12.078 -9.539 -7.262 1 96.19 191 GLN B N 1
ATOM 3889 C CA . GLN B 1 191 ? 12.531 -10.914 -7.105 1 96.19 191 GLN B CA 1
ATOM 3890 C C . GLN B 1 191 ? 13.719 -11 -6.152 1 96.19 191 GLN B C 1
ATOM 3892 O O . GLN B 1 191 ? 13.68 -11.734 -5.168 1 96.19 191 GLN B O 1
ATOM 3897 N N . ALA B 1 192 ? 14.75 -10.203 -6.406 1 97.44 192 ALA B N 1
ATOM 3898 C CA . ALA B 1 192 ? 15.938 -10.297 -5.566 1 97.44 192 ALA B CA 1
ATOM 3899 C C . ALA B 1 192 ? 15.641 -9.836 -4.145 1 97.44 192 ALA B C 1
ATOM 3901 O O . ALA B 1 192 ? 16.281 -10.289 -3.191 1 97.44 192 ALA B O 1
ATOM 3902 N N . SER B 1 193 ? 14.664 -9.008 -4.02 1 98.25 193 SER B N 1
ATOM 3903 C CA . SER B 1 193 ? 14.297 -8.469 -2.715 1 98.25 193 SER B CA 1
ATOM 3904 C C . SER B 1 193 ? 13.734 -9.555 -1.803 1 98.25 193 SER B C 1
ATOM 3906 O O . SER B 1 193 ? 13.773 -9.422 -0.578 1 98.25 193 SER B O 1
ATOM 3908 N N . LEU B 1 194 ? 13.32 -10.672 -2.363 1 98.75 194 LEU B N 1
ATOM 3909 C CA . LEU B 1 194 ? 12.75 -11.758 -1.579 1 98.75 194 LEU B CA 1
ATOM 3910 C C . LEU B 1 194 ? 13.828 -12.445 -0.745 1 98.75 194 LEU B C 1
ATOM 3912 O O . LEU B 1 194 ? 13.516 -13.156 0.216 1 98.75 194 LEU B O 1
ATOM 3916 N N . GLU B 1 195 ? 15.086 -12.25 -1.109 1 98.75 195 GLU B N 1
ATOM 3917 C CA . GLU B 1 195 ? 16.172 -12.773 -0.285 1 98.75 195 GLU B CA 1
ATOM 3918 C C . GLU B 1 195 ? 16.156 -12.148 1.106 1 98.75 195 GLU B C 1
ATOM 3920 O O . GLU B 1 195 ? 16.391 -12.836 2.105 1 98.75 195 GLU B O 1
ATOM 3925 N N . HIS B 1 196 ? 15.906 -10.859 1.104 1 98.56 196 HIS B N 1
ATOM 3926 C CA . HIS B 1 196 ? 15.781 -10.172 2.385 1 98.56 196 HIS B CA 1
ATOM 3927 C C . HIS B 1 196 ? 14.594 -10.695 3.18 1 98.56 196 HIS B C 1
ATOM 3929 O O . HIS B 1 196 ? 14.703 -10.953 4.383 1 98.56 196 HIS B O 1
ATOM 3935 N N . VAL B 1 197 ? 13.508 -10.867 2.527 1 98.81 197 VAL B N 1
ATOM 3936 C CA . VAL B 1 197 ? 12.305 -11.391 3.176 1 98.81 197 VAL B CA 1
ATOM 3937 C C . VAL B 1 197 ? 12.602 -12.766 3.777 1 98.81 197 VAL B C 1
ATOM 3939 O O . VAL B 1 197 ? 12.289 -13.016 4.945 1 98.81 197 VAL B O 1
ATOM 3942 N N . ALA B 1 198 ? 13.203 -13.586 2.969 1 98.88 198 ALA B N 1
ATOM 3943 C CA . ALA B 1 198 ? 13.562 -14.922 3.434 1 98.88 198 ALA B CA 1
ATOM 3944 C C . ALA B 1 198 ? 14.438 -14.852 4.684 1 98.88 198 ALA B C 1
ATOM 3946 O O . ALA B 1 198 ? 14.211 -15.578 5.652 1 98.88 198 ALA B O 1
ATOM 3947 N N . ALA B 1 199 ? 15.406 -14.008 4.691 1 98.75 199 ALA B N 1
ATOM 3948 C CA . ALA B 1 199 ? 16.344 -13.891 5.809 1 98.75 199 ALA B CA 1
ATOM 3949 C C . ALA B 1 199 ? 15.617 -13.469 7.086 1 98.75 199 ALA B C 1
ATOM 3951 O O . ALA B 1 199 ? 15.852 -14.039 8.156 1 98.75 199 ALA B O 1
ATOM 3952 N N . VAL B 1 200 ? 14.742 -12.508 7.004 1 98.62 200 VAL B N 1
ATOM 3953 C CA . VAL B 1 200 ? 14.008 -11.984 8.148 1 98.62 200 VAL B CA 1
ATOM 3954 C C . VAL B 1 200 ? 13.172 -13.094 8.773 1 98.62 200 VAL B C 1
ATOM 3956 O O . VAL B 1 200 ? 13.219 -13.297 9.992 1 98.62 200 VAL B O 1
ATOM 3959 N N . PHE B 1 201 ? 12.523 -13.844 7.988 1 98.81 201 PHE B N 1
ATOM 3960 C CA . PHE B 1 201 ? 11.547 -14.781 8.531 1 98.81 201 PHE B CA 1
ATOM 3961 C C . PHE B 1 201 ? 12.188 -16.125 8.828 1 98.81 201 PHE B C 1
ATOM 3963 O O . PHE B 1 201 ? 11.664 -16.922 9.617 1 98.81 201 PHE B O 1
ATOM 3970 N N . GLU B 1 202 ? 13.266 -16.375 8.133 1 98.69 202 GLU B N 1
ATOM 3971 C CA . GLU B 1 202 ? 14.039 -17.547 8.508 1 98.69 202 GLU B CA 1
ATOM 3972 C C . GLU B 1 202 ? 14.578 -17.438 9.93 1 98.69 202 GLU B C 1
ATOM 3974 O O . GLU B 1 202 ? 14.547 -18.391 10.695 1 98.69 202 GLU B O 1
ATOM 3979 N N . ARG B 1 203 ? 15.07 -16.281 10.297 1 98.38 203 ARG B N 1
ATOM 3980 C CA . ARG B 1 203 ? 15.594 -16.031 11.633 1 98.38 203 ARG B CA 1
ATOM 3981 C C . ARG B 1 203 ? 14.531 -16.297 12.695 1 98.38 203 ARG B C 1
ATOM 3983 O O . ARG B 1 203 ? 14.852 -16.672 13.82 1 98.38 203 ARG B O 1
ATOM 3990 N N . ARG B 1 204 ? 13.305 -16.234 12.32 1 98.12 204 ARG B N 1
ATOM 3991 C CA . ARG B 1 204 ? 12.195 -16.391 13.258 1 98.12 204 ARG B CA 1
ATOM 3992 C C . ARG B 1 204 ? 11.539 -17.766 13.094 1 98.12 204 ARG B C 1
ATOM 3994 O O . ARG B 1 204 ? 10.469 -18.016 13.656 1 98.12 204 ARG B O 1
ATOM 4001 N N . ALA B 1 205 ? 12.055 -18.609 12.211 1 98.31 205 ALA B N 1
ATOM 4002 C CA . ALA B 1 205 ? 11.523 -19.938 11.914 1 98.31 205 ALA B CA 1
ATOM 4003 C C . ALA B 1 205 ? 10.125 -19.844 11.312 1 98.31 205 ALA B C 1
ATOM 4005 O O . ALA B 1 205 ? 9.25 -20.656 11.625 1 98.31 205 ALA B O 1
ATOM 4006 N N . GLN B 1 206 ? 9.953 -18.828 10.445 1 98.75 206 GLN B N 1
ATOM 4007 C CA . GLN B 1 206 ? 8.641 -18.594 9.867 1 98.75 206 GLN B CA 1
ATOM 4008 C C . GLN B 1 206 ? 8.688 -18.625 8.344 1 98.75 206 GLN B C 1
ATOM 4010 O O . GLN B 1 206 ? 7.781 -18.141 7.672 1 98.75 206 GLN B O 1
ATOM 4015 N N . LEU B 1 207 ? 9.82 -19.141 7.797 1 98.81 207 LEU B N 1
ATOM 4016 C CA . LEU B 1 207 ? 9.969 -19.281 6.352 1 98.81 207 LEU B CA 1
ATOM 4017 C C . LEU B 1 207 ? 9.742 -20.719 5.91 1 98.81 207 LEU B C 1
ATOM 4019 O O . LEU B 1 207 ? 10.305 -21.641 6.488 1 98.81 207 LEU B O 1
ATOM 4023 N N . HIS B 1 208 ? 8.898 -20.859 4.977 1 98.81 208 HIS B N 1
ATOM 4024 C CA . HIS B 1 208 ? 8.75 -22.125 4.273 1 98.81 208 HIS B CA 1
ATOM 4025 C C . HIS B 1 208 ? 9.203 -22 2.822 1 98.81 208 HIS B C 1
ATOM 4027 O O . HIS B 1 208 ? 8.766 -21.094 2.105 1 98.81 208 HIS B O 1
ATOM 4033 N N . ARG B 1 209 ? 10.094 -22.828 2.443 1 98.62 209 ARG B N 1
ATOM 4034 C CA . ARG B 1 209 ? 10.477 -22.922 1.038 1 98.62 209 ARG B CA 1
ATOM 4035 C C . ARG B 1 209 ? 9.648 -23.969 0.303 1 98.62 209 ARG B C 1
ATOM 4037 O O . ARG B 1 209 ? 9.625 -25.141 0.687 1 98.62 209 ARG B O 1
ATOM 4044 N N . LEU B 1 210 ? 8.961 -23.5 -0.655 1 98.31 210 LEU B N 1
ATOM 4045 C CA . LEU B 1 210 ? 8.148 -24.438 -1.426 1 98.31 210 LEU B CA 1
ATOM 4046 C C . LEU B 1 210 ? 9.016 -25.516 -2.072 1 98.31 210 LEU B C 1
ATOM 4048 O O . LEU B 1 210 ? 10.117 -25.219 -2.549 1 98.31 210 LEU B O 1
ATOM 4052 N N . PRO B 1 211 ? 8.492 -26.688 -2.133 1 97.19 211 PRO B N 1
ATOM 4053 C CA . PRO B 1 211 ? 9.234 -27.766 -2.789 1 97.19 211 PRO B CA 1
ATOM 4054 C C . PRO B 1 211 ? 9.477 -27.5 -4.273 1 97.19 211 PRO B C 1
ATOM 4056 O O . PRO B 1 211 ? 8.734 -26.734 -4.891 1 97.19 211 PRO B O 1
ATOM 4059 N N . PRO B 1 212 ? 10.453 -28.219 -4.828 1 96.19 212 PRO B N 1
ATOM 4060 C CA . PRO B 1 212 ? 10.844 -27.922 -6.207 1 96.19 212 PRO B CA 1
ATOM 4061 C C . PRO B 1 212 ? 9.773 -28.297 -7.223 1 96.19 212 PRO B C 1
ATOM 4063 O O . PRO B 1 212 ? 9.859 -27.922 -8.391 1 96.19 212 PRO B O 1
ATOM 4066 N N . GLN B 1 213 ? 8.734 -29.031 -6.809 1 97.25 213 GLN B N 1
ATOM 4067 C CA . GLN B 1 213 ? 7.664 -29.438 -7.719 1 97.25 213 GLN B CA 1
ATOM 4068 C C . GLN B 1 213 ? 6.699 -28.297 -7.988 1 97.25 213 GLN B C 1
ATOM 4070 O O . GLN B 1 213 ? 5.836 -28.391 -8.867 1 97.25 213 GLN B O 1
ATOM 4075 N N . HIS B 1 214 ? 6.938 -27.203 -7.227 1 98 214 HIS B N 1
ATOM 4076 C CA . HIS B 1 214 ? 6.105 -26.016 -7.43 1 98 214 HIS B CA 1
ATOM 4077 C C . HIS B 1 214 ? 6.824 -24.984 -8.281 1 98 214 HIS B C 1
ATOM 4079 O O . HIS B 1 214 ? 8.031 -24.766 -8.125 1 98 214 HIS B O 1
ATOM 4085 N N . ASN B 1 215 ? 6.059 -24.312 -9.148 1 98.12 215 ASN B N 1
ATOM 4086 C CA . ASN B 1 215 ? 6.547 -23.156 -9.914 1 98.12 215 ASN B CA 1
ATOM 4087 C C . ASN B 1 215 ? 7.766 -23.531 -10.758 1 98.12 215 ASN B C 1
ATOM 4089 O O . ASN B 1 215 ? 8.742 -22.781 -10.805 1 98.12 215 ASN B O 1
ATOM 4093 N N . TYR B 1 216 ? 7.699 -24.703 -11.383 1 96.88 216 TYR B N 1
ATOM 4094 C CA . TYR B 1 216 ? 8.789 -25.094 -12.266 1 96.88 216 TYR B CA 1
ATOM 4095 C C . TYR B 1 216 ? 8.766 -24.25 -13.547 1 96.88 216 TYR B C 1
ATOM 4097 O O . TYR B 1 216 ? 7.844 -24.359 -14.352 1 96.88 216 TYR B O 1
ATOM 4105 N N . GLY B 1 217 ? 9.711 -23.453 -13.695 1 93.5 217 GLY B N 1
ATOM 4106 C CA . GLY B 1 217 ? 9.773 -22.578 -14.867 1 93.5 217 GLY B CA 1
ATOM 4107 C C . GLY B 1 217 ? 10.742 -23.078 -15.922 1 93.5 217 GLY B C 1
ATOM 4108 O O . GLY B 1 217 ? 11.594 -23.922 -15.648 1 93.5 217 GLY B O 1
ATOM 4109 N N . PHE B 1 218 ? 10.586 -22.562 -17.125 1 90.12 218 PHE B N 1
ATOM 4110 C CA . PHE B 1 218 ? 11.453 -22.938 -18.234 1 90.12 218 PHE B CA 1
ATOM 4111 C C . PHE B 1 218 ? 12.906 -22.641 -17.906 1 90.12 218 PHE B C 1
ATOM 4113 O O . PHE B 1 218 ? 13.812 -23.344 -18.359 1 90.12 218 PHE B O 1
ATOM 4120 N N . TRP B 1 219 ? 13.164 -21.625 -17.062 1 90.81 219 TRP B N 1
ATOM 4121 C CA . TRP B 1 219 ? 14.516 -21.203 -16.719 1 90.81 219 TRP B CA 1
ATOM 4122 C C . TRP B 1 219 ? 15.234 -22.297 -15.922 1 90.81 219 TRP B C 1
ATOM 4124 O O . TRP B 1 219 ? 16.453 -22.406 -15.977 1 90.81 219 TRP B O 1
ATOM 4134 N N . ARG B 1 220 ? 14.516 -23.047 -15.117 1 90.62 220 ARG B N 1
ATOM 4135 C CA . ARG B 1 220 ? 15.133 -24.094 -14.312 1 90.62 220 ARG B CA 1
ATOM 4136 C C . ARG B 1 220 ? 15.672 -25.219 -15.195 1 90.62 220 ARG B C 1
ATOM 4138 O O . ARG B 1 220 ? 16.688 -25.828 -14.883 1 90.62 220 ARG B O 1
ATOM 4145 N N . LEU B 1 221 ? 14.969 -25.531 -16.234 1 86.38 221 LEU B N 1
ATOM 4146 C CA . LEU B 1 221 ? 15.422 -26.547 -17.188 1 86.38 221 LEU B CA 1
ATOM 4147 C C . LEU B 1 221 ? 16.672 -26.078 -17.922 1 86.38 221 LEU B C 1
ATOM 4149 O O . LEU B 1 221 ? 17.609 -26.859 -18.109 1 86.38 221 LEU B O 1
ATOM 4153 N N . LEU B 1 222 ? 16.734 -24.781 -18.188 1 84.25 222 LEU B N 1
ATOM 4154 C CA . LEU B 1 222 ? 17.781 -24.281 -19.078 1 84.25 222 LEU B CA 1
ATOM 4155 C C . LEU B 1 222 ? 18.938 -23.688 -18.266 1 84.25 222 LEU B C 1
ATOM 4157 O O . LEU B 1 222 ? 20.031 -23.516 -18.797 1 84.25 222 LEU B O 1
ATOM 4161 N N . GLN B 1 223 ? 18.625 -23.281 -17.094 1 84.19 223 GLN B N 1
ATOM 4162 C CA . GLN B 1 223 ? 19.625 -22.703 -16.203 1 84.19 223 GLN B CA 1
ATOM 4163 C C . GLN B 1 223 ? 19.797 -23.578 -14.953 1 84.19 223 GLN B C 1
ATOM 4165 O O . GLN B 1 223 ? 19.953 -23.062 -13.844 1 84.19 223 GLN B O 1
ATOM 4170 N N . SER B 1 224 ? 19.859 -24.781 -15.203 1 83.19 224 SER B N 1
ATOM 4171 C CA . SER B 1 224 ? 19.844 -25.75 -14.102 1 83.19 224 SER B CA 1
ATOM 4172 C C . SER B 1 224 ? 21.078 -25.594 -13.219 1 83.19 224 SER B C 1
ATOM 4174 O O . SER B 1 224 ? 22.172 -25.328 -13.719 1 83.19 224 SER B O 1
ATOM 4176 N N . ARG B 1 225 ? 20.812 -25.875 -11.945 1 79.75 225 ARG B N 1
ATOM 4177 C CA . ARG B 1 225 ? 21.891 -25.828 -10.953 1 79.75 225 ARG B CA 1
ATOM 4178 C C . ARG B 1 225 ? 22.859 -26.984 -11.141 1 79.75 225 ARG B C 1
ATOM 4180 O O . ARG B 1 225 ? 24.047 -26.859 -10.867 1 79.75 225 ARG B O 1
ATOM 4187 N N . CYS B 1 226 ? 22.344 -28.203 -11.391 1 69.38 226 CYS B N 1
ATOM 4188 C CA . CYS B 1 226 ? 23.109 -29.453 -11.289 1 69.38 226 CYS B CA 1
ATOM 4189 C C . CYS B 1 226 ? 23.672 -29.859 -12.648 1 69.38 226 CYS B C 1
ATOM 4191 O O . CYS B 1 226 ? 24.172 -30.969 -12.805 1 69.38 226 CYS B O 1
ATOM 4193 N N . GLY B 1 227 ? 23.672 -28.859 -13.57 1 75.12 227 GLY B N 1
ATOM 4194 C CA . GLY B 1 227 ? 24.328 -29.453 -14.727 1 75.12 227 GLY B CA 1
ATOM 4195 C C . GLY B 1 227 ? 23.719 -29.016 -16.047 1 75.12 227 GLY B C 1
ATOM 4196 O O . GLY B 1 227 ? 23.297 -27.875 -16.188 1 75.12 227 GLY B O 1
ATOM 4197 N N . SER B 1 228 ? 23.688 -30.078 -17.016 1 82.75 228 SER B N 1
ATOM 4198 C CA . SER B 1 228 ? 23.188 -29.859 -18.375 1 82.75 228 SER B CA 1
ATOM 4199 C C . SER B 1 228 ? 21.688 -30.016 -18.438 1 82.75 228 SER B C 1
ATOM 4201 O O . SER B 1 228 ? 21.062 -30.547 -17.516 1 82.75 228 SER B O 1
ATOM 4203 N N . VAL B 1 229 ? 21.094 -29.562 -19.453 1 84.44 229 VAL B N 1
ATOM 4204 C CA . VAL B 1 229 ? 19.672 -29.703 -19.75 1 84.44 229 VAL B CA 1
ATOM 4205 C C . VAL B 1 229 ? 19.281 -31.188 -19.75 1 84.44 229 VAL B C 1
ATOM 4207 O O . VAL B 1 229 ? 18.219 -31.547 -19.25 1 84.44 229 VAL B O 1
ATOM 4210 N N . ALA B 1 230 ? 20.156 -31.984 -20.25 1 86.31 230 ALA B N 1
ATOM 4211 C CA . ALA B 1 230 ? 19.906 -33.406 -20.328 1 86.31 230 ALA B CA 1
ATOM 4212 C C . ALA B 1 230 ? 19.797 -34.031 -18.938 1 86.31 230 ALA B C 1
ATOM 4214 O O . ALA B 1 230 ? 18.938 -34.875 -18.688 1 86.31 230 ALA B O 1
ATOM 4215 N N . GLU B 1 231 ? 20.688 -33.688 -18.094 1 88.94 231 GLU B N 1
ATOM 4216 C CA . GLU B 1 231 ? 20.688 -34.188 -16.719 1 88.94 231 GLU B CA 1
ATOM 4217 C C . GLU B 1 231 ? 19.438 -33.719 -15.969 1 88.94 231 GLU B C 1
ATOM 4219 O O . GLU B 1 231 ? 18.844 -34.5 -15.203 1 88.94 231 GLU B O 1
ATOM 4224 N N . GLU B 1 232 ? 19.078 -32.531 -16.203 1 90.75 232 GLU B N 1
ATOM 4225 C CA . GLU B 1 232 ? 17.875 -31.969 -15.578 1 90.75 232 GLU B CA 1
ATOM 4226 C C . GLU B 1 232 ? 16.625 -32.688 -16.062 1 90.75 232 GLU B C 1
ATOM 4228 O O . GLU B 1 232 ? 15.719 -33 -15.273 1 90.75 232 GLU B O 1
ATOM 4233 N N . ALA B 1 233 ? 16.578 -33.031 -17.297 1 87.81 233 ALA B N 1
ATOM 4234 C CA . ALA B 1 233 ? 15.43 -33.719 -17.906 1 87.81 233 ALA B CA 1
ATOM 4235 C C . ALA B 1 233 ? 15.234 -35.094 -17.312 1 87.81 233 ALA B C 1
ATOM 4237 O O . ALA B 1 233 ? 14.109 -35.594 -17.203 1 87.81 233 ALA B O 1
ATOM 4238 N N . LYS B 1 234 ? 16.312 -35.719 -16.844 1 90.62 234 LYS B N 1
ATOM 4239 C CA . LYS B 1 234 ? 16.25 -37.062 -16.281 1 90.62 234 LYS B CA 1
ATOM 4240 C C . LYS B 1 234 ? 15.516 -37.062 -14.953 1 90.62 234 LYS B C 1
ATOM 4242 O O . LYS B 1 234 ? 15.117 -38.125 -14.461 1 90.62 234 LYS B O 1
ATOM 4247 N N . ARG B 1 235 ? 15.352 -35.906 -14.422 1 93.25 235 ARG B N 1
ATOM 4248 C CA . ARG B 1 235 ? 14.711 -35.812 -13.117 1 93.25 235 ARG B CA 1
ATOM 4249 C C . ARG B 1 235 ? 13.195 -35.844 -13.25 1 93.25 235 ARG B C 1
ATOM 4251 O O . ARG B 1 235 ? 12.477 -35.875 -12.242 1 93.25 235 ARG B O 1
ATOM 4258 N N . PHE B 1 236 ? 12.773 -35.875 -14.5 1 93.94 236 PHE B N 1
ATOM 4259 C CA . PHE B 1 236 ? 11.344 -36 -14.773 1 93.94 236 PHE B CA 1
ATOM 4260 C C . PHE B 1 236 ? 10.969 -37.469 -15.055 1 93.94 236 PHE B C 1
ATOM 4262 O O . PHE B 1 236 ? 11.773 -38.219 -15.594 1 93.94 236 PHE B O 1
ATOM 4269 N N . SER B 1 237 ? 9.797 -37.844 -14.648 1 94.88 237 SER B N 1
ATOM 4270 C CA . SER B 1 237 ? 9.219 -39.156 -14.961 1 94.88 237 SER B CA 1
ATOM 4271 C C . SER B 1 237 ? 7.695 -39.094 -14.984 1 94.88 237 SER B C 1
ATOM 4273 O O . SER B 1 237 ? 7.105 -38.062 -14.609 1 94.88 237 SER B O 1
ATOM 4275 N N . ILE B 1 238 ? 7.059 -39.969 -15.539 1 95.12 238 ILE B N 1
ATOM 4276 C CA . ILE B 1 238 ? 5.605 -40.125 -15.531 1 95.12 238 ILE B CA 1
ATOM 4277 C C . ILE B 1 238 ? 5.211 -41.344 -14.703 1 95.12 238 ILE B C 1
ATOM 4279 O O . ILE B 1 238 ? 5.703 -42.438 -14.938 1 95.12 238 ILE B O 1
ATOM 4283 N N . ALA B 1 239 ? 4.441 -41.188 -13.758 1 93.31 239 ALA B N 1
ATOM 4284 C CA . ALA B 1 239 ? 3.99 -42.219 -12.852 1 93.31 239 ALA B CA 1
ATOM 4285 C C . ALA B 1 239 ? 2.633 -41.875 -12.242 1 93.31 239 ALA B C 1
ATOM 4287 O O . ALA B 1 239 ? 2.162 -40.75 -12.359 1 93.31 239 ALA B O 1
ATOM 4288 N N . PRO B 1 240 ? 1.985 -42.875 -11.711 1 90.12 240 PRO B N 1
ATOM 4289 C CA . PRO B 1 240 ? 0.715 -42.562 -11.055 1 90.12 240 PRO B CA 1
ATOM 4290 C C . PRO B 1 240 ? 0.881 -41.594 -9.883 1 90.12 240 PRO B C 1
ATOM 4292 O O . PRO B 1 240 ? 1.866 -41.688 -9.148 1 90.12 240 PRO B O 1
ATOM 4295 N N . ALA B 1 241 ? -0.059 -40.625 -9.75 1 84.31 241 ALA B N 1
ATOM 4296 C CA . ALA B 1 241 ? -0.059 -39.719 -8.602 1 84.31 241 ALA B CA 1
ATOM 4297 C C . ALA B 1 241 ? -0.514 -40.438 -7.336 1 84.31 241 ALA B C 1
ATOM 4299 O O . ALA B 1 241 ? -1.337 -41.375 -7.398 1 84.31 241 ALA B O 1
ATOM 4300 N N . PRO B 1 242 ? 0.206 -40.125 -6.207 1 74.56 242 PRO B N 1
ATOM 4301 C CA . PRO B 1 242 ? -0.234 -40.781 -4.969 1 74.56 242 PRO B CA 1
ATOM 4302 C C . PRO B 1 242 ? -1.698 -40.5 -4.641 1 74.56 242 PRO B C 1
ATOM 4304 O O . PRO B 1 242 ? -2.164 -39.375 -4.805 1 74.56 242 PRO B O 1
ATOM 4307 N N . SER B 1 243 ? -2.598 -41.406 -4.797 1 63.25 243 SER B N 1
ATOM 4308 C CA . SER B 1 243 ? -4.012 -41.219 -4.469 1 63.25 243 SER B CA 1
ATOM 4309 C C . SER B 1 243 ? -4.266 -41.5 -2.988 1 63.25 243 SER B C 1
ATOM 4311 O O . SER B 1 243 ? -3.732 -42.438 -2.416 1 63.25 243 SER B O 1
ATOM 4313 N N . PRO B 1 244 ? -4.719 -40.406 -2.244 1 54.41 244 PRO B N 1
ATOM 4314 C CA . PRO B 1 244 ? -4.973 -40.844 -0.863 1 54.41 244 PRO B CA 1
ATOM 4315 C C . PRO B 1 244 ? -5.637 -42.188 -0.773 1 54.41 244 PRO B C 1
ATOM 4317 O O . PRO B 1 244 ? -5.312 -43 0.122 1 54.41 244 PRO B O 1
ATOM 4320 N N . GLY B 1 245 ? -6.93 -42.375 -0.945 1 48.38 245 GLY B N 1
ATOM 4321 C CA . GLY B 1 245 ? -7.789 -43.438 -0.483 1 48.38 245 GLY B CA 1
ATOM 4322 C C . GLY B 1 245 ? -7.832 -44.625 -1.435 1 48.38 245 GLY B C 1
ATOM 4323 O O . GLY B 1 245 ? -7.07 -45.594 -1.279 1 48.38 245 GLY B O 1
ATOM 4324 N N . SER B 1 246 ? -9.031 -44.75 -2.332 1 47.41 246 SER B N 1
ATOM 4325 C CA . SER B 1 246 ? -9.75 -46 -2.59 1 47.41 246 SER B CA 1
ATOM 4326 C C . SER B 1 246 ? -9.055 -46.812 -3.67 1 47.41 246 SER B C 1
ATOM 4328 O O . SER B 1 246 ? -8.602 -46.281 -4.68 1 47.41 246 SER B O 1
ATOM 4330 N N . GLU B 1 247 ? -8.617 -48.031 -3.361 1 53.38 247 GLU B N 1
ATOM 4331 C CA . GLU B 1 247 ? -8.023 -49.188 -4.008 1 53.38 247 GLU B CA 1
ATOM 4332 C C . GLU B 1 247 ? -8.523 -49.344 -5.441 1 53.38 247 GLU B C 1
ATOM 4334 O O . GLU B 1 247 ? -7.98 -50.156 -6.215 1 53.38 247 GLU B O 1
ATOM 4339 N N . GLN B 1 248 ? -9.75 -48.781 -5.676 1 55 248 GLN B N 1
ATOM 4340 C CA . GLN B 1 248 ? -10.352 -49.406 -6.848 1 55 248 GLN B CA 1
ATOM 4341 C C . GLN B 1 248 ? -9.906 -48.719 -8.133 1 55 248 GLN B C 1
ATOM 4343 O O . GLN B 1 248 ? -10.062 -49.25 -9.227 1 55 248 GLN B O 1
ATOM 4348 N N . GLN B 1 249 ? -9.859 -47.281 -8.086 1 58.75 249 GLN B N 1
ATOM 4349 C CA . GLN B 1 249 ? -9.562 -46.688 -9.375 1 58.75 249 GLN B CA 1
ATOM 4350 C C . GLN B 1 249 ? -8.086 -46.312 -9.484 1 58.75 249 GLN B C 1
ATOM 4352 O O . GLN B 1 249 ? -7.488 -45.844 -8.516 1 58.75 249 GLN B O 1
ATOM 4357 N N . PRO B 1 250 ? -7.465 -46.844 -10.547 1 65.69 250 PRO B N 1
ATOM 4358 C CA . PRO B 1 250 ? -6.047 -46.531 -10.742 1 65.69 250 PRO B CA 1
ATOM 4359 C C . PRO B 1 250 ? -5.75 -45.031 -10.578 1 65.69 250 PRO B C 1
ATOM 4361 O O . PRO B 1 250 ? -6.547 -44.188 -10.992 1 65.69 250 PRO B O 1
ATOM 4364 N N . ALA B 1 251 ? -4.789 -44.656 -9.852 1 80.81 251 ALA B N 1
ATOM 4365 C CA . ALA B 1 251 ? -4.352 -43.281 -9.617 1 80.81 251 ALA B CA 1
ATOM 4366 C C . ALA B 1 251 ? -4 -42.594 -10.938 1 80.81 251 ALA B C 1
ATOM 4368 O O . ALA B 1 251 ? -3.398 -43.188 -11.82 1 80.81 251 ALA B O 1
ATOM 4369 N N . PRO B 1 252 ? -4.52 -41.406 -11.188 1 88.19 252 PRO B N 1
ATOM 4370 C CA . PRO B 1 252 ? -4.203 -40.688 -12.422 1 88.19 252 PRO B CA 1
ATOM 4371 C C . PRO B 1 252 ? -2.701 -40.5 -12.633 1 88.19 252 PRO B C 1
ATOM 4373 O O . PRO B 1 252 ? -1.959 -40.312 -11.664 1 88.19 252 PRO B O 1
ATOM 4376 N N . MET B 1 253 ? -2.293 -40.688 -13.844 1 92.88 253 MET B N 1
ATOM 4377 C CA . MET B 1 253 ? -0.893 -40.469 -14.188 1 92.88 253 MET B CA 1
ATOM 4378 C C . MET B 1 253 ? -0.528 -39 -14 1 92.88 253 MET B C 1
ATOM 4380 O O . MET B 1 253 ? -1.359 -38.125 -14.227 1 92.88 253 MET B O 1
ATOM 4384 N N . ALA B 1 254 ? 0.674 -38.812 -13.625 1 94.69 254 ALA B N 1
ATOM 4385 C CA . ALA B 1 254 ? 1.159 -37.438 -13.43 1 94.69 254 ALA B CA 1
ATOM 4386 C C . ALA B 1 254 ? 2.627 -37.312 -13.828 1 94.69 254 ALA B C 1
ATOM 4388 O O . ALA B 1 254 ? 3.359 -38.312 -13.836 1 94.69 254 ALA B O 1
ATOM 4389 N N . VAL B 1 255 ? 2.977 -36.156 -14.258 1 95.5 255 VAL B N 1
ATOM 4390 C CA . VAL B 1 255 ? 4.391 -35.844 -14.438 1 95.5 255 VAL B CA 1
ATOM 4391 C C . VAL B 1 255 ? 5.055 -35.656 -13.07 1 95.5 255 VAL B C 1
ATOM 4393 O O . VAL B 1 255 ? 4.543 -34.938 -12.211 1 95.5 255 VAL B O 1
ATOM 4396 N N . HIS B 1 256 ? 6.113 -36.375 -12.891 1 96.31 256 HIS B N 1
ATOM 4397 C CA . HIS B 1 256 ? 6.879 -36.281 -11.656 1 96.31 256 HIS B CA 1
ATOM 4398 C C . HIS B 1 256 ? 8.188 -35.531 -11.867 1 96.31 256 HIS B C 1
ATOM 4400 O O . HIS B 1 256 ? 8.781 -35.625 -12.945 1 96.31 256 HIS B O 1
ATOM 4406 N N . TYR B 1 257 ? 8.594 -34.812 -10.945 1 95.69 257 TYR B N 1
ATOM 4407 C CA . TYR B 1 257 ? 9.898 -34.156 -10.852 1 95.69 257 TYR B CA 1
ATOM 4408 C C . TYR B 1 257 ? 10.586 -34.5 -9.531 1 95.69 257 TYR B C 1
ATOM 4410 O O . TYR B 1 257 ? 10.023 -34.25 -8.461 1 95.69 257 TYR B O 1
ATOM 4418 N N . ASP B 1 258 ? 11.773 -35.031 -9.562 1 94.19 258 ASP B N 1
ATOM 4419 C CA . ASP B 1 258 ? 12.547 -35.438 -8.398 1 94.19 258 ASP B CA 1
ATOM 4420 C C . ASP B 1 258 ? 11.75 -36.375 -7.508 1 94.19 258 ASP B C 1
ATOM 4422 O O . ASP B 1 258 ? 11.688 -36.188 -6.289 1 94.19 258 ASP B O 1
ATOM 4426 N N . GLY B 1 259 ? 11 -37.25 -8.141 1 94.19 259 GLY B N 1
ATOM 4427 C CA . GLY B 1 259 ? 10.383 -38.375 -7.445 1 94.19 259 GLY B CA 1
ATOM 4428 C C . GLY B 1 259 ? 9.008 -38.031 -6.891 1 94.19 259 GLY B C 1
ATOM 4429 O O . GLY B 1 259 ? 8.352 -38.906 -6.285 1 94.19 259 GLY B O 1
ATOM 4430 N N . ALA B 1 260 ? 8.555 -36.844 -7.055 1 95.81 260 ALA B N 1
ATOM 4431 C CA . ALA B 1 260 ? 7.234 -36.438 -6.582 1 95.81 260 ALA B CA 1
ATOM 4432 C C . ALA B 1 260 ? 6.441 -35.75 -7.691 1 95.81 260 ALA B C 1
ATOM 4434 O O . ALA B 1 260 ? 7.023 -35.219 -8.641 1 95.81 260 ALA B O 1
ATOM 4435 N N . PRO B 1 261 ? 5.152 -35.781 -7.625 1 95.81 261 PRO B N 1
ATOM 4436 C CA . PRO B 1 261 ? 4.344 -35.188 -8.688 1 95.81 261 PRO B CA 1
ATOM 4437 C C . PRO B 1 261 ? 4.59 -33.688 -8.844 1 95.81 261 PRO B C 1
ATOM 4439 O O . PRO B 1 261 ? 4.668 -32.969 -7.848 1 95.81 261 PRO B O 1
ATOM 4442 N N . LEU B 1 262 ? 4.723 -33.312 -10.094 1 96.19 262 LEU B N 1
ATOM 4443 C CA . LEU B 1 262 ? 4.816 -31.891 -10.406 1 96.19 262 LEU B CA 1
ATOM 4444 C C . LEU B 1 262 ? 3.525 -31.156 -10.031 1 96.19 262 LEU B C 1
ATOM 4446 O O . LEU B 1 262 ? 2.432 -31.625 -10.359 1 96.19 262 LEU B O 1
ATOM 4450 N N . CYS B 1 263 ? 3.648 -30.031 -9.359 1 97.19 263 CYS B N 1
ATOM 4451 C CA . CYS B 1 263 ? 2.471 -29.391 -8.797 1 97.19 263 CYS B CA 1
ATOM 4452 C C . CYS B 1 263 ? 2.057 -28.188 -9.648 1 97.19 263 CYS B C 1
ATOM 4454 O O . CYS B 1 263 ? 0.874 -27.844 -9.711 1 97.19 263 CYS B O 1
ATOM 4456 N N . SER B 1 264 ? 3.008 -27.484 -10.258 1 97.69 264 SER B N 1
ATOM 4457 C CA . SER B 1 264 ? 2.713 -26.344 -11.117 1 97.69 264 SER B CA 1
ATOM 4458 C C . SER B 1 264 ? 3.889 -26.031 -12.031 1 97.69 264 SER B C 1
ATOM 4460 O O . SER B 1 264 ? 5.035 -26.344 -11.711 1 97.69 264 SER B O 1
ATOM 4462 N N . VAL B 1 265 ? 3.568 -25.484 -13.141 1 96.5 265 VAL B N 1
ATOM 4463 C CA . VAL B 1 265 ? 4.566 -25.078 -14.125 1 96.5 265 VAL B CA 1
ATOM 4464 C C . VAL B 1 265 ? 4.391 -23.594 -14.438 1 96.5 265 VAL B C 1
ATOM 4466 O O . VAL B 1 265 ? 3.271 -23.062 -14.406 1 96.5 265 VAL B O 1
ATOM 4469 N N . HIS B 1 266 ? 5.527 -22.859 -14.711 1 96.62 266 HIS B N 1
ATOM 4470 C CA . HIS B 1 266 ? 5.562 -21.438 -14.984 1 96.62 266 HIS B CA 1
ATOM 4471 C C . HIS B 1 266 ? 6.148 -21.141 -16.359 1 96.62 266 HIS B C 1
ATOM 4473 O O . HIS B 1 266 ? 7.367 -21.188 -16.547 1 96.62 266 HIS B O 1
ATOM 4479 N N . THR B 1 267 ? 5.328 -20.922 -17.281 1 92.88 267 THR B N 1
ATOM 4480 C CA . THR B 1 267 ? 5.77 -20.672 -18.656 1 92.88 267 THR B CA 1
ATOM 4481 C C . THR B 1 267 ? 4.691 -19.938 -19.453 1 92.88 267 THR B C 1
ATOM 4483 O O . THR B 1 267 ? 3.537 -19.875 -19.016 1 92.88 267 THR B O 1
ATOM 4486 N N . HIS B 1 268 ? 5.094 -19.406 -20.547 1 89.31 268 HIS B N 1
ATOM 4487 C CA . HIS B 1 268 ? 4.164 -18.797 -21.484 1 89.31 268 HIS B CA 1
ATOM 4488 C C . HIS B 1 268 ? 3.686 -19.812 -22.516 1 89.31 268 HIS B C 1
ATOM 4490 O O . HIS B 1 268 ? 4.215 -19.859 -23.625 1 89.31 268 HIS B O 1
ATOM 4496 N N . PHE B 1 269 ? 2.645 -20.469 -22.203 1 83.88 269 PHE B N 1
ATOM 4497 C CA . PHE B 1 269 ? 2.145 -21.531 -23.062 1 83.88 269 PHE B CA 1
ATOM 4498 C C . PHE B 1 269 ? 1.482 -20.953 -24.312 1 83.88 269 PHE B C 1
ATOM 4500 O O . PHE B 1 269 ? 1.525 -21.547 -25.391 1 83.88 269 PHE B O 1
ATOM 4507 N N . LEU B 1 270 ? 0.923 -19.797 -24.094 1 84 270 LEU B N 1
ATOM 4508 C CA . LEU B 1 270 ? 0.035 -19.312 -25.141 1 84 270 LEU B CA 1
ATOM 4509 C C . LEU B 1 270 ? 0.537 -18 -25.719 1 84 270 LEU B C 1
ATOM 4511 O O . LEU B 1 270 ? -0.193 -17.312 -26.438 1 84 270 LEU B O 1
ATOM 4515 N N . MET B 1 271 ? 1.719 -17.641 -25.359 1 81.75 271 MET B N 1
ATOM 4516 C CA . MET B 1 271 ? 2.336 -16.453 -25.938 1 81.75 271 MET B CA 1
ATOM 4517 C C . MET B 1 271 ? 2.58 -16.641 -27.438 1 81.75 271 MET B C 1
ATOM 4519 O O . MET B 1 271 ? 3.078 -17.688 -27.859 1 81.75 271 MET B O 1
ATOM 4523 N N . PRO B 1 272 ? 2.203 -15.508 -28.047 1 80.25 272 PRO B N 1
ATOM 4524 C CA . PRO B 1 272 ? 2.518 -15.602 -29.484 1 80.25 272 PRO B CA 1
ATOM 4525 C C . PRO B 1 272 ? 4.02 -15.547 -29.766 1 80.25 272 PRO B C 1
ATOM 4527 O O . PRO B 1 272 ? 4.719 -14.688 -29.219 1 80.25 272 PRO B O 1
ATOM 4530 N N . ASP B 1 273 ? 4.613 -16.375 -30.391 1 83.5 273 ASP B N 1
ATOM 4531 C CA . ASP B 1 273 ? 6.004 -16.406 -30.828 1 83.5 273 ASP B CA 1
ATOM 4532 C C . ASP B 1 273 ? 6.957 -16.391 -29.625 1 83.5 273 ASP B C 1
ATOM 4534 O O . ASP B 1 273 ? 7.781 -15.492 -29.5 1 83.5 273 ASP B O 1
ATOM 4538 N N . PRO B 1 274 ? 6.828 -17.297 -28.797 1 85.31 274 PRO B N 1
ATOM 4539 C CA . PRO B 1 274 ? 7.707 -17.328 -27.625 1 85.31 274 PRO B CA 1
ATOM 4540 C C . PRO B 1 274 ? 9.172 -17.562 -27.984 1 85.31 274 PRO B C 1
ATOM 4542 O O . PRO B 1 274 ? 9.469 -18.094 -29.047 1 85.31 274 PRO B O 1
ATOM 4545 N N . PRO B 1 275 ? 10.055 -17.094 -27.172 1 86.25 275 PRO B N 1
ATOM 4546 C CA . PRO B 1 275 ? 11.477 -17.406 -27.391 1 86.25 275 PRO B CA 1
ATOM 4547 C C . PRO B 1 275 ? 11.742 -18.891 -27.531 1 86.25 275 PRO B C 1
ATOM 4549 O O . PRO B 1 275 ? 10.938 -19.719 -27.078 1 86.25 275 PRO B O 1
ATOM 4552 N N . ARG B 1 276 ? 12.867 -19.172 -28.094 1 85.75 276 ARG B N 1
ATOM 4553 C CA . ARG B 1 276 ? 13.227 -20.547 -28.438 1 85.75 276 ARG B CA 1
ATOM 4554 C C . ARG B 1 276 ? 13.203 -21.438 -27.188 1 85.75 276 ARG B C 1
ATOM 4556 O O . ARG B 1 276 ? 12.664 -22.547 -27.234 1 85.75 276 ARG B O 1
ATOM 4563 N N . ASP B 1 277 ? 13.727 -20.922 -26.156 1 84.75 277 ASP B N 1
ATOM 4564 C CA . ASP B 1 277 ? 13.82 -21.703 -24.922 1 84.75 277 ASP B CA 1
ATOM 4565 C C . ASP B 1 277 ? 12.438 -22.031 -24.375 1 84.75 277 ASP B C 1
ATOM 4567 O O . ASP B 1 277 ? 12.195 -23.141 -23.891 1 84.75 277 ASP B O 1
ATOM 4571 N N . VAL B 1 278 ? 11.531 -21.156 -24.484 1 89.38 278 VAL B N 1
ATOM 4572 C CA . VAL B 1 278 ? 10.164 -21.344 -24 1 89.38 278 VAL B CA 1
ATOM 4573 C C . VAL B 1 278 ? 9.43 -22.312 -24.906 1 89.38 278 VAL B C 1
ATOM 4575 O O . VAL B 1 278 ? 8.688 -23.188 -24.438 1 89.38 278 VAL B O 1
ATOM 4578 N N . ARG B 1 279 ? 9.742 -22.203 -26.156 1 89.25 279 ARG B N 1
ATOM 4579 C CA . ARG B 1 279 ? 9.109 -23.094 -27.109 1 89.25 279 ARG B CA 1
ATOM 4580 C C . ARG B 1 279 ? 9.516 -24.547 -26.859 1 89.25 279 ARG B C 1
ATOM 4582 O O . ARG B 1 279 ? 8.672 -25.438 -26.906 1 89.25 279 ARG B O 1
ATOM 4589 N N . LEU B 1 280 ? 10.781 -24.734 -26.641 1 86 280 LEU B N 1
ATOM 4590 C CA . LEU B 1 280 ? 11.289 -26.078 -26.375 1 86 280 LEU B CA 1
ATOM 4591 C C . LEU B 1 280 ? 10.695 -26.625 -25.094 1 86 280 LEU B C 1
ATOM 4593 O O . LEU B 1 280 ? 10.25 -27.781 -25.062 1 86 280 LEU B O 1
ATOM 4597 N N . PHE B 1 281 ? 10.695 -25.844 -24.094 1 91.19 281 PHE B N 1
ATOM 4598 C CA . PHE B 1 281 ? 10.125 -26.25 -22.828 1 91.19 281 PHE B CA 1
ATOM 4599 C C . PHE B 1 281 ? 8.656 -26.609 -22.969 1 91.19 281 PHE B C 1
ATOM 4601 O O . PHE B 1 281 ? 8.203 -27.641 -22.469 1 91.19 281 PHE B O 1
ATOM 4608 N N . ASN B 1 282 ? 7.918 -25.766 -23.641 1 91.12 282 ASN B N 1
ATOM 4609 C CA . ASN B 1 282 ? 6.492 -25.984 -23.844 1 91.12 282 ASN B CA 1
ATOM 4610 C C . ASN B 1 282 ? 6.227 -27.266 -24.594 1 91.12 282 ASN B C 1
ATOM 4612 O O . ASN B 1 282 ? 5.285 -28 -24.281 1 91.12 282 ASN B O 1
ATOM 4616 N N . ALA B 1 283 ? 7.062 -27.531 -25.594 1 89 283 ALA B N 1
ATOM 4617 C CA . ALA B 1 283 ? 6.891 -28.734 -26.391 1 89 283 ALA B CA 1
ATOM 4618 C C . ALA B 1 283 ? 7.062 -29.984 -25.547 1 89 283 ALA B C 1
ATOM 4620 O O . ALA B 1 283 ? 6.27 -30.922 -25.641 1 89 283 ALA B O 1
ATOM 4621 N N . VAL B 1 284 ? 8.047 -29.984 -24.734 1 88.5 284 VAL B N 1
ATOM 4622 C CA . VAL B 1 284 ? 8.328 -31.125 -23.859 1 88.5 284 VAL B CA 1
ATOM 4623 C C . VAL B 1 284 ? 7.199 -31.297 -22.859 1 88.5 284 VAL B C 1
ATOM 4625 O O . VAL B 1 284 ? 6.719 -32.406 -22.641 1 88.5 284 VAL B O 1
ATOM 4628 N N . LEU B 1 285 ? 6.773 -30.266 -22.297 1 90.38 285 LEU B N 1
ATOM 4629 C CA . LEU B 1 285 ? 5.734 -30.328 -21.266 1 90.38 285 LEU B CA 1
ATOM 4630 C C . LEU B 1 285 ? 4.41 -30.797 -21.859 1 90.38 285 LEU B C 1
ATOM 4632 O O . LEU B 1 285 ? 3.682 -31.562 -21.234 1 90.38 285 LEU B O 1
ATOM 4636 N N . LYS B 1 286 ? 4.109 -30.281 -23.016 1 90.62 286 LYS B N 1
ATOM 4637 C CA . LYS B 1 286 ? 2.881 -30.703 -23.688 1 90.62 286 LYS B CA 1
ATOM 4638 C C . LYS B 1 286 ? 2.885 -32.188 -23.953 1 90.62 286 LYS B C 1
ATOM 4640 O O . LYS B 1 286 ? 1.861 -32.875 -23.797 1 90.62 286 LYS B O 1
ATOM 4645 N N . ARG B 1 287 ? 4.012 -32.688 -24.344 1 91.5 287 ARG B N 1
ATOM 4646 C CA . ARG B 1 287 ? 4.145 -34.125 -24.594 1 91.5 287 ARG B CA 1
ATOM 4647 C C . ARG B 1 287 ? 3.939 -34.906 -23.312 1 91.5 287 ARG B C 1
ATOM 4649 O O . ARG B 1 287 ? 3.211 -35.906 -23.297 1 91.5 287 ARG B O 1
ATOM 4656 N N . TRP B 1 288 ? 4.57 -34.438 -22.266 1 92.5 288 TRP B N 1
ATOM 4657 C CA . TRP B 1 288 ? 4.461 -35.156 -21 1 92.5 288 TRP B CA 1
ATOM 4658 C C . TRP B 1 288 ? 3.033 -35.094 -20.469 1 92.5 288 TRP B C 1
ATOM 4660 O O . TRP B 1 288 ? 2.492 -36.094 -20.016 1 92.5 288 TRP B O 1
ATOM 4670 N N . LEU B 1 289 ? 2.404 -33.969 -20.516 1 92.19 289 LEU B N 1
ATOM 4671 C CA . LEU B 1 289 ? 1.032 -33.812 -20.047 1 92.19 289 LEU B CA 1
ATOM 4672 C C . LEU B 1 289 ? 0.068 -34.625 -20.906 1 92.19 289 LEU B C 1
ATOM 4674 O O . LEU B 1 289 ? -0.918 -35.156 -20.391 1 92.19 289 LEU B O 1
ATOM 4678 N N . GLY B 1 290 ? 0.382 -34.656 -22.188 1 93.25 290 GLY B N 1
ATOM 4679 C CA . GLY B 1 290 ? -0.422 -35.469 -23.094 1 93.25 290 GLY B CA 1
ATOM 4680 C C . GLY B 1 290 ? -0.464 -36.938 -22.719 1 93.25 290 GLY B C 1
ATOM 4681 O O . GLY B 1 290 ? -1.507 -37.562 -22.844 1 93.25 290 GLY B O 1
ATOM 4682 N N . ARG B 1 291 ? 0.601 -37.406 -22.234 1 93.19 291 ARG B N 1
ATOM 4683 C CA . ARG B 1 291 ? 0.687 -38.812 -21.812 1 93.19 291 ARG B CA 1
ATOM 4684 C C . ARG B 1 291 ? -0.142 -39.062 -20.562 1 93.19 291 ARG B C 1
ATOM 4686 O O . ARG B 1 291 ? -0.553 -40.188 -20.297 1 93.19 291 ARG B O 1
ATOM 4693 N N . CYS B 1 292 ? -0.348 -38 -19.859 1 93.75 292 CYS B N 1
ATOM 4694 C CA . CYS B 1 292 ? -1.065 -38.125 -18.594 1 93.75 292 CYS B CA 1
ATOM 4695 C C . CYS B 1 292 ? -2.545 -37.812 -18.766 1 93.75 292 CYS B C 1
ATOM 4697 O O . CYS B 1 292 ? -3.363 -38.156 -17.906 1 93.75 292 CYS B O 1
ATOM 4699 N N . ALA B 1 293 ? -2.943 -37.25 -19.875 1 91.31 293 ALA B N 1
ATOM 4700 C CA . ALA B 1 293 ? -4.242 -36.594 -20.047 1 91.31 293 ALA B CA 1
ATOM 4701 C C . ALA B 1 293 ? -5.375 -37.625 -20.016 1 91.31 293 ALA B C 1
ATOM 4703 O O . ALA B 1 293 ? -6.492 -37.312 -19.594 1 91.31 293 ALA B O 1
ATOM 4704 N N . ALA B 1 294 ? -5.121 -38.812 -20.391 1 89.44 294 ALA B N 1
ATOM 4705 C CA . ALA B 1 294 ? -6.16 -39.844 -20.453 1 89.44 294 ALA B CA 1
ATOM 4706 C C . ALA B 1 294 ? -6.703 -40.156 -19.062 1 89.44 294 ALA B C 1
ATOM 4708 O O . ALA B 1 294 ? -7.883 -40.5 -18.922 1 89.44 294 ALA B O 1
ATOM 4709 N N . THR B 1 295 ? -5.922 -40.031 -18.094 1 90.19 295 THR B N 1
ATOM 4710 C CA . THR B 1 295 ? -6.34 -40.469 -16.766 1 90.19 295 THR B CA 1
ATOM 4711 C C . THR B 1 295 ? -6.32 -39.312 -15.781 1 90.19 295 THR B C 1
ATOM 4713 O O . THR B 1 295 ? -6.738 -39.438 -14.633 1 90.19 295 THR B O 1
ATOM 4716 N N . ASN B 1 296 ? -5.805 -38.188 -16.172 1 89.31 296 ASN B N 1
ATOM 4717 C CA . ASN B 1 296 ? -5.66 -37 -15.32 1 89.31 296 ASN B CA 1
ATOM 4718 C C . ASN B 1 296 ? -6.465 -35.844 -15.844 1 89.31 296 ASN B C 1
ATOM 4720 O O . ASN B 1 296 ? -6.055 -35.156 -16.797 1 89.31 296 ASN B O 1
ATOM 4724 N N . PRO B 1 297 ? -7.508 -35.562 -15.219 1 84.31 297 PRO B N 1
ATOM 4725 C CA . PRO B 1 297 ? -8.398 -34.5 -15.727 1 84.31 297 PRO B CA 1
ATOM 4726 C C . PRO B 1 297 ? -7.727 -33.125 -15.766 1 84.31 297 PRO B C 1
ATOM 4728 O O . PRO B 1 297 ? -8.062 -32.312 -16.625 1 84.31 297 PRO B O 1
ATOM 4731 N N . VAL B 1 298 ? -6.836 -32.812 -14.938 1 86.12 298 VAL B N 1
ATOM 4732 C CA . VAL B 1 298 ? -6.148 -31.531 -14.938 1 86.12 298 VAL B CA 1
ATOM 4733 C C . VAL B 1 298 ? -5.281 -31.406 -16.188 1 86.12 298 VAL B C 1
ATOM 4735 O O . VAL B 1 298 ? -5.293 -30.375 -16.859 1 86.12 298 VAL B O 1
ATOM 4738 N N . CYS B 1 299 ? -4.547 -32.469 -16.453 1 89.88 299 CYS B N 1
ATOM 4739 C CA . CYS B 1 299 ? -3.738 -32.469 -17.656 1 89.88 299 CYS B CA 1
ATOM 4740 C C . CYS B 1 299 ? -4.613 -32.312 -18.906 1 89.88 299 CYS B C 1
ATOM 4742 O O . CYS B 1 299 ? -4.262 -31.547 -19.812 1 89.88 299 CYS B O 1
ATOM 4744 N N . ALA B 1 300 ? -5.742 -32.938 -18.828 1 88.12 300 ALA B N 1
ATOM 4745 C CA . ALA B 1 300 ? -6.672 -32.844 -19.953 1 88.12 300 ALA B CA 1
ATOM 4746 C C . ALA B 1 300 ? -7.184 -31.406 -20.094 1 88.12 300 ALA B C 1
ATOM 4748 O O . ALA B 1 300 ? -7.266 -30.891 -21.219 1 88.12 300 ALA B O 1
ATOM 4749 N N . ALA B 1 301 ? -7.461 -30.844 -19.062 1 83 301 ALA B N 1
ATOM 4750 C CA . ALA B 1 301 ? -7.992 -29.484 -19.078 1 83 301 ALA B CA 1
ATOM 4751 C C . ALA B 1 301 ? -6.957 -28.484 -19.609 1 83 301 ALA B C 1
ATOM 4753 O O . ALA B 1 301 ? -7.293 -27.578 -20.375 1 83 301 ALA B O 1
ATOM 4754 N N . VAL B 1 302 ? -5.762 -28.672 -19.188 1 84.88 302 VAL B N 1
ATOM 4755 C CA . VAL B 1 302 ? -4.672 -27.797 -19.625 1 84.88 302 VAL B CA 1
ATOM 4756 C C . VAL B 1 302 ? -4.461 -27.938 -21.125 1 84.88 302 VAL B C 1
ATOM 4758 O O . VAL B 1 302 ? -4.312 -26.953 -21.844 1 84.88 302 VAL B O 1
ATOM 4761 N N . LEU B 1 303 ? -4.625 -29.141 -21.609 1 87.31 303 LEU B N 1
ATOM 4762 C CA . LEU B 1 303 ? -4.324 -29.422 -23 1 87.31 303 LEU B CA 1
ATOM 4763 C C . LEU B 1 303 ? -5.477 -28.984 -23.906 1 87.31 303 LEU B C 1
ATOM 4765 O O . LEU B 1 303 ? -5.293 -28.797 -25.109 1 87.31 303 LEU B O 1
ATOM 4769 N N . ALA B 1 304 ? -6.637 -28.875 -23.297 1 81.19 304 ALA B N 1
ATOM 4770 C CA . ALA B 1 304 ? -7.805 -28.484 -24.078 1 81.19 304 ALA B CA 1
ATOM 4771 C C . ALA B 1 304 ? -7.66 -27.062 -24.609 1 81.19 304 ALA B C 1
ATOM 4773 O O . ALA B 1 304 ? -8.383 -26.656 -25.516 1 81.19 304 ALA B O 1
ATOM 4774 N N . HIS B 1 305 ? -6.738 -26.359 -24.141 1 76.12 305 HIS B N 1
ATOM 4775 C CA . HIS B 1 305 ? -6.527 -24.969 -24.547 1 76.12 305 HIS B CA 1
ATOM 4776 C C . HIS B 1 305 ? -5.586 -24.891 -25.75 1 76.12 305 HIS B C 1
ATOM 4778 O O . HIS B 1 305 ? -5.344 -23.797 -26.281 1 76.12 305 HIS B O 1
ATOM 4784 N N . PHE B 1 306 ? -5.133 -26.078 -26.047 1 70.75 306 PHE B N 1
ATOM 4785 C CA . PHE B 1 306 ? -4.211 -26.125 -27.172 1 70.75 306 PHE B CA 1
ATOM 4786 C C . PHE B 1 306 ? -4.855 -26.812 -28.359 1 70.75 306 PHE B C 1
ATOM 4788 O O . PHE B 1 306 ? -5.668 -27.734 -28.188 1 70.75 306 PHE B O 1
#

Organism: Leishmania donovani (NCBI:txid5661)

Solvent-accessible surface area (backbone atoms only — not comparable to full-atom values): 31537 Å² total; per-residue (Å²): 133,68,62,37,64,65,41,32,39,26,33,50,42,45,68,92,36,49,69,34,38,28,53,22,50,51,33,43,39,73,66,38,76,68,56,36,31,42,38,36,19,21,61,64,39,55,50,51,19,63,65,42,74,50,82,77,32,53,42,22,49,54,60,68,36,85,43,51,44,82,26,54,70,42,50,77,60,46,92,72,74,46,65,72,57,25,56,73,32,71,28,58,87,30,78,22,29,38,42,42,59,58,48,45,55,50,55,50,46,47,51,45,44,60,69,40,64,52,84,76,23,26,37,30,39,38,41,27,43,37,40,48,58,44,66,80,68,67,38,55,57,68,35,40,31,35,41,29,56,52,67,42,28,65,75,53,29,73,53,45,25,56,30,42,67,46,37,39,33,36,44,46,69,64,55,47,48,43,34,56,48,36,34,64,73,30,86,31,43,68,17,26,10,40,48,55,40,46,52,61,29,44,78,68,64,14,54,38,72,50,58,80,29,44,64,41,33,50,57,32,48,74,37,29,56,90,51,54,50,68,63,53,55,66,40,47,48,76,44,62,38,90,60,88,78,73,88,79,62,82,46,33,36,29,52,22,38,77,89,36,62,42,29,22,36,32,49,72,83,70,52,83,81,54,56,69,67,51,48,54,43,47,52,53,49,51,54,54,35,56,72,17,24,87,58,16,68,54,40,34,56,62,49,66,78,103,132,67,61,37,64,65,43,32,37,27,32,53,43,45,68,91,36,50,68,33,37,27,53,22,49,51,35,44,39,74,64,39,75,69,55,35,30,40,37,36,18,22,61,64,39,53,51,51,19,64,64,41,70,49,80,80,32,54,41,22,52,54,60,68,36,87,44,52,45,84,26,55,71,41,48,77,60,46,91,72,73,46,65,71,58,25,58,73,32,72,30,59,88,30,78,21,29,39,41,43,59,58,48,45,55,48,55,50,45,48,51,43,46,61,67,42,64,51,86,76,25,26,36,31,38,38,41,28,41,35,41,49,60,43,65,82,66,68,39,56,57,70,35,41,33,35,41,28,56,51,68,41,29,64,76,54,30,72,54,46,24,56,28,42,67,47,37,39,33,36,47,45,70,64,54,45,49,43,35,56,48,38,33,64,73,31,85,32,43,67,17,25,10,41,49,55,39,46,52,61,29,44,76,68,66,15,54,37,72,51,58,80,31,43,64,39,32,50,59,32,48,73,36,27,54,91,52,53,51,68,64,52,54,64,40,47,49,76,42,63,37,88,60,88,76,72,90,78,61,82,47,32,39,28,53,22,37,77,88,36,63,42,27,24,37,32,51,72,82,72,51,82,81,53,55,70,68,51,46,54,44,47,53,53,49,51,53,54,35,56,74,17,25,87,58,16,67,55,39,35,55,60,49,66,78,102

pLDDT: mean 92.26, std 9.08, range [47.31, 98.94]

Foldseek 3Di:
DDWADAQAEEEEDEPLCLLLLLQLVLLCCVAPVQRAYEYAYAVVLLVVLVPDPPPPDSSVCVNPRPRYDYDNPCNVCDDDHDLVVQQVDQPDLARTSNLVVLLVQLVSQVVCCPPTPDVQGKYKAAYSQKGFQHDDDIGHPLAQKEFEFQQFAPVVCVQQNGTDSRIMIGRDNVLSVQQSVLQNDANHRSGNSVVRSQVVRVVVVRYHYDDNLPAAELCCLPRHHPDHNVVQVVQKDKDFADDPDDPPDGGQIAIDGNRHGRGMYGADLPRDPDDPSRVVVNVVVLVNLVVRVVRRVSSVSSNVSD/DDWADAQAEEEEDEPLCLLLLLQLVLLCCVAPVQRAYEYAYAVVLLVVLVPDPDPPDSSVCVNPRPRYDYDRPCNVCDDDHDLVVQQPDQPDLARTSNLVVLLVQLVSQVVCCPPTPDVQGKYKAAYSQKGFQHDDDIGHPLAQKEFEFQQFAPVVCVQQNGTDSRIMIGRDNVLSVQQSVLQNDANHRSGNSVVRSQVVRVVVVRYHYDDNLPAAELCCLPRHHPDHNVVQCVQKDKDFADDPDDPPDGGQIAIDGNRHGRGMYGADLPRDPDDPSRVVVNVVVLVRLVVRVVRRVSSVSSNVSD

Secondary structure (DSSP, 8-state):
--EE---EEEEEE-GGGHHHHHHHHHHHHHH-TT--EEEEE-HHHHHHHHH---TT-HHHHHHH-TTEEEE-TTGGG-S---HHHHHHSB-SSSSBHHHHHHHHHHHHHHHHHHHSSSSS--EEEE-TTEEESSPPPPEETT-SEEEEE--B-HHHHHHH-SEEEEEEEESSHHHHHHHHHHHTT-TTHHHHTHHHHHHHHHHTT-EEEPPTTSSEEHHHHHSBTTS-HHHHHTTEEEEE---SS-TTSPPPEEEEETTEE--EEES-SS-SS--HHHHHHHHHHHHHHHHHTTT-HHHHHHHTT-/--EE---EEEEEE-GGGHHHHHHHHHHHHHH-TT--EEEEE-HHHHHHHHH---TT-HHHHHHH-TTEEEE-TTGGG-S---HHHHHHSB-SSSSBHHHHHHHHHHHHHHHHHHHSSSSS--EEEE-TTEEESSPPPPEETT-SEEEEE--B-HHHHHHH-SEEEEEEEESSHHHHHHHHHHHTT-SSHHHHTHHHHHHHHHHTT-EEEPPTTSSEEHHHHHSBTTS-HHHHHTTEEEEE----S-TTSPPPEEEEETTEE--EEES-SS-SS--HHHHHHHHHHHHHHHHHTTT-HHHHHHHTT-

Radius of gyration: 28.07 Å; Cα contacts (8 Å, |Δi|>4): 1189; chains: 2; bounding box: 49×91×61 Å

Nearest PDB structures (foldseek):
  1ss9-assembly1_A  TM=5.262E-01  e=4.841E-07  Neisseria meningitidis
  5gvv-assembly1_F  TM=5.919E-01  e=2.376E-06  Streptococcus pneumoniae
  5gvv-assembly1_A  TM=5.636E-01  e=1.646E-06  Streptococcus pneumoniae
  5gvw-assembly1_C  TM=5.911E-01  e=9.709E-06  Streptococcus pneumoniae
  5gvw-assembly1_D  TM=5.841E-01  e=4.217E-05  Streptococcus pneumoniae

Sequence (612 aa):
MSSKLINAVCTMATRECVAELALFHRALRTLHPTLPLYLGCSSEVRDAAEAATDATSQLRALYDDAHVRWVLCLDQYGPVISRAEMERQRGVWYPARHTDFMMEKANLMELALMTAEPSTPTVAFLDCDIILLRELPCVPAAAAVALSPHWIRESDEAIFGAFNGGYVVASTPEVLWEWRQATQTSRYFDQASLEHVAAVFERRAQLHRLPPQHNYGFWRLLQSRCGSVAEEAKRFSIAPAPSPGSEQQPAPMAVHYDGAPLCSVHTHFLMPDPPRDVRLFNAVLKRWLGRCAATNPVCAAVLAHFMSSKLINAVCTMATRECVAELALFHRALRTLHPTLPLYLGCSSEVRDAAEAATDATSQLRALYDDAHVRWVLCLDQYGPVISRAEMERQRGVWYPARHTDFMMEKANLMELALMTAEPSTPTVAFLDCDIILLRELPCVPAAAAVALSPHWIRESDEAIFGAFNGGYVVASTPEVLWEWRQATQTSRYFDQASLEHVAAVFERRAQLHRLPPQHNYGFWRLLQSRCGSVAEEAKRFSIAPAPSPGSEQQPAPMAVHYDGAPLCSVHTHFLMPDPPRDVRLFNAVLKRWLGRCAATNPVCAAVLAHF